Protein AF-0000000083109559 (afdb_homodimer)

Foldseek 3Di:
DPPPVPDAVVLLVVLLVVVVVCDVVCVPDAFDFDPPLVVVCVVSVHDSVRPVSNVVVCVLQVQWDFADDPPTTIGGHDGDLQSVLVVVLVVQVVVLHALLVLLVVLLVLQLVLLLLLLQVLDVVLLVVLVVLLVVLVVDDQFQVSVVSLCVNSLSSLVVSPDVVSSSVNSSSSVLNVLLCVVQADGDDPVSRVLSVVSSVLSVVLSVSSNVSVSVVSSVSVSVNSVVVSCNRCVVPRSHGSNVRVD/DPPPVPDAVVLLVVLLVVVVVCDVVCVPDAFDFDPPLVVVCVVSVHDSVRPVSNVVVCVLQVQWDWADDPPTTIGGHDGDLQSVLVVVLVVQVVVLHALLVLLVVLLVLQLVLLLLLLQVLDVVLLVVLVVLLVVLVVDDQFQVSVVSLCVNSLSSLVVSPDVVSSSVNSSSSVLNVLLCVVQADGDDPVSRVLSVVSSVLSVVLSVSSNVSVSVVSSVSVSVNSVVVSCNRCVVPRSHGSVVRVD

Solvent-accessible surface area (backbone atoms only — not comparable to full-atom values): 25724 Å² total; per-residue (Å²): 132,83,77,73,86,82,58,52,79,60,38,16,48,48,52,33,49,55,51,49,48,33,45,48,71,50,76,46,44,69,69,42,70,51,76,56,69,71,56,49,28,63,75,69,70,46,54,70,69,37,51,50,30,14,48,38,37,36,34,72,56,36,37,30,49,76,44,80,64,98,90,37,44,40,27,30,40,62,65,46,57,65,52,46,24,52,50,50,45,50,41,37,24,52,68,63,36,38,44,56,41,47,50,54,38,47,44,68,58,48,27,59,30,48,22,49,43,4,64,63,51,46,66,69,58,51,52,53,52,48,52,51,49,54,53,53,74,68,53,58,81,46,62,69,35,61,61,55,62,46,48,59,58,51,45,44,36,61,68,48,71,40,66,48,48,22,54,54,47,51,20,52,46,53,54,49,50,46,41,43,67,73,56,35,69,57,62,58,70,66,34,40,49,50,52,52,50,50,48,52,49,53,47,53,38,51,51,26,22,73,70,42,39,23,67,62,24,21,51,52,46,41,50,52,52,51,52,52,47,49,66,40,29,60,96,39,70,77,39,35,41,54,73,44,78,107,130,83,73,72,85,82,59,52,78,60,38,16,48,48,52,32,51,55,51,50,50,33,45,49,71,49,77,44,45,68,70,40,69,51,74,56,69,72,58,48,28,62,75,69,70,48,54,69,69,37,50,49,30,16,47,39,36,37,35,73,55,36,38,29,48,76,44,80,64,97,89,37,44,40,27,30,40,61,64,47,56,66,55,49,24,49,50,49,46,50,40,37,24,52,69,64,36,38,45,57,42,48,50,54,37,49,43,68,57,47,27,59,30,48,21,48,42,4,65,64,50,45,67,69,59,49,53,52,53,48,53,50,48,54,54,51,72,68,52,58,79,44,60,70,35,60,61,55,62,44,49,62,58,52,45,44,37,61,67,48,72,42,68,49,48,22,52,53,48,50,20,52,47,52,53,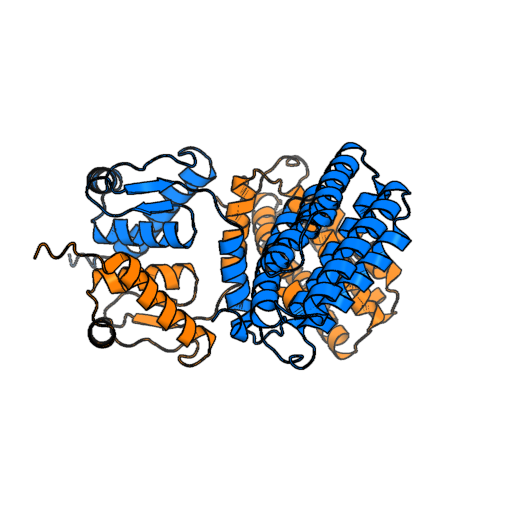49,50,46,40,42,68,73,55,35,68,58,62,59,70,66,34,38,50,49,52,52,51,50,50,51,49,53,47,53,39,50,50,25,23,76,70,41,38,22,67,62,24,21,52,52,47,41,50,52,52,52,50,52,47,47,66,42,29,62,96,39,69,78,39,36,42,55,74,42,82,107

Sequence (492 aa):
MEVTSLREPKMADRVATVLRRMFIRGEITEGTMLPPESELMERFGVSRPTLREAFRVLESESLIQVQRGVRGGARVTRPQRETLARYAGLILEYEGVTVKDVYDARVTLEVPMVEQLAKDRNPTVIAELEQIVERESQLNPGGEAVDQLTDFHAAIARLSGNSTLQIVSDMLHHIIEKANRSLQPTKGTRAEQAVRRSAKTHRMVLDLIKDGDAEKAGQLWKRHLQKAEEFVLTGAELSTVVDLLEMEVTSLREPKMADRVATVLRRMFIRGEITEGTMLPPESELMERFGVSRPTLREAFRVLESESLIQVQRGVRGGARVTRPQRETLARYAGLILEYEGVTVKDVYDARVTLEVPMVEQLAKDRNPTVIAELEQIVERESQLNPGGEAVDQLTDFHAAIARLSGNSTLQIVSDMLHHIIEKANRSLQPTKGTRAEQAVRRSAKTHRMVLDLIKDGDAEKAGQLWKRHLQKAEEFVLTGAELSTVVDLLE

Radius of gyration: 24.48 Å; Cα contacts (8 Å, |Δi|>4): 650; chains: 2; bounding box: 68×73×57 Å

Nearest PDB structures (foldseek):
  2di3-assembly1_B  TM=6.862E-01  e=1.235E-08  Corynebacterium glutamicum
  6az6-assembly1_A  TM=7.168E-01  e=9.344E-08  Streptococcus agalactiae
  6az6-assembly1_B  TM=6.617E-01  e=5.562E-08  Streptococcus agalactiae
  9jpj-assembly2_D  TM=5.128E-01  e=8.423E-08  Achromobacter denitrificans NBRC 15125
  9jpj-assembly2_E  TM=4.501E-01  e=3.793E-07  Achromobacter denitrificans NBRC 15125

Secondary structure (DSSP, 8-state):
-------HHHHHHHHHHHHHHHHHTTSS-TTPBPPPHHHHHHHHT--HHHHHHHHHHHHHTTSEEEEPSTT-EEEE----HHHHHHHHHHHHHHTT-BHHHHHHHHHHHHHHHHHHHHHH--HHHHHHHHHHHHHHHTPPSSHHHHHHHHHHHHHHHHHTS-HHHHHHHHHHHHHHHHHHHHHS--SSHHHHHHHHHHHHHHHHHHHHHHHT-HHHHHHHHHHHHHHHHHHHHTT-TT-BGGGT--/-------HHHHHHHHHHHHHHHHHTTSS-TTPBPPPHHHHHHHHT--HHHHHHHHHHHHHTTSEEEEPSTT-EEEE----HHHHHHHHHHHHHHTT-BHHHHHHHHHHHHHHHHHHHHHH--HHHHHHHHHHHHHHTTPPSSHHHHHHHHHHHHHHHHHTS-HHHHHHHHHHHHHHHHHHHHHS--SSHHHHHHHHHHHHHHHHHHHHHHHT-HHHHHHHHHHHHHHHHHHHHTT-TT-BGGGT--

InterPro domains:
  IPR000524 Transcription regulator HTH, GntR [PF00392] (12-70)
  IPR000524 Transcription regulator HTH, GntR [PR00035] (34-48)
  IPR000524 Transcription regulator HTH, GntR [PR00035] (48-64)
  IPR000524 Transcription regulator HTH, GntR [PS50949] (9-79)
  IPR000524 Transcription regulator HTH, GntR [SM00345] (15-76)
  IPR000524 Transcription regulator HTH, GntR [cd07377] (12-77)
  IPR008920 Transcription regulator FadR/GntR, C-terminal [G3DSA:1.20.120.530] (81-232)
  IPR008920 Transcription regulator FadR/GntR, C-terminal [SSF48008] (99-233)
  IPR011711 GntR, C-terminal [PF07729] (101-226)
  IPR011711 GntR, C-terminal [SM00895] (101-227)
  IPR036388 Winged helix-like DNA-binding domain superfamily [G3DSA:1.10.10.10] (1-76)
  IPR036390 Winged helix DNA-binding domain superfamily [SSF46785] (8-80)

pLDDT: mean 87.41, std 13.83, range [23.3, 98.5]

Structure (mmCIF, N/CA/C/O backbone):
data_AF-0000000083109559-model_v1
#
loop_
_entity.id
_entity.type
_entity.pdbx_description
1 polymer 'GntR family transcriptional regulator'
#
loop_
_atom_site.group_PDB
_atom_site.id
_atom_site.type_symbol
_atom_site.label_atom_id
_atom_site.label_alt_id
_atom_site.label_comp_id
_atom_site.label_asym_id
_atom_site.label_entity_id
_atom_site.label_seq_id
_atom_site.pdbx_PDB_ins_code
_atom_site.Cartn_x
_atom_site.Cartn_y
_atom_site.Cartn_z
_atom_site.occupancy
_atom_site.B_iso_or_equiv
_atom_site.auth_seq_id
_atom_site.auth_comp_id
_atom_site.auth_asym_id
_atom_site.auth_atom_id
_atom_site.pdbx_PDB_model_num
ATOM 1 N N . MET A 1 1 ? 20.156 42.375 12.625 1 23.36 1 MET A N 1
ATOM 2 C CA . MET A 1 1 ? 20.391 40.938 12.391 1 23.36 1 MET A CA 1
ATOM 3 C C . MET A 1 1 ? 19.109 40.219 11.992 1 23.36 1 MET A C 1
ATOM 5 O O . MET A 1 1 ? 18.141 40.188 12.766 1 23.36 1 MET A O 1
ATOM 9 N N . GLU A 1 2 ? 18.406 40.469 10.875 1 26.47 2 GLU A N 1
ATOM 10 C CA . GLU A 1 2 ? 17.031 40.25 10.398 1 26.47 2 GLU A CA 1
ATOM 11 C C . GLU A 1 2 ? 16.641 38.781 10.484 1 26.47 2 GLU A C 1
ATOM 13 O O . GLU A 1 2 ? 17.312 37.938 9.914 1 26.47 2 GLU A O 1
ATOM 18 N N . VAL A 1 3 ? 16.328 38.375 11.719 1 31.84 3 VAL A N 1
ATOM 19 C CA . VAL A 1 3 ? 16.047 37.031 12.133 1 31.84 3 VAL A CA 1
ATOM 20 C C . VAL A 1 3 ? 15.078 36.375 11.133 1 31.84 3 VAL A C 1
ATOM 22 O O . VAL A 1 3 ? 13.93 36.781 11.008 1 31.84 3 VAL A O 1
ATOM 25 N N . THR A 1 4 ? 15.281 36.281 9.844 1 33.19 4 THR A N 1
ATOM 26 C CA . THR A 1 4 ? 14.539 35.562 8.812 1 33.19 4 THR A CA 1
ATOM 27 C C . THR A 1 4 ? 13.914 34.281 9.375 1 33.19 4 THR A C 1
ATOM 29 O O . THR A 1 4 ? 14.625 33.406 9.844 1 33.19 4 THR A O 1
ATOM 32 N N . SER A 1 5 ? 12.789 34.281 10.109 1 33.97 5 SER A N 1
ATOM 33 C CA . SER A 1 5 ? 12.078 33.375 10.984 1 33.97 5 SER A CA 1
ATOM 34 C C . SER A 1 5 ? 11.953 31.984 10.344 1 33.97 5 SER A C 1
ATOM 36 O O . SER A 1 5 ? 11.25 31.828 9.344 1 33.97 5 SER A O 1
ATOM 38 N N . LEU A 1 6 ? 12.844 31.203 9.859 1 37.88 6 LEU A N 1
ATOM 39 C CA . LEU A 1 6 ? 13.188 29.922 9.234 1 37.88 6 LEU A CA 1
ATOM 40 C C . LEU A 1 6 ? 12.203 28.828 9.633 1 37.88 6 LEU A C 1
ATOM 42 O O . LEU A 1 6 ? 12.227 27.734 9.078 1 37.88 6 LEU A O 1
ATOM 46 N N . ARG A 1 7 ? 11.617 28.453 11.008 1 42.88 7 ARG A N 1
ATOM 47 C CA . ARG A 1 7 ? 11.516 27.406 12.031 1 42.88 7 ARG A CA 1
ATOM 48 C C . ARG A 1 7 ? 10.227 26.609 11.875 1 42.88 7 ARG A C 1
ATOM 50 O O . ARG A 1 7 ? 10.102 25.516 12.406 1 42.88 7 ARG A O 1
ATOM 57 N N . GLU A 1 8 ? 9.117 27.109 11.492 1 49.62 8 GLU A N 1
ATOM 58 C CA . GLU A 1 8 ? 7.773 26.656 11.828 1 49.62 8 GLU A CA 1
ATOM 59 C C . GLU A 1 8 ? 7.422 25.359 11.086 1 49.62 8 GLU A C 1
ATOM 61 O O . GLU A 1 8 ? 7.008 24.375 11.695 1 49.62 8 GLU A O 1
ATOM 66 N N . PRO A 1 9 ? 7.062 25.531 9.625 1 55.81 9 PRO A N 1
ATOM 67 C CA . PRO A 1 9 ? 6.602 24.297 8.992 1 55.81 9 PRO A CA 1
ATOM 68 C C . PRO A 1 9 ? 7.527 23.109 9.258 1 55.81 9 PRO A C 1
ATOM 70 O O . PRO A 1 9 ? 7.055 22 9.5 1 55.81 9 PRO A O 1
ATOM 73 N N . LYS A 1 10 ? 8.758 23.469 9.43 1 75.25 10 LYS A N 1
ATOM 74 C CA . LYS A 1 10 ? 9.781 22.469 9.734 1 75.25 10 LYS A CA 1
ATOM 75 C C . LYS A 1 10 ? 9.688 22.016 11.188 1 75.25 10 LYS A C 1
ATOM 77 O O . LYS A 1 10 ? 9.898 20.844 11.492 1 75.25 10 LYS A O 1
ATOM 82 N N . MET A 1 11 ? 9.125 23.078 11.914 1 86.5 11 MET A N 1
ATOM 83 C CA . MET A 1 11 ? 9.055 22.703 13.32 1 86.5 11 MET A CA 1
ATOM 84 C C . MET A 1 11 ? 7.891 21.75 13.578 1 86.5 11 MET A C 1
ATOM 86 O O . MET A 1 11 ? 8.016 20.797 14.344 1 86.5 11 MET A O 1
ATOM 90 N N . ALA A 1 12 ? 6.746 22.094 12.914 1 91.31 12 ALA A N 1
ATOM 91 C CA . ALA A 1 12 ? 5.602 21.188 13.031 1 91.31 12 ALA A CA 1
ATOM 92 C C . ALA A 1 12 ? 5.961 19.781 12.578 1 91.31 12 ALA A C 1
ATOM 94 O O . ALA A 1 12 ? 5.559 18.797 13.203 1 91.31 12 ALA A O 1
ATOM 95 N N . ASP A 1 13 ? 6.723 19.734 11.539 1 90.44 13 ASP A N 1
ATOM 96 C CA . ASP A 1 13 ? 7.156 18.438 11.023 1 90.44 13 ASP A CA 1
ATOM 97 C C . ASP A 1 13 ? 8.055 17.719 12.023 1 90.44 13 ASP A C 1
ATOM 99 O O . ASP A 1 13 ? 7.965 16.5 12.18 1 90.44 13 ASP A O 1
ATOM 103 N N . ARG A 1 14 ? 8.914 18.484 12.602 1 91.94 14 ARG A N 1
ATOM 104 C CA . ARG A 1 14 ? 9.805 17.891 13.594 1 91.94 14 ARG A CA 1
ATOM 105 C C . ARG A 1 14 ? 9.016 17.359 14.781 1 91.94 14 ARG A C 1
ATOM 107 O O . ARG A 1 14 ? 9.281 16.25 15.266 1 91.94 14 ARG A O 1
ATOM 114 N N . VAL A 1 15 ? 8.07 18.156 15.242 1 94.44 15 VAL A N 1
ATOM 115 C CA . VAL A 1 15 ? 7.234 17.719 16.344 1 94.44 15 VAL A CA 1
ATOM 116 C C . VAL A 1 15 ? 6.488 16.438 15.969 1 94.44 15 VAL A C 1
ATOM 118 O O . VAL A 1 15 ? 6.48 15.469 16.719 1 94.44 15 VAL A O 1
ATOM 121 N N . ALA A 1 16 ? 5.859 16.453 14.789 1 94.5 16 ALA A N 1
ATOM 122 C CA . ALA A 1 16 ? 5.121 15.289 14.312 1 94.5 16 ALA A CA 1
ATOM 123 C C . ALA A 1 16 ? 6.031 14.07 14.211 1 94.5 16 ALA A C 1
ATOM 125 O O . ALA A 1 16 ? 5.633 12.961 14.578 1 94.5 16 ALA A O 1
ATOM 126 N N . THR A 1 17 ? 7.211 14.297 13.734 1 92.5 17 THR A N 1
ATOM 127 C CA . THR A 1 17 ? 8.164 13.211 13.562 1 92.5 17 THR A CA 1
ATOM 128 C C . THR A 1 17 ? 8.531 12.594 14.914 1 92.5 17 THR A C 1
ATOM 130 O O . THR A 1 17 ? 8.539 11.367 15.055 1 92.5 17 THR A O 1
ATOM 133 N N . VAL A 1 18 ? 8.828 13.391 15.914 1 92.94 18 VAL A N 1
ATOM 134 C CA . VAL A 1 18 ? 9.211 12.914 17.234 1 92.94 18 VAL A CA 1
ATOM 135 C C . VAL A 1 18 ? 8.055 12.141 17.859 1 92.94 18 VAL A C 1
ATOM 137 O O . VAL A 1 18 ? 8.242 11.031 18.375 1 92.94 18 VAL A O 1
ATOM 140 N N . LEU A 1 19 ? 6.891 12.68 17.812 1 94.81 19 LEU A N 1
ATOM 141 C CA . LEU A 1 19 ? 5.727 12.016 18.391 1 94.81 19 LEU A CA 1
ATOM 142 C C . LEU A 1 19 ? 5.426 10.711 17.656 1 94.81 19 LEU A C 1
ATOM 144 O O . LEU A 1 19 ? 5.141 9.688 18.281 1 94.81 19 LEU A O 1
ATOM 148 N N . ARG A 1 20 ? 5.457 10.75 16.359 1 94.19 20 ARG A N 1
ATOM 149 C CA . ARG A 1 20 ? 5.25 9.555 15.547 1 94.19 20 ARG A CA 1
ATOM 150 C C . ARG A 1 20 ? 6.168 8.422 16 1 94.19 20 ARG A C 1
ATOM 152 O O . ARG A 1 20 ? 5.723 7.289 16.188 1 94.19 20 ARG A O 1
ATOM 159 N N . ARG A 1 21 ? 7.375 8.766 16.156 1 91.06 21 ARG A N 1
ATOM 160 C CA . ARG A 1 21 ? 8.352 7.773 16.594 1 91.06 21 ARG A CA 1
ATOM 161 C C . ARG A 1 21 ? 7.98 7.199 17.969 1 91.06 21 ARG A C 1
ATOM 163 O O . ARG A 1 21 ? 8.062 5.988 18.172 1 91.06 21 ARG A O 1
ATOM 170 N N . MET A 1 22 ? 7.598 8.047 18.828 1 93.38 22 MET A N 1
ATOM 171 C CA . MET A 1 22 ? 7.234 7.605 20.172 1 93.38 22 MET A CA 1
ATOM 172 C C . MET A 1 22 ? 6.012 6.699 20.141 1 93.38 22 MET A C 1
ATOM 174 O O . MET A 1 22 ? 5.918 5.746 20.906 1 93.38 22 MET A O 1
ATOM 178 N N . PHE A 1 23 ? 5.066 6.996 19.234 1 94.81 23 PHE A N 1
ATOM 179 C CA . PHE A 1 23 ? 3.877 6.168 19.078 1 94.81 23 PHE A CA 1
ATOM 180 C C . PHE A 1 23 ? 4.238 4.793 18.531 1 94.81 23 PHE A C 1
ATOM 182 O O . PHE A 1 23 ? 3.836 3.77 19.094 1 94.81 23 PHE A O 1
ATOM 189 N N . ILE A 1 24 ? 5.047 4.781 17.516 1 92.12 24 ILE A N 1
ATOM 190 C CA . ILE A 1 24 ? 5.328 3.566 16.766 1 92.12 24 ILE A CA 1
ATOM 191 C C . ILE A 1 24 ? 6.227 2.641 17.578 1 92.12 24 ILE A C 1
ATOM 193 O O . ILE A 1 24 ? 6.074 1.417 17.531 1 92.12 24 ILE A O 1
ATOM 197 N N . ARG A 1 25 ? 7.098 3.215 18.375 1 89 25 ARG A N 1
ATOM 198 C CA . ARG A 1 25 ? 8.016 2.418 19.188 1 89 25 ARG A CA 1
ATOM 199 C C . ARG A 1 25 ? 7.371 1.986 20.5 1 89 25 ARG A C 1
ATOM 201 O O . ARG A 1 25 ? 7.977 1.253 21.281 1 89 25 ARG A O 1
ATOM 208 N N . GLY A 1 26 ? 6.215 2.498 20.734 1 91.88 26 GLY A N 1
ATOM 209 C CA . GLY A 1 26 ? 5.477 2.068 21.906 1 91.88 26 GLY A CA 1
ATOM 210 C C . GLY A 1 26 ? 5.863 2.826 23.172 1 91.88 26 GLY A C 1
ATOM 211 O O . GLY A 1 26 ? 5.48 2.439 24.266 1 91.88 26 GLY A O 1
ATOM 212 N N . GLU A 1 27 ? 6.672 3.855 23.016 1 93.25 27 GLU A N 1
ATOM 213 C CA . GLU A 1 27 ? 6.977 4.703 24.172 1 93.25 27 GLU A CA 1
ATOM 214 C C . GLU A 1 27 ? 5.719 5.367 24.719 1 93.25 27 GLU A C 1
ATOM 216 O O . GLU A 1 27 ? 5.59 5.566 25.922 1 93.25 27 GLU A O 1
ATOM 221 N N . ILE A 1 28 ? 4.855 5.781 23.859 1 95.62 28 ILE A N 1
ATOM 222 C CA . ILE A 1 28 ? 3.484 6.16 24.203 1 95.62 28 ILE A CA 1
ATOM 223 C C . ILE A 1 28 ? 2.51 5.16 23.578 1 95.62 28 ILE A C 1
ATOM 225 O O . ILE A 1 28 ? 2.439 5.035 22.344 1 95.62 28 ILE A O 1
ATOM 229 N N . THR A 1 29 ? 1.781 4.492 24.344 1 95.94 29 THR A N 1
ATOM 230 C CA . THR A 1 29 ? 1.01 3.342 23.875 1 95.94 29 THR A CA 1
ATOM 231 C C . THR A 1 29 ? -0.365 3.779 23.375 1 95.94 29 THR A C 1
ATOM 233 O O . THR A 1 29 ? -0.855 4.848 23.75 1 95.94 29 THR A O 1
ATOM 236 N N . GLU A 1 30 ? -0.898 2.967 22.516 1 96.25 30 GLU A N 1
ATOM 237 C CA . GLU A 1 30 ? -2.25 3.197 22.016 1 96.25 30 GLU A CA 1
ATOM 238 C C . GLU A 1 30 ? -3.23 3.434 23.156 1 96.25 30 GLU A C 1
ATOM 240 O O . GLU A 1 30 ? -3.184 2.736 24.172 1 96.25 30 GLU A O 1
ATOM 245 N N . GLY A 1 31 ? -4.117 4.375 23 1 96 31 GLY A N 1
ATOM 246 C CA . GLY A 1 31 ? -5.141 4.664 23.984 1 96 31 GLY A CA 1
ATOM 247 C C . GLY A 1 31 ? -4.734 5.742 24.969 1 96 31 GLY A C 1
ATOM 248 O O . GLY A 1 31 ? -5.578 6.309 25.672 1 96 31 GLY A O 1
ATOM 249 N N . THR A 1 32 ? -3.465 6.035 25.094 1 96.25 32 THR A N 1
ATOM 250 C CA . THR A 1 32 ? -2.951 7.039 26.016 1 96.25 32 THR A CA 1
ATOM 251 C C . THR A 1 32 ? -3.408 8.438 25.594 1 96.25 32 THR A C 1
ATOM 253 O O . THR A 1 32 ? -3.375 8.781 24.422 1 96.25 32 THR A O 1
ATOM 256 N N . MET A 1 33 ? -3.857 9.188 26.562 1 95.88 33 MET A N 1
ATOM 257 C CA . MET A 1 33 ? -4.137 10.602 26.328 1 95.88 33 MET A CA 1
ATOM 258 C C . MET A 1 33 ? -2.855 11.43 26.391 1 95.88 33 MET A C 1
ATOM 260 O O . MET A 1 33 ? -2.088 11.32 27.344 1 95.88 33 MET A O 1
ATOM 264 N N . LEU A 1 34 ? -2.645 12.109 25.359 1 96.44 34 LEU A N 1
ATOM 265 C CA . LEU A 1 34 ? -1.489 13 25.391 1 96.44 34 LEU A CA 1
ATOM 266 C C . LEU A 1 34 ? -1.685 14.109 26.406 1 96.44 34 LEU A C 1
ATOM 268 O O . LEU A 1 34 ? -2.818 14.484 26.719 1 96.44 34 LEU A O 1
ATOM 272 N N . PRO A 1 35 ? -0.511 14.688 26.922 1 93.94 35 PRO A N 1
ATOM 273 C CA . PRO A 1 35 ? -0.626 15.852 27.797 1 93.94 35 PRO A CA 1
ATOM 274 C C . PRO A 1 35 ? -1.372 17.016 27.141 1 93.94 35 PRO A C 1
ATOM 276 O O . PRO A 1 35 ? -1.507 17.047 25.922 1 93.94 35 PRO A O 1
ATOM 279 N N . PRO A 1 36 ? -1.925 17.891 27.984 1 93.31 36 PRO A N 1
ATOM 280 C CA . PRO A 1 36 ? -2.574 19.062 27.406 1 93.31 36 PRO A CA 1
ATOM 281 C C . PRO A 1 36 ? -1.659 19.844 26.469 1 93.31 36 PRO A C 1
ATOM 283 O O . PRO A 1 36 ? -0.435 19.797 26.609 1 93.31 36 PRO A O 1
ATOM 286 N N . GLU A 1 37 ? -2.297 20.5 25.484 1 92.62 37 GLU A N 1
ATOM 287 C CA . GLU A 1 37 ? -1.542 21.25 24.484 1 92.62 37 GLU A CA 1
ATOM 288 C C . GLU A 1 37 ? -0.559 22.219 25.141 1 92.62 37 GLU A C 1
ATOM 290 O O . GLU A 1 37 ? 0.558 22.391 24.656 1 92.62 37 GLU A O 1
ATOM 295 N N . SER A 1 38 ? -0.949 22.875 26.281 1 93.44 38 SER A N 1
ATOM 296 C CA . SER A 1 38 ? -0.091 23.828 26.969 1 93.44 38 SER A CA 1
ATOM 297 C C . SER A 1 38 ? 1.206 23.172 27.438 1 93.44 38 SER A C 1
ATOM 299 O O . SER A 1 38 ? 2.285 23.75 27.281 1 93.44 38 SER A O 1
ATOM 301 N N . GLU A 1 39 ? 1.127 22.031 27.969 1 94.44 39 GLU A N 1
ATOM 302 C CA . GLU A 1 39 ? 2.303 21.297 28.422 1 94.44 39 GLU A CA 1
ATOM 303 C C . GLU A 1 39 ? 3.184 20.875 27.25 1 94.44 39 GLU A C 1
ATOM 305 O O . GLU A 1 39 ? 4.41 20.969 27.328 1 94.44 39 GLU A O 1
ATOM 310 N N . LEU A 1 40 ? 2.594 20.391 26.234 1 94.75 40 LEU A N 1
ATOM 311 C CA . LEU A 1 40 ? 3.352 19.969 25.062 1 94.75 40 LEU A CA 1
ATOM 312 C C . LEU A 1 40 ? 4.051 21.156 24.406 1 94.75 40 LEU A C 1
ATOM 314 O O . LEU A 1 40 ? 5.172 21.031 23.922 1 94.75 40 LEU A O 1
ATOM 318 N N . MET A 1 41 ? 3.357 22.281 24.344 1 95 41 MET A N 1
ATOM 319 C CA . MET A 1 41 ? 3.959 23.5 23.828 1 95 41 MET A CA 1
ATOM 320 C C . MET A 1 41 ? 5.238 23.844 24.578 1 95 41 MET A C 1
ATOM 322 O O . MET A 1 41 ? 6.246 24.203 23.969 1 95 41 MET A O 1
ATOM 326 N N . GLU A 1 42 ? 5.203 23.719 25.859 1 94.88 42 GLU A N 1
ATOM 327 C CA . GLU A 1 42 ? 6.363 24 26.703 1 94.88 42 GLU A CA 1
ATOM 328 C C . GLU A 1 42 ? 7.477 22.984 26.453 1 94.88 42 GLU A C 1
ATOM 330 O O . GLU A 1 42 ? 8.641 23.344 26.281 1 94.88 42 GLU A O 1
ATOM 335 N N . ARG A 1 43 ? 7.211 21.781 26.391 1 93.81 43 ARG A N 1
ATOM 336 C CA . ARG A 1 43 ? 8.18 20.703 26.219 1 93.81 43 ARG A CA 1
ATOM 337 C C . ARG A 1 43 ? 8.898 20.812 24.875 1 93.81 43 ARG A C 1
ATOM 339 O O . ARG A 1 43 ? 10.102 20.578 24.797 1 93.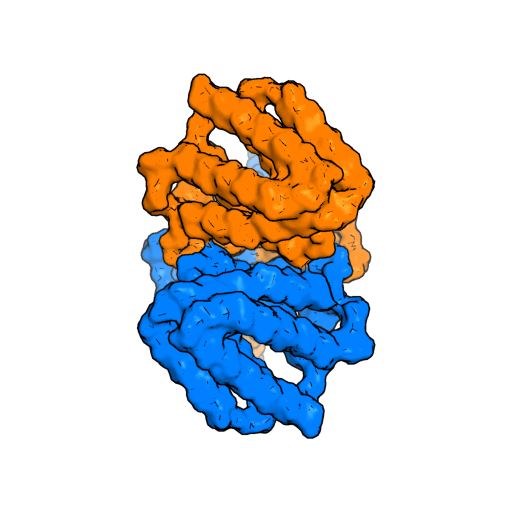81 43 ARG A O 1
ATOM 346 N N . PHE A 1 44 ? 8.109 21.109 23.875 1 94.19 44 PHE A N 1
ATOM 347 C CA . PHE A 1 44 ? 8.688 21.141 22.531 1 94.19 44 PHE A CA 1
ATOM 348 C C . PHE A 1 44 ? 9.18 22.531 22.188 1 94.19 44 PHE A C 1
ATOM 350 O O . PHE A 1 44 ? 9.906 22.703 21.203 1 94.19 44 PHE A O 1
ATOM 357 N N . GLY A 1 45 ? 8.82 23.484 22.906 1 94.5 45 GLY A N 1
ATOM 358 C CA . GLY A 1 45 ? 9.203 24.859 22.625 1 94.5 45 GLY A CA 1
ATOM 359 C C . GLY A 1 45 ? 8.586 25.406 21.344 1 94.5 45 GLY A C 1
ATOM 360 O O . GLY A 1 45 ? 9.273 26.016 20.516 1 94.5 45 GLY A O 1
ATOM 361 N N . VAL A 1 46 ? 7.281 25.141 21.188 1 94.81 46 VAL A N 1
ATOM 362 C CA . VAL A 1 46 ? 6.613 25.578 19.953 1 94.81 46 VAL A CA 1
ATOM 363 C C . VAL A 1 46 ? 5.324 26.312 20.312 1 94.81 46 VAL A C 1
ATOM 365 O O . VAL A 1 46 ? 4.824 26.203 21.438 1 94.81 46 VAL A O 1
ATOM 368 N N . SER A 1 47 ? 4.832 27.109 19.328 1 93.06 47 SER A N 1
ATOM 369 C CA . SER A 1 47 ? 3.572 27.828 19.484 1 93.06 47 SER A CA 1
ATOM 370 C C . SER A 1 47 ? 2.379 26.891 19.297 1 93.06 47 SER A C 1
ATOM 372 O O . SER A 1 47 ? 2.537 25.766 18.844 1 93.06 47 SER A O 1
ATOM 374 N N . ARG A 1 48 ? 1.173 27.359 19.703 1 91.19 48 ARG A N 1
ATOM 375 C CA . ARG A 1 48 ? -0.046 26.562 19.578 1 91.19 48 ARG A CA 1
ATOM 376 C C . ARG A 1 48 ? -0.347 26.25 18.125 1 91.19 48 ARG A C 1
ATOM 378 O O . ARG A 1 48 ? -0.641 25.094 17.781 1 91.19 48 ARG A O 1
ATOM 385 N N . PRO A 1 49 ? -0.235 27.219 17.203 1 90.12 49 PRO A N 1
ATOM 386 C CA . PRO A 1 49 ? -0.484 26.891 15.789 1 90.12 49 PRO A CA 1
ATOM 387 C C . PRO A 1 49 ? 0.473 25.828 15.25 1 90.12 49 PRO A C 1
ATOM 389 O O . PRO A 1 49 ? 0.058 24.953 14.5 1 90.12 49 PRO A O 1
ATOM 392 N N . THR A 1 50 ? 1.672 25.906 15.68 1 91.44 50 THR A N 1
ATOM 393 C CA . THR A 1 50 ? 2.67 24.938 15.242 1 91.44 50 THR A CA 1
ATOM 394 C C . THR A 1 50 ? 2.336 23.547 15.773 1 91.44 50 THR A C 1
ATOM 396 O O . THR A 1 50 ? 2.395 22.562 15.031 1 91.44 50 THR A O 1
ATOM 399 N N . LEU A 1 51 ? 2.01 23.453 17.016 1 93.5 51 LEU A N 1
ATOM 400 C CA . LEU A 1 51 ? 1.638 22.172 17.609 1 93.5 51 LEU A CA 1
ATOM 401 C C . LEU A 1 51 ? 0.408 21.594 16.906 1 93.5 51 LEU A C 1
ATOM 403 O O . LEU A 1 51 ? 0.364 20.391 16.625 1 93.5 51 LEU A O 1
ATOM 407 N N . ARG A 1 52 ? -0.543 22.406 16.625 1 90.94 52 ARG A N 1
ATOM 408 C CA . ARG A 1 52 ? -1.779 21.953 16 1 90.94 52 ARG A CA 1
ATOM 409 C C . ARG A 1 52 ? -1.527 21.469 14.586 1 90.94 52 ARG A C 1
ATOM 411 O O . ARG A 1 52 ? -2.178 20.531 14.117 1 90.94 52 ARG A O 1
ATOM 418 N N . GLU A 1 53 ? -0.642 22.125 13.898 1 92.38 53 GLU A N 1
ATOM 419 C CA . GLU A 1 53 ? -0.238 21.625 12.586 1 92.38 53 GLU A CA 1
ATOM 420 C C . GLU A 1 53 ? 0.34 20.219 12.68 1 92.38 53 GLU A C 1
ATOM 422 O O . GLU A 1 53 ? 0.013 19.359 11.859 1 92.38 53 GLU A O 1
ATOM 427 N N . ALA A 1 54 ? 1.142 19.969 13.633 1 94.31 54 ALA A N 1
ATOM 428 C CA . ALA A 1 54 ? 1.713 18.656 13.852 1 94.31 54 ALA A CA 1
ATOM 429 C C . ALA A 1 54 ? 0.625 17.625 14.172 1 94.31 54 ALA A C 1
ATOM 431 O O . ALA A 1 54 ? 0.634 16.516 13.641 1 94.31 54 ALA A O 1
ATOM 432 N N . PHE A 1 55 ? -0.296 18.047 14.984 1 93.69 55 PHE A N 1
ATOM 433 C CA . PHE A 1 55 ? -1.397 17.172 15.375 1 93.69 55 PHE A CA 1
ATOM 434 C C . PHE A 1 55 ? -2.248 16.797 14.164 1 93.69 55 PHE A C 1
ATOM 436 O O . PHE A 1 55 ? -2.703 15.664 14.047 1 93.69 55 PHE A O 1
ATOM 443 N N . ARG A 1 56 ? -2.436 17.719 13.328 1 92.94 56 ARG A N 1
ATOM 444 C CA . ARG A 1 56 ? -3.252 17.453 12.148 1 92.94 56 ARG A CA 1
ATOM 445 C C . ARG A 1 56 ? -2.604 16.406 11.258 1 92.94 56 ARG A C 1
ATOM 447 O O . ARG A 1 56 ? -3.291 15.531 10.719 1 92.94 56 ARG A O 1
ATOM 454 N N . VAL A 1 57 ? -1.356 16.531 11.156 1 93.31 57 VAL A N 1
ATOM 455 C CA . VAL A 1 57 ? -0.628 15.531 10.375 1 93.31 57 VAL A CA 1
ATOM 456 C C . VAL A 1 57 ? -0.775 14.156 11.023 1 93.31 57 VAL A C 1
ATOM 458 O O . VAL A 1 57 ? -1.136 13.188 10.352 1 93.31 57 VAL A O 1
ATOM 461 N N . LEU A 1 58 ? -0.53 14.086 12.305 1 95.38 58 LEU A N 1
ATOM 462 C CA . LEU A 1 58 ? -0.606 12.82 13.023 1 95.38 58 LEU A CA 1
ATOM 463 C C . LEU A 1 58 ? -2.023 12.258 12.984 1 95.38 58 LEU A C 1
ATOM 465 O O . LEU A 1 58 ? -2.209 11.039 12.906 1 95.38 58 LEU A O 1
ATOM 469 N N . GLU A 1 59 ? -2.975 13.141 13.039 1 94.19 59 GLU A N 1
ATOM 470 C CA . GLU A 1 59 ? -4.363 12.703 12.945 1 94.19 59 GLU A CA 1
ATOM 471 C C . GLU A 1 59 ? -4.68 12.148 11.555 1 94.19 59 GLU A C 1
ATOM 473 O O . GLU A 1 59 ? -5.348 11.125 11.43 1 94.19 59 GLU A O 1
ATOM 478 N N . SER A 1 60 ? -4.219 12.828 10.531 1 90.94 60 SER A N 1
ATOM 479 C CA . SER A 1 60 ? -4.449 12.367 9.164 1 90.94 60 SER A CA 1
ATOM 480 C C . SER A 1 60 ? -3.795 11.008 8.914 1 90.94 60 SER A C 1
ATOM 482 O O . SER A 1 60 ? -4.223 10.258 8.039 1 90.94 60 SER A O 1
ATOM 484 N N . GLU A 1 61 ? -2.752 10.719 9.695 1 92.81 61 GLU A N 1
ATOM 485 C CA . GLU A 1 61 ? -2.08 9.43 9.625 1 92.81 61 GLU A CA 1
ATOM 486 C C . GLU A 1 61 ? -2.742 8.414 10.555 1 92.81 61 GLU A C 1
ATOM 488 O O . GLU A 1 61 ? -2.271 7.277 10.672 1 92.81 61 GLU A O 1
ATOM 493 N N . SER A 1 62 ? -3.76 8.812 11.234 1 93.94 62 SER A N 1
ATOM 494 C CA . SER A 1 62 ? -4.555 7.996 12.156 1 93.94 62 SER A CA 1
ATOM 495 C C . SER A 1 62 ? -3.744 7.598 13.383 1 93.94 62 SER A C 1
ATOM 497 O O . SER A 1 62 ? -3.984 6.547 13.977 1 93.94 62 SER A O 1
ATOM 499 N N . LEU A 1 63 ? -2.77 8.406 13.742 1 96.31 63 LEU A N 1
ATOM 500 C CA . LEU A 1 63 ? -1.927 8.062 14.883 1 96.31 63 LEU A CA 1
ATOM 501 C C . LEU A 1 63 ? -2.455 8.703 16.156 1 96.31 63 LEU A C 1
ATOM 503 O O . LEU A 1 63 ? -2.055 8.32 17.266 1 96.31 63 LEU A O 1
ATOM 507 N N . ILE A 1 64 ? -3.322 9.719 16.031 1 96.44 64 ILE A N 1
ATOM 508 C CA . ILE A 1 64 ? -4.031 10.273 17.172 1 96.44 64 ILE A CA 1
ATOM 509 C C . ILE A 1 64 ? -5.473 10.602 16.781 1 96.44 64 ILE A C 1
ATOM 511 O O . ILE A 1 64 ? -5.793 10.695 15.602 1 96.44 64 ILE A O 1
ATOM 515 N N . GLN A 1 65 ? -6.289 10.648 17.656 1 93.75 65 GLN A N 1
ATOM 516 C CA . GLN A 1 65 ? -7.652 11.156 17.547 1 93.75 65 GLN A CA 1
ATOM 517 C C . GLN A 1 65 ? -7.875 12.352 18.469 1 93.75 65 GLN A C 1
ATOM 519 O O . GLN A 1 65 ? -7.734 12.242 19.688 1 93.75 65 GLN A O 1
ATOM 524 N N . VAL A 1 66 ? -8.133 13.461 17.859 1 89.5 66 VAL A N 1
ATOM 525 C CA . VAL A 1 66 ? -8.328 14.68 18.641 1 89.5 66 VAL A CA 1
ATOM 526 C C . VAL A 1 66 ? -9.805 14.836 19 1 89.5 66 VAL A C 1
ATOM 528 O O . VAL A 1 66 ? -10.664 14.781 18.125 1 89.5 66 VAL A O 1
ATOM 531 N N . GLN A 1 67 ? -10.07 14.812 20.188 1 81.81 67 GLN A N 1
ATOM 532 C CA . GLN A 1 67 ? -11.422 15.047 20.688 1 81.81 67 GLN A CA 1
ATOM 533 C C . GLN A 1 67 ? -11.57 16.484 21.188 1 81.81 67 GLN A C 1
ATOM 535 O O . GLN A 1 67 ? -10.664 17.031 21.828 1 81.81 67 GLN A O 1
ATOM 540 N N . ARG A 1 68 ? -12.68 17.109 20.828 1 74 68 ARG A N 1
ATOM 541 C CA . ARG A 1 68 ? -12.945 18.484 21.234 1 74 68 ARG A CA 1
ATOM 542 C C . ARG A 1 68 ? -13.758 18.531 22.531 1 74 68 ARG A C 1
ATOM 544 O O . ARG A 1 68 ? -14.391 17.531 22.906 1 74 68 ARG A O 1
ATOM 551 N N . GLY A 1 69 ? -13.758 19.594 23.156 1 65.75 69 GLY A N 1
ATOM 552 C CA . GLY A 1 69 ? -14.539 19.859 24.359 1 65.75 69 GLY A CA 1
ATOM 553 C C . GLY A 1 69 ? -13.68 20.016 25.609 1 65.75 69 GLY A C 1
ATOM 554 O O . GLY A 1 69 ? -12.453 19.984 25.531 1 65.75 69 GLY A O 1
ATOM 555 N N . VAL A 1 70 ? -14.336 20.375 26.781 1 60.28 70 VAL A N 1
ATOM 556 C CA . VAL A 1 70 ? -13.695 20.688 28.062 1 60.28 70 VAL A CA 1
ATOM 557 C C . VAL A 1 70 ? -12.789 19.516 28.469 1 60.28 70 VAL A C 1
ATOM 559 O O . VAL A 1 70 ? -11.727 19.734 29.047 1 60.28 70 VAL A O 1
ATOM 562 N N . ARG A 1 71 ? -13.188 18.281 28.172 1 63.44 71 ARG A N 1
ATOM 563 C CA . ARG A 1 71 ? -12.391 17.094 28.469 1 63.44 71 ARG A CA 1
ATOM 564 C C . ARG A 1 71 ? -11.703 16.562 27.219 1 63.44 71 ARG A C 1
ATOM 566 O O . ARG A 1 71 ? -11.367 15.375 27.141 1 63.44 71 ARG A O 1
ATOM 573 N N . GLY A 1 72 ? -11.469 17.578 26.344 1 78 72 GLY A N 1
ATOM 574 C CA . GLY A 1 72 ? -10.953 17.125 25.062 1 78 72 GLY A CA 1
ATOM 575 C C . GLY A 1 72 ? -9.445 16.984 25.031 1 78 72 GLY A C 1
ATOM 576 O O . GLY A 1 72 ? -8.766 17.359 26 1 78 72 GLY A O 1
ATOM 577 N N . GLY A 1 73 ? -8.82 16.234 24.203 1 87.81 73 GLY A N 1
ATOM 578 C CA . GLY A 1 73 ? -7.41 15.93 24.016 1 87.81 73 GLY A CA 1
ATOM 579 C C . GLY A 1 73 ? -7.148 14.984 22.859 1 87.81 73 GLY A C 1
ATOM 580 O O . GLY A 1 73 ? -8.055 14.703 22.078 1 87.81 73 GLY A O 1
ATOM 581 N N . ALA A 1 74 ? -5.879 14.82 22.703 1 94.12 74 ALA A N 1
ATOM 582 C CA . ALA A 1 74 ? -5.461 13.891 21.656 1 94.12 74 ALA A CA 1
ATOM 583 C C . ALA A 1 74 ? -5.145 12.516 22.234 1 94.12 74 ALA A C 1
ATOM 585 O O . ALA A 1 74 ? -4.371 12.398 23.188 1 94.12 74 ALA A O 1
ATOM 586 N N . ARG A 1 75 ? -5.801 11.508 21.734 1 96.19 75 ARG A N 1
ATOM 587 C CA . ARG A 1 75 ? -5.555 10.133 22.141 1 96.19 75 ARG A CA 1
ATOM 588 C C . ARG A 1 75 ? -4.754 9.383 21.078 1 96.19 75 ARG A C 1
ATOM 590 O O . ARG A 1 75 ? -5.051 9.477 19.891 1 96.19 75 ARG A O 1
ATOM 597 N N . VAL A 1 76 ? -3.771 8.68 21.562 1 97.19 76 VAL A N 1
ATOM 598 C CA . VAL A 1 76 ? -2.908 7.93 20.656 1 97.19 76 VAL A CA 1
ATOM 599 C C . VAL A 1 76 ? -3.658 6.719 20.109 1 97.19 76 VAL A C 1
ATOM 601 O O . VAL A 1 76 ? -4.328 6.008 20.859 1 97.19 76 VAL A O 1
ATOM 604 N N . THR A 1 77 ? -3.605 6.496 18.828 1 96.56 77 THR A N 1
ATOM 605 C CA . THR A 1 77 ? -4.191 5.344 18.156 1 96.56 77 THR A CA 1
ATOM 606 C C . THR A 1 77 ? -3.141 4.609 17.328 1 96.56 77 THR A C 1
ATOM 608 O O . THR A 1 77 ? -2.037 5.117 17.125 1 96.56 77 THR A O 1
ATOM 611 N N . ARG A 1 78 ? -3.426 3.428 16.922 1 94.44 78 ARG A N 1
ATOM 612 C CA . ARG A 1 78 ? -2.504 2.65 16.109 1 94.44 78 ARG A CA 1
ATOM 613 C C . ARG A 1 78 ? -2.695 2.959 14.625 1 94.44 78 ARG A C 1
ATOM 615 O O . ARG A 1 78 ? -3.781 3.369 14.203 1 94.44 78 ARG A O 1
ATOM 622 N N . PRO A 1 79 ? -1.613 2.773 13.852 1 92.44 79 PRO A N 1
ATOM 623 C CA . PRO A 1 79 ? -1.79 2.957 12.406 1 92.44 79 PRO A CA 1
ATOM 624 C C . PRO A 1 79 ? -2.844 2.021 11.82 1 92.44 79 PRO A C 1
ATOM 626 O O . PRO A 1 79 ? -2.951 0.865 12.234 1 92.44 79 PRO A O 1
ATOM 629 N N . GLN A 1 80 ? -3.592 2.539 10.836 1 90.69 80 GLN A N 1
ATOM 630 C CA . GLN A 1 80 ? -4.738 1.807 10.305 1 90.69 80 GLN A CA 1
ATOM 631 C C . GLN A 1 80 ? -4.551 1.487 8.828 1 90.69 80 GLN A C 1
ATOM 633 O O . GLN A 1 80 ? -4.035 2.312 8.07 1 90.69 80 GLN A O 1
ATOM 638 N N . ARG A 1 81 ? -5.043 0.384 8.445 1 88.5 81 ARG A N 1
ATOM 639 C CA . ARG A 1 81 ? -4.992 -0.038 7.051 1 88.5 81 ARG A CA 1
ATOM 640 C C . ARG A 1 81 ? -5.855 0.86 6.176 1 88.5 81 ARG A C 1
ATOM 642 O O . ARG A 1 81 ? -5.559 1.053 4.992 1 88.5 81 ARG A O 1
ATOM 649 N N . GLU A 1 82 ? -6.848 1.408 6.785 1 90.25 82 GLU A N 1
ATOM 650 C CA . GLU A 1 82 ? -7.742 2.293 6.039 1 90.25 82 GLU A CA 1
ATOM 651 C C . GLU A 1 82 ? -7 3.533 5.547 1 90.25 82 GLU A C 1
ATOM 653 O O . GLU A 1 82 ? -7.297 4.055 4.469 1 90.25 82 GLU A O 1
ATOM 658 N N . THR A 1 83 ? -6.094 3.971 6.402 1 92.5 83 THR A N 1
ATOM 659 C CA . THR A 1 83 ? -5.297 5.125 6.004 1 92.5 83 THR A CA 1
ATOM 660 C C . THR A 1 83 ? -4.398 4.781 4.816 1 92.5 83 THR A C 1
ATOM 662 O O . THR A 1 83 ? -4.289 5.559 3.869 1 92.5 83 THR A O 1
ATOM 665 N N . LEU A 1 84 ? -3.822 3.602 4.855 1 94.25 84 LEU A N 1
ATOM 666 C CA . LEU A 1 84 ? -3.012 3.109 3.748 1 94.25 84 LEU A CA 1
ATOM 667 C C . LEU A 1 84 ? -3.846 2.984 2.479 1 94.25 84 LEU A C 1
ATOM 669 O O . LEU A 1 84 ? -3.426 3.43 1.407 1 94.25 84 LEU A O 1
ATOM 673 N N . ALA A 1 85 ? -5.004 2.455 2.604 1 93.5 85 ALA A N 1
ATOM 674 C CA . ALA A 1 85 ? -5.906 2.277 1.467 1 93.5 85 ALA A CA 1
ATOM 675 C C . ALA A 1 85 ? -6.309 3.623 0.873 1 93.5 85 ALA A C 1
ATOM 677 O O . ALA A 1 85 ? -6.43 3.76 -0.347 1 93.5 85 ALA A O 1
ATOM 678 N N . ARG A 1 86 ? -6.57 4.539 1.716 1 90.81 86 ARG A N 1
ATOM 679 C CA . ARG A 1 86 ? -6.953 5.867 1.251 1 90.81 86 ARG A CA 1
ATOM 680 C C . ARG A 1 86 ? -5.859 6.48 0.381 1 90.81 86 ARG A C 1
ATOM 682 O O . ARG A 1 86 ? -6.141 7.016 -0.692 1 90.81 86 ARG A O 1
ATOM 689 N N . TYR A 1 87 ?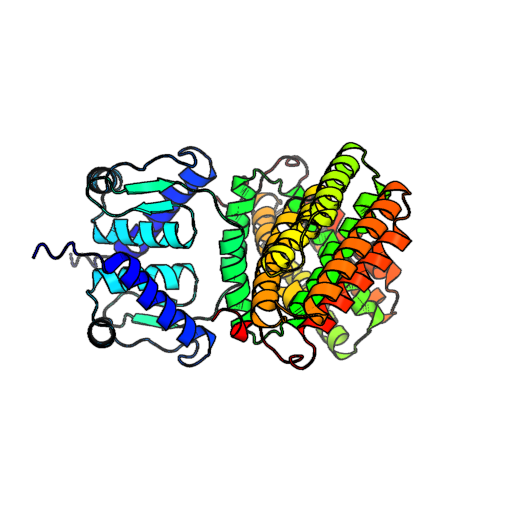 -4.668 6.348 0.83 1 92.62 87 TYR A N 1
ATOM 690 C CA . TYR A 1 87 ? -3.58 6.945 0.061 1 92.62 87 TYR A CA 1
ATOM 691 C C . TYR A 1 87 ? -3.344 6.18 -1.234 1 92.62 87 TYR A C 1
ATOM 693 O O . TYR A 1 87 ? -3.064 6.777 -2.275 1 92.62 87 TYR A O 1
ATOM 701 N N . ALA A 1 88 ? -3.371 4.879 -1.157 1 94.81 88 ALA A N 1
ATOM 702 C CA . ALA A 1 88 ? -3.285 4.098 -2.389 1 94.81 88 ALA A CA 1
ATOM 703 C C . ALA A 1 88 ? -4.379 4.508 -3.371 1 94.81 88 ALA A C 1
ATOM 705 O O . ALA A 1 88 ? -4.133 4.621 -4.574 1 94.81 88 ALA A O 1
ATOM 706 N N . GLY A 1 89 ? -5.543 4.703 -2.828 1 92.31 89 GLY A N 1
ATOM 707 C CA . GLY A 1 89 ? -6.66 5.152 -3.645 1 92.31 89 GLY A CA 1
ATOM 708 C C . GLY A 1 89 ? -6.395 6.465 -4.352 1 92.31 89 GLY A C 1
ATOM 709 O O . GLY A 1 89 ? -6.777 6.645 -5.508 1 92.31 89 GLY A O 1
ATOM 710 N N . LEU A 1 90 ? -5.742 7.398 -3.658 1 91.56 90 LEU A N 1
ATOM 711 C CA . LEU A 1 90 ? -5.406 8.68 -4.258 1 91.56 90 LEU A CA 1
ATOM 712 C C . LEU A 1 90 ? -4.488 8.5 -5.461 1 91.56 90 LEU A C 1
ATOM 714 O O . LEU A 1 90 ? -4.691 9.117 -6.508 1 91.56 90 LEU A O 1
ATOM 718 N N . ILE A 1 91 ? -3.518 7.637 -5.32 1 94.06 91 ILE A N 1
ATOM 719 C CA . ILE A 1 91 ? -2.564 7.387 -6.395 1 94.06 91 ILE A CA 1
ATOM 720 C C . ILE A 1 91 ? -3.277 6.734 -7.578 1 94.06 91 ILE A C 1
ATOM 722 O O . ILE A 1 91 ? -3.121 7.168 -8.719 1 94.06 91 ILE A O 1
ATOM 726 N N . LEU A 1 92 ? -4.027 5.754 -7.297 1 94.56 92 LEU A N 1
ATOM 727 C CA . LEU A 1 92 ? -4.73 5.02 -8.344 1 94.56 92 LEU A CA 1
ATOM 728 C C . LEU A 1 92 ? -5.711 5.93 -9.078 1 94.56 92 LEU A C 1
ATOM 730 O O . LEU A 1 92 ? -5.816 5.867 -10.305 1 94.56 92 LEU A O 1
ATOM 734 N N . GLU A 1 93 ? -6.387 6.738 -8.312 1 91.5 93 GLU A N 1
ATOM 735 C CA . GLU A 1 93 ? -7.316 7.688 -8.914 1 91.5 93 GLU A CA 1
ATOM 736 C C . GLU A 1 93 ? -6.582 8.695 -9.797 1 91.5 93 GLU A C 1
ATOM 738 O O . GLU A 1 93 ? -7 8.953 -10.93 1 91.5 93 GLU A O 1
ATOM 743 N N . TYR A 1 94 ? -5.598 9.203 -9.281 1 93.19 94 TYR A N 1
ATOM 744 C CA . TYR A 1 94 ? -4.82 10.188 -10.023 1 93.19 94 TYR A CA 1
ATOM 745 C C . TYR A 1 94 ? -4.324 9.617 -11.344 1 93.19 94 TYR A C 1
ATOM 747 O O . TYR A 1 94 ? -4.301 10.312 -12.359 1 93.19 94 TYR A O 1
ATOM 755 N N . GLU A 1 95 ? -3.977 8.336 -11.305 1 92.44 95 GLU A N 1
ATOM 756 C CA . GLU A 1 95 ? -3.406 7.688 -12.484 1 92.44 95 GLU A CA 1
ATOM 757 C C . GLU A 1 95 ? -4.5 7.145 -13.398 1 92.44 95 GLU A C 1
ATOM 759 O O . GLU A 1 95 ? -4.211 6.531 -14.43 1 92.44 95 GLU A O 1
ATOM 764 N N . GLY A 1 96 ? -5.719 7.285 -13.039 1 91.62 96 GLY A N 1
ATOM 765 C CA . GLY A 1 96 ? -6.824 6.844 -13.875 1 91.62 96 GLY A CA 1
ATOM 766 C C . GLY A 1 96 ? -6.938 5.332 -13.961 1 91.62 96 GLY A C 1
ATOM 767 O O . GLY A 1 96 ? -7.355 4.793 -14.992 1 91.62 96 GLY A O 1
ATOM 768 N N . VAL A 1 97 ? -6.57 4.664 -12.914 1 93.5 97 VAL A N 1
ATOM 769 C CA . VAL A 1 97 ? -6.602 3.205 -12.906 1 93.5 97 VAL A CA 1
ATOM 770 C C . VAL A 1 97 ? -8.047 2.721 -12.766 1 93.5 97 VAL A C 1
ATOM 772 O O . VAL A 1 97 ? -8.82 3.279 -11.984 1 93.5 97 VAL A O 1
ATOM 775 N N . THR A 1 98 ? -8.398 1.676 -13.461 1 92.44 98 THR A N 1
ATOM 776 C CA . THR A 1 98 ? -9.75 1.133 -13.406 1 92.44 98 THR A CA 1
ATOM 777 C C . THR A 1 98 ? -9.938 0.268 -12.164 1 92.44 98 THR A C 1
ATOM 779 O O . THR A 1 98 ? -8.977 -0.273 -11.625 1 92.44 98 THR A O 1
ATOM 782 N N . VAL A 1 99 ? -11.164 0.166 -11.797 1 91.69 99 VAL A N 1
ATOM 783 C CA . VAL A 1 99 ? -11.508 -0.73 -10.695 1 91.69 99 VAL A CA 1
ATOM 784 C C . VAL A 1 99 ? -11.172 -2.17 -11.078 1 91.69 99 VAL A C 1
ATOM 786 O O . VAL A 1 99 ? -10.719 -2.953 -10.242 1 91.69 99 VAL A O 1
ATOM 789 N N . LYS A 1 100 ? -11.344 -2.512 -12.344 1 93.62 100 LYS A N 1
ATOM 790 C CA . LYS A 1 100 ? -11 -3.842 -12.836 1 93.62 100 LYS A CA 1
ATOM 791 C C . LYS A 1 100 ? -9.531 -4.168 -12.57 1 93.62 100 LYS A C 1
ATOM 793 O O . LYS A 1 100 ? -9.195 -5.305 -12.234 1 93.62 100 LYS A O 1
ATOM 798 N N . ASP A 1 101 ? -8.719 -3.221 -12.766 1 94.88 101 ASP A N 1
ATOM 799 C CA . ASP A 1 101 ? -7.293 -3.398 -12.531 1 94.88 101 ASP A CA 1
ATOM 800 C C . ASP A 1 101 ? -7.02 -3.787 -11.086 1 94.88 101 ASP A C 1
ATOM 802 O O . ASP A 1 101 ? -6.164 -4.633 -10.812 1 94.88 101 ASP A O 1
ATOM 806 N N . VAL A 1 102 ? -7.703 -3.209 -10.148 1 94.94 102 VAL A N 1
ATOM 807 C CA . VAL A 1 102 ? -7.578 -3.523 -8.727 1 94.94 102 VAL A CA 1
ATOM 808 C C . VAL A 1 102 ? -8.078 -4.941 -8.469 1 94.94 102 VAL A C 1
ATOM 810 O O . VAL A 1 102 ? -7.445 -5.703 -7.73 1 94.94 102 VAL A O 1
ATOM 813 N N . TYR A 1 103 ? -9.148 -5.312 -9.078 1 94 103 TYR A N 1
ATOM 814 C CA . TYR A 1 103 ? -9.68 -6.66 -8.93 1 94 103 TYR A CA 1
ATOM 815 C C . TYR A 1 103 ? -8.695 -7.695 -9.461 1 94 103 TYR A C 1
ATOM 817 O O . TYR A 1 103 ? -8.492 -8.742 -8.836 1 94 103 TYR A O 1
ATOM 825 N N . ASP A 1 104 ? -8.125 -7.375 -10.578 1 93.69 104 ASP A N 1
ATOM 826 C CA . ASP A 1 104 ? -7.145 -8.289 -11.148 1 93.69 104 ASP A CA 1
ATOM 827 C C . ASP A 1 104 ? -5.945 -8.461 -10.219 1 93.69 104 ASP A C 1
ATOM 829 O O . ASP A 1 104 ? -5.406 -9.562 -10.086 1 93.69 104 ASP A O 1
ATOM 833 N N . ALA A 1 105 ? -5.527 -7.398 -9.625 1 95 105 ALA A N 1
ATOM 834 C CA . ALA A 1 105 ? -4.438 -7.465 -8.656 1 95 105 ALA A CA 1
ATOM 835 C C . ALA A 1 105 ? -4.805 -8.367 -7.477 1 95 105 ALA A C 1
ATOM 837 O O . ALA A 1 105 ? -3.969 -9.141 -6.996 1 95 105 ALA A O 1
ATOM 838 N N . ARG A 1 106 ? -5.984 -8.258 -7.008 1 94.5 106 ARG A N 1
ATOM 839 C CA . ARG A 1 106 ? -6.449 -9.102 -5.91 1 94.5 106 ARG A CA 1
ATOM 840 C C . ARG A 1 106 ? -6.285 -10.578 -6.246 1 94.5 106 ARG A C 1
ATOM 842 O O . ARG A 1 106 ? -5.879 -11.367 -5.395 1 94.5 106 ARG A O 1
ATOM 849 N N . VAL A 1 107 ? -6.656 -10.945 -7.453 1 93.75 107 VAL A N 1
ATOM 850 C CA . VAL A 1 107 ? -6.547 -12.336 -7.879 1 93.75 107 VAL A CA 1
ATOM 851 C C . VAL A 1 107 ? -5.098 -12.797 -7.754 1 93.75 107 VAL A C 1
ATOM 853 O O . VAL A 1 107 ? -4.828 -13.859 -7.18 1 93.75 107 VAL A O 1
ATOM 856 N N . THR A 1 108 ? -4.258 -11.977 -8.227 1 91.12 108 THR A N 1
ATOM 857 C CA . THR A 1 108 ? -2.832 -12.297 -8.219 1 91.12 108 THR A CA 1
ATOM 858 C C . THR A 1 108 ? -2.326 -12.477 -6.793 1 91.12 108 THR A C 1
ATOM 860 O O . THR A 1 108 ? -1.461 -13.312 -6.539 1 91.12 108 THR A O 1
ATOM 863 N N . LEU A 1 109 ? -2.828 -11.781 -5.883 1 93.5 109 LEU A N 1
ATOM 864 C CA . LEU A 1 109 ? -2.352 -11.797 -4.504 1 93.5 109 LEU A CA 1
ATOM 865 C C . LEU A 1 109 ? -2.996 -12.93 -3.715 1 93.5 109 LEU A C 1
ATOM 867 O O . LEU A 1 109 ? -2.312 -13.648 -2.984 1 93.5 109 LEU A O 1
ATOM 871 N N . GLU A 1 110 ? -4.273 -13.133 -3.861 1 95 110 GLU A N 1
ATOM 872 C CA . GLU A 1 110 ? -5.004 -14 -2.945 1 95 110 GLU A CA 1
ATOM 873 C C . GLU A 1 110 ? -4.891 -15.469 -3.363 1 95 110 GLU A C 1
ATOM 875 O O . GLU A 1 110 ? -4.906 -16.359 -2.516 1 95 110 GLU A O 1
ATOM 880 N N . VAL A 1 111 ? -4.828 -15.75 -4.66 1 94.31 111 VAL A N 1
ATOM 881 C CA . VAL A 1 111 ? -4.852 -17.141 -5.129 1 94.31 111 VAL A CA 1
ATOM 882 C C . VAL A 1 111 ? -3.668 -17.906 -4.539 1 94.31 111 VAL A C 1
ATOM 884 O O . VAL A 1 111 ? -3.846 -18.969 -3.941 1 94.31 111 VAL A O 1
ATOM 887 N N . PRO A 1 112 ? -2.449 -17.312 -4.629 1 91.38 112 PRO A N 1
ATOM 888 C CA . PRO A 1 112 ? -1.338 -18.031 -4.008 1 91.38 112 PRO A CA 1
ATOM 889 C C . PRO A 1 112 ? -1.525 -18.234 -2.506 1 91.38 112 PRO A C 1
ATOM 891 O O . PRO A 1 112 ? -1.048 -19.219 -1.942 1 91.38 112 PRO A O 1
ATOM 894 N N . MET A 1 113 ? -2.189 -17.344 -1.842 1 94.56 113 MET A N 1
ATOM 895 C CA . MET A 1 113 ? -2.439 -17.469 -0.409 1 94.56 113 MET A CA 1
ATOM 896 C C . MET A 1 113 ? -3.303 -18.688 -0.117 1 94.56 113 MET A C 1
ATOM 898 O O . MET A 1 113 ? -3.004 -19.469 0.798 1 94.56 113 MET A O 1
ATOM 902 N N . VAL A 1 114 ? -4.328 -18.844 -0.905 1 96.56 114 VAL A N 1
ATOM 903 C CA . VAL A 1 114 ? -5.223 -19.984 -0.738 1 96.56 114 VAL A CA 1
ATOM 904 C C . VAL A 1 114 ? -4.461 -21.281 -1.015 1 96.56 114 VAL A C 1
ATOM 906 O O . VAL A 1 114 ? -4.609 -22.266 -0.284 1 96.56 114 VAL A O 1
ATOM 909 N N . GLU A 1 115 ? -3.652 -21.266 -2.064 1 95.5 115 GLU A N 1
ATOM 910 C CA . GLU A 1 115 ? -2.838 -22.438 -2.381 1 95.5 115 GLU A CA 1
ATOM 911 C C . GLU A 1 115 ? -1.914 -22.797 -1.22 1 95.5 115 GLU A C 1
ATOM 913 O O . GLU A 1 115 ? -1.776 -23.969 -0.869 1 95.5 115 GLU A O 1
ATOM 918 N N . GLN A 1 116 ? -1.328 -21.797 -0.661 1 94.25 116 GLN A N 1
ATOM 919 C CA . GLN A 1 116 ? -0.42 -22.016 0.458 1 94.25 116 GLN A CA 1
ATOM 920 C C . GLN A 1 116 ? -1.16 -22.594 1.66 1 94.25 116 GLN A C 1
ATOM 922 O O . GLN A 1 116 ? -0.653 -23.5 2.334 1 94.25 116 GLN A O 1
ATOM 927 N N . LEU A 1 117 ? -2.289 -22.094 1.95 1 96.94 117 LEU A N 1
ATOM 928 C CA . LEU A 1 117 ? -3.096 -22.594 3.055 1 96.94 117 LEU A CA 1
ATOM 929 C C . LEU A 1 117 ? -3.424 -24.078 2.854 1 96.94 117 LEU A C 1
ATOM 931 O O . LEU A 1 117 ? -3.393 -24.859 3.807 1 96.94 117 LEU A O 1
ATOM 935 N N . ALA A 1 118 ? -3.734 -24.469 1.624 1 97.56 118 ALA A N 1
ATOM 936 C CA . ALA A 1 118 ? -4.055 -25.859 1.308 1 97.56 118 ALA A CA 1
ATOM 937 C C . ALA A 1 118 ? -2.824 -26.75 1.447 1 97.56 118 ALA A C 1
ATOM 939 O O . ALA A 1 118 ? -2.926 -27.891 1.897 1 97.56 118 ALA A O 1
ATOM 940 N N . LYS A 1 119 ? -1.699 -26.25 1.072 1 96.25 119 LYS A N 1
ATOM 941 C CA . LYS A 1 119 ? -0.456 -27 1.21 1 96.25 119 LYS A CA 1
ATOM 942 C C . LYS A 1 119 ? -0.102 -27.219 2.678 1 96.25 119 LYS A C 1
ATOM 944 O O . LYS A 1 119 ? 0.333 -28.297 3.066 1 96.25 119 LYS A O 1
ATOM 949 N N . ASP A 1 120 ? -0.234 -26.219 3.465 1 95.88 120 ASP A N 1
ATOM 950 C CA . ASP A 1 120 ? 0.145 -26.25 4.875 1 95.88 120 ASP A CA 1
ATOM 951 C C . ASP A 1 120 ? -0.834 -27.094 5.688 1 95.88 120 ASP A C 1
ATOM 953 O O . ASP A 1 120 ? -0.433 -27.797 6.617 1 95.88 120 ASP A O 1
ATOM 957 N N . ARG A 1 121 ? -2.031 -26.953 5.363 1 96.38 121 ARG A N 1
ATOM 958 C CA . ARG A 1 121 ? -3.107 -27.672 6.039 1 96.38 121 ARG A CA 1
ATOM 959 C C . ARG A 1 121 ? -2.963 -27.562 7.555 1 96.38 121 ARG A C 1
ATOM 961 O O . ARG A 1 121 ? -3.02 -28.578 8.258 1 96.38 121 ARG A O 1
ATOM 968 N N . ASN A 1 122 ? -2.709 -26.438 8.008 1 96.5 122 ASN A N 1
ATOM 969 C CA . ASN A 1 122 ? -2.58 -26.188 9.438 1 96.5 122 ASN A CA 1
ATOM 970 C C . ASN A 1 122 ? -3.926 -26.312 10.148 1 96.5 122 ASN A C 1
ATOM 972 O O . ASN A 1 122 ? -4.867 -25.578 9.844 1 96.5 122 ASN A O 1
ATOM 976 N N . PRO A 1 123 ? -3.984 -27.172 11.148 1 97.38 123 PRO A N 1
ATOM 977 C CA . PRO A 1 123 ? -5.273 -27.438 11.789 1 97.38 123 PRO A CA 1
ATOM 978 C C . PRO A 1 123 ? -5.844 -26.203 12.5 1 97.38 123 PRO A C 1
ATOM 980 O O . PRO A 1 123 ? -7.062 -26.016 12.523 1 97.38 123 PRO A O 1
ATOM 983 N N . THR A 1 124 ? -5.02 -25.438 13.039 1 97.44 124 THR A N 1
ATOM 984 C CA . THR A 1 124 ? -5.484 -24.25 13.734 1 97.44 124 THR A CA 1
ATOM 985 C C . THR A 1 124 ? -6.062 -23.234 12.742 1 97.44 124 THR A C 1
ATOM 987 O O . THR A 1 124 ? -7.094 -22.625 13.016 1 97.44 124 THR A O 1
ATOM 990 N N . VAL A 1 125 ? -5.422 -23.094 11.648 1 97 125 VAL A N 1
ATOM 991 C CA . VAL A 1 125 ? -5.887 -22.188 10.594 1 97 125 VAL A CA 1
ATOM 992 C C . VAL A 1 125 ? -7.211 -22.703 10.031 1 97 125 VAL A C 1
ATOM 994 O O . VAL A 1 125 ? -8.156 -21.922 9.867 1 97 125 VAL A O 1
ATOM 997 N N . ILE A 1 126 ? -7.297 -23.969 9.805 1 97.69 126 ILE A N 1
ATOM 998 C CA . ILE A 1 126 ? -8.5 -24.594 9.258 1 97.69 126 ILE A CA 1
ATOM 999 C C . ILE A 1 126 ? -9.672 -24.391 10.219 1 97.69 126 ILE A C 1
ATOM 1001 O O . ILE A 1 126 ? -10.781 -24.062 9.797 1 97.69 126 ILE A O 1
ATOM 1005 N N . ALA A 1 127 ? -9.422 -24.547 11.484 1 98.06 127 ALA A N 1
ATOM 1006 C CA . ALA A 1 127 ? -10.461 -24.359 12.492 1 98.06 127 ALA A CA 1
ATOM 1007 C C . ALA A 1 127 ? -11 -22.938 12.469 1 98.06 127 ALA A C 1
ATOM 1009 O O . ALA A 1 127 ? -12.211 -22.719 12.586 1 98.06 127 ALA A O 1
ATOM 1010 N N . GLU A 1 128 ? -10.141 -22.031 12.328 1 97.19 128 GLU A N 1
ATOM 1011 C CA . GLU A 1 128 ? -10.578 -20.641 12.266 1 97.19 128 GLU A CA 1
ATOM 1012 C C . GLU A 1 128 ? -11.398 -20.375 11.008 1 97.19 128 GLU A C 1
ATOM 1014 O O . GLU A 1 128 ? -12.414 -19.672 11.062 1 97.19 128 GLU A O 1
ATOM 1019 N N . LEU A 1 129 ? -10.969 -20.875 9.883 1 97.12 129 LEU A N 1
ATOM 1020 C CA . LEU A 1 129 ? -11.719 -20.703 8.633 1 97.12 129 LEU A CA 1
ATOM 1021 C C . LEU A 1 129 ? -13.094 -21.359 8.734 1 97.12 129 LEU A C 1
ATOM 1023 O O . LEU A 1 129 ? -14.07 -20.828 8.203 1 97.12 129 LEU A O 1
ATOM 1027 N N . GLU A 1 130 ? -13.164 -22.438 9.406 1 97.44 130 GLU A N 1
ATOM 1028 C CA . GLU A 1 130 ? -14.438 -23.125 9.617 1 97.44 130 GLU A CA 1
ATOM 1029 C C . GLU A 1 130 ? -15.414 -22.234 10.391 1 97.44 130 GLU A C 1
ATOM 1031 O O . GLU A 1 130 ? -16.594 -22.172 10.062 1 97.44 130 GLU A O 1
ATOM 1036 N N . GLN A 1 131 ? -14.914 -21.625 11.375 1 96.56 131 GLN A N 1
ATOM 1037 C CA . GLN A 1 131 ? -15.75 -20.734 12.172 1 96.56 131 GLN A CA 1
ATOM 1038 C C . GLN A 1 131 ? -16.297 -19.594 11.32 1 96.56 131 GLN A C 1
ATOM 1040 O O . GLN A 1 131 ? -17.453 -19.203 11.469 1 96.56 131 GLN A O 1
ATOM 1045 N N . ILE A 1 132 ? -15.516 -19.078 10.484 1 94.94 132 ILE A N 1
ATOM 1046 C CA . ILE A 1 132 ? -15.922 -17.969 9.625 1 94.94 132 ILE A CA 1
ATOM 1047 C C . ILE A 1 132 ? -17 -18.453 8.648 1 94.94 132 ILE A C 1
ATOM 1049 O O . ILE A 1 132 ? -18.031 -17.781 8.484 1 94.94 132 ILE A O 1
ATOM 1053 N N . VAL A 1 133 ? -16.766 -19.594 8.023 1 94.5 133 VAL A N 1
ATOM 1054 C CA . VAL A 1 133 ? -17.703 -20.141 7.055 1 94.5 133 VAL A CA 1
ATOM 1055 C C . VAL A 1 133 ? -19.031 -20.469 7.75 1 94.5 133 VAL A C 1
ATOM 1057 O O . VAL A 1 133 ? -20.109 -20.266 7.184 1 94.5 133 VAL A O 1
ATOM 1060 N N . GLU A 1 134 ? -18.938 -20.938 8.969 1 93 134 GLU A N 1
ATOM 1061 C CA . GLU A 1 134 ? -20.141 -21.234 9.742 1 93 134 GLU A CA 1
ATOM 1062 C C . GLU A 1 134 ? -20.938 -19.969 10.023 1 93 134 GLU A C 1
ATOM 1064 O O . GLU A 1 134 ? -22.172 -19.969 9.938 1 93 134 GLU A O 1
ATOM 1069 N N . ARG A 1 135 ? -20.297 -18.938 10.344 1 90.25 135 ARG A N 1
ATOM 1070 C CA . ARG A 1 135 ? -20.969 -17.672 10.57 1 90.25 135 ARG A CA 1
ATOM 1071 C C . ARG A 1 135 ? -21.609 -17.156 9.289 1 90.25 135 ARG A C 1
ATOM 1073 O O . ARG A 1 135 ? -22.703 -16.578 9.328 1 90.25 135 ARG A O 1
ATOM 1080 N N . GLU A 1 136 ? -20.938 -17.312 8.164 1 87.38 136 GLU A N 1
ATOM 1081 C CA . GLU A 1 136 ? -21.469 -16.875 6.875 1 87.38 136 GLU A CA 1
ATOM 1082 C C . GLU A 1 136 ? -22.766 -17.609 6.535 1 87.38 136 GLU A C 1
ATOM 1084 O O . GLU A 1 136 ? -23.641 -17.062 5.879 1 87.38 136 GLU A O 1
ATOM 1089 N N . SER A 1 137 ? -22.812 -18.875 6.957 1 83.69 137 SER A N 1
ATOM 1090 C CA . SER A 1 137 ? -23.969 -19.703 6.641 1 83.69 137 SER A CA 1
ATOM 1091 C C . SER A 1 137 ? -25.203 -19.219 7.379 1 83.69 137 SER A C 1
ATOM 1093 O O . SER A 1 137 ? -26.328 -19.547 7.004 1 83.69 137 SER A O 1
ATOM 1095 N N . GLN A 1 138 ? -24.969 -18.359 8.367 1 81.94 138 GLN A N 1
ATOM 1096 C CA . GLN A 1 138 ? -26.062 -17.859 9.188 1 81.94 138 GLN A CA 1
ATOM 1097 C C . GLN A 1 138 ? -26.5 -16.469 8.742 1 81.94 138 GLN A C 1
ATOM 1099 O O . GLN A 1 138 ? -27.422 -15.883 9.32 1 81.94 138 GLN A O 1
ATOM 1104 N N . LEU A 1 139 ? -25.797 -15.992 7.711 1 77.44 139 LEU A N 1
ATOM 1105 C CA . LEU A 1 139 ? -26.078 -14.625 7.285 1 77.44 139 LEU A CA 1
ATOM 1106 C C . LEU A 1 139 ? -27.375 -14.562 6.492 1 77.44 139 LEU A C 1
ATOM 1108 O O . LEU A 1 139 ? -27.672 -15.461 5.703 1 77.44 139 LEU A O 1
ATOM 1112 N N . ASN A 1 140 ? -28.172 -13.594 6.852 1 72.25 140 ASN A N 1
ATOM 1113 C CA . ASN A 1 140 ? -29.344 -13.273 6.047 1 72.25 140 ASN A CA 1
ATOM 1114 C C . ASN A 1 140 ? -28.984 -12.359 4.879 1 72.25 140 ASN A C 1
ATOM 1116 O O . ASN A 1 140 ? -28.109 -11.5 5 1 72.25 140 ASN A O 1
ATOM 1120 N N . PRO A 1 141 ? -29.75 -12.734 3.717 1 63.97 141 PRO A N 1
ATOM 1121 C CA . PRO A 1 141 ? -29.484 -11.836 2.59 1 63.97 141 PRO A CA 1
ATOM 1122 C C . PRO A 1 141 ? -29.75 -10.375 2.928 1 63.97 141 PRO A C 1
ATOM 1124 O O . PRO A 1 141 ? -30.688 -10.07 3.684 1 63.97 141 PRO A O 1
ATOM 1127 N N . GLY A 1 142 ? -28.922 -9.438 2.6 1 64.94 142 GLY A N 1
ATOM 1128 C CA . GLY A 1 142 ? -29 -8 2.789 1 64.94 142 GLY A CA 1
ATOM 1129 C C . GLY A 1 142 ? -27.641 -7.328 2.807 1 64.94 142 GLY A C 1
ATOM 1130 O O . GLY A 1 142 ? -26.625 -7.965 2.529 1 64.94 142 GLY A O 1
ATOM 1131 N N . GLY A 1 143 ? -27.625 -5.98 2.918 1 62.97 143 GLY A N 1
ATOM 1132 C CA . GLY A 1 143 ? -26.438 -5.148 2.869 1 62.97 143 GLY A CA 1
ATOM 1133 C C . GLY A 1 143 ? -25.375 -5.578 3.861 1 62.97 143 GLY A C 1
ATOM 1134 O O . GLY A 1 143 ? -24.188 -5.633 3.521 1 62.97 143 GLY A O 1
ATOM 1135 N N . GLU A 1 144 ? -25.688 -5.984 4.984 1 69 144 GLU A N 1
ATOM 1136 C CA . GLU A 1 144 ? -24.734 -6.391 6.012 1 69 144 GLU A CA 1
ATOM 1137 C C . GLU A 1 144 ? -24.031 -7.695 5.637 1 69 144 GLU A C 1
ATOM 1139 O O . GLU A 1 144 ? -22.906 -7.941 6.055 1 69 144 GLU A O 1
ATOM 1144 N N . ALA A 1 145 ? -24.75 -8.375 4.797 1 69.75 145 ALA A N 1
ATOM 1145 C CA . ALA A 1 145 ? -24.203 -9.664 4.387 1 69.75 145 ALA A CA 1
ATOM 1146 C C . ALA A 1 145 ? -22.969 -9.477 3.498 1 69.75 145 ALA A C 1
ATOM 1148 O O . ALA A 1 145 ? -21.984 -10.203 3.629 1 69.75 145 ALA A O 1
ATOM 1149 N N . VAL A 1 146 ? -22.984 -8.461 2.762 1 68 146 VAL A N 1
ATOM 1150 C CA . VAL A 1 146 ? -21.891 -8.211 1.838 1 68 146 VAL A CA 1
ATOM 1151 C C . VAL A 1 146 ? -20.609 -7.891 2.621 1 68 146 VAL A C 1
ATOM 1153 O O . VAL A 1 146 ? -19.531 -8.398 2.305 1 68 146 VAL A O 1
ATOM 1156 N N . ASP A 1 147 ? -20.75 -7.227 3.691 1 71.94 147 ASP A N 1
ATOM 1157 C CA . ASP A 1 147 ? -19.594 -6.859 4.508 1 71.94 147 ASP A CA 1
ATOM 1158 C C . ASP A 1 147 ? -19.016 -8.078 5.227 1 71.94 147 ASP A C 1
ATOM 1160 O O . ASP A 1 147 ? -17.797 -8.211 5.348 1 71.94 147 ASP A O 1
ATOM 1164 N N . GLN A 1 148 ? -19.906 -8.891 5.594 1 74.12 148 GLN A N 1
ATOM 1165 C CA . GLN A 1 148 ? -19.469 -10.055 6.363 1 74.12 148 GLN A CA 1
ATOM 1166 C C . GLN A 1 148 ? -18.797 -11.094 5.465 1 74.12 148 GLN A C 1
ATOM 1168 O O . GLN A 1 148 ? -17.953 -11.859 5.922 1 74.12 148 GLN A O 1
ATOM 1173 N N . LEU A 1 149 ? -19.219 -11.062 4.219 1 77.94 149 LEU A N 1
ATOM 1174 C CA . LEU A 1 149 ? -18.609 -12.023 3.295 1 77.94 149 LEU A CA 1
ATOM 1175 C C . LEU A 1 149 ? -17.172 -11.664 3 1 77.94 149 LEU A C 1
ATOM 1177 O O . LEU A 1 149 ? -16.391 -12.508 2.525 1 77.94 149 LEU A O 1
ATOM 1181 N N . THR A 1 150 ? -16.828 -10.523 3.463 1 82.5 150 THR A N 1
ATOM 1182 C CA . THR A 1 150 ? -15.445 -10.102 3.242 1 82.5 150 THR A CA 1
ATOM 1183 C C . THR A 1 150 ? -14.531 -10.672 4.32 1 82.5 150 THR A C 1
ATOM 1185 O O . THR A 1 150 ? -13.305 -10.664 4.168 1 82.5 150 THR A O 1
ATOM 1188 N N . ASP A 1 151 ? -15.086 -11.266 5.332 1 86.06 151 ASP A N 1
ATOM 1189 C CA . ASP A 1 151 ? -14.297 -11.805 6.434 1 86.06 151 ASP A CA 1
ATOM 1190 C C . ASP A 1 151 ? -13.438 -12.977 5.969 1 86.06 151 ASP A C 1
ATOM 1192 O O . ASP A 1 151 ? -12.305 -13.141 6.426 1 86.06 151 ASP A O 1
ATOM 1196 N N . PHE A 1 152 ? -14.023 -13.836 5.055 1 93.31 152 PHE A N 1
ATOM 1197 C CA . PHE A 1 152 ? -13.273 -14.984 4.562 1 93.31 152 PHE A CA 1
ATOM 1198 C C . PHE A 1 152 ? -12.047 -14.539 3.779 1 93.31 152 PHE A C 1
ATOM 1200 O O . PHE A 1 152 ? -10.953 -15.086 3.963 1 93.31 152 PHE A O 1
ATOM 1207 N N . HIS A 1 153 ? -12.18 -13.5 3.031 1 93.06 153 HIS A N 1
ATOM 1208 C CA . HIS A 1 153 ? -11.07 -12.953 2.26 1 93.06 153 HIS A CA 1
ATOM 1209 C C . HIS A 1 153 ? -9.984 -12.398 3.176 1 93.06 153 HIS A C 1
ATOM 1211 O O . HIS A 1 153 ? -8.805 -12.68 2.986 1 93.06 153 HIS A O 1
ATOM 1217 N N . ALA A 1 154 ? -10.469 -11.695 4.172 1 91.44 154 ALA A N 1
ATOM 1218 C CA . ALA A 1 154 ? -9.531 -11.125 5.137 1 91.44 154 ALA A CA 1
ATOM 1219 C C . ALA A 1 154 ? -8.797 -12.219 5.898 1 91.44 154 ALA A C 1
ATOM 1221 O O . ALA A 1 154 ? -7.602 -12.094 6.18 1 91.44 154 ALA A O 1
ATOM 1222 N N . ALA A 1 155 ? -9.508 -13.258 6.207 1 94.44 155 ALA A N 1
ATOM 1223 C CA . ALA A 1 155 ? -8.906 -14.367 6.941 1 94.44 155 ALA A CA 1
ATOM 1224 C C . ALA A 1 155 ? -7.852 -15.078 6.094 1 94.44 155 ALA A C 1
ATOM 1226 O O . ALA A 1 155 ? -6.797 -15.477 6.602 1 94.44 155 ALA A O 1
ATOM 1227 N N . ILE A 1 156 ? -8.125 -15.258 4.812 1 95.44 156 ILE A N 1
ATOM 1228 C CA . ILE A 1 156 ? -7.168 -15.875 3.902 1 95.44 156 ILE A CA 1
ATOM 1229 C C . ILE A 1 156 ? -5.852 -15.094 3.934 1 95.44 156 ILE A C 1
ATOM 1231 O O . ILE A 1 156 ? -4.777 -15.688 4.07 1 95.44 156 ILE A O 1
ATOM 1235 N N . ALA A 1 157 ? -5.941 -13.844 3.887 1 93.56 157 ALA A N 1
ATOM 1236 C CA . ALA A 1 157 ? -4.75 -12.992 3.898 1 93.56 157 ALA A CA 1
ATOM 1237 C C . ALA A 1 157 ? -4.023 -13.086 5.238 1 93.56 157 ALA A C 1
ATOM 1239 O O . ALA A 1 157 ? -2.807 -13.273 5.277 1 93.56 157 ALA A O 1
ATOM 1240 N N . ARG A 1 158 ? -4.742 -13.023 6.273 1 93.06 158 ARG A N 1
ATOM 1241 C CA . ARG A 1 158 ? -4.184 -13.016 7.621 1 93.06 158 ARG A CA 1
ATOM 1242 C C . ARG A 1 158 ? -3.521 -14.344 7.949 1 93.06 158 ARG A C 1
ATOM 1244 O O . ARG A 1 158 ? -2.445 -14.383 8.547 1 93.06 158 ARG A O 1
ATOM 1251 N N . LEU A 1 159 ? -4.102 -15.422 7.496 1 94 159 LEU A N 1
ATOM 1252 C CA . LEU A 1 159 ? -3.693 -16.75 7.93 1 94 159 LEU A CA 1
ATOM 1253 C C . LEU A 1 159 ? -2.664 -17.344 6.973 1 94 159 LEU A C 1
ATOM 1255 O O . LEU A 1 159 ? -2.084 -18.391 7.25 1 94 159 LEU A O 1
ATOM 1259 N N . SER A 1 160 ? -2.387 -16.641 5.863 1 88 160 SER A N 1
ATOM 1260 C CA . SER A 1 160 ? -1.449 -17.156 4.867 1 88 160 SER A CA 1
ATOM 1261 C C . SER A 1 160 ? -0.009 -17.047 5.355 1 88 160 SER A C 1
ATOM 1263 O O . SER A 1 160 ? 0.896 -17.656 4.781 1 88 160 SER A O 1
ATOM 1265 N N . GLY A 1 161 ? 0.283 -16.266 6.422 1 88.19 161 GLY A N 1
ATOM 1266 C CA . GLY A 1 161 ? 1.556 -16.328 7.121 1 88.19 161 GLY A CA 1
ATOM 1267 C C . GLY A 1 161 ? 2.504 -15.211 6.746 1 88.19 161 GLY A C 1
ATOM 1268 O O . GLY A 1 161 ? 3.609 -15.117 7.281 1 88.19 161 GLY A O 1
ATOM 1269 N N . ASN A 1 162 ? 2.266 -14.375 5.828 1 93.88 162 ASN A N 1
ATOM 1270 C CA . ASN A 1 162 ? 3.082 -13.211 5.5 1 93.88 162 ASN A CA 1
ATOM 1271 C C . ASN A 1 162 ? 2.371 -11.906 5.852 1 93.88 162 ASN A C 1
ATOM 1273 O O . ASN A 1 162 ? 1.398 -11.531 5.195 1 93.88 162 ASN A O 1
ATOM 1277 N N . SER A 1 163 ? 2.896 -11.25 6.871 1 94.69 163 SER A N 1
ATOM 1278 C CA . SER A 1 163 ? 2.244 -10.055 7.402 1 94.69 163 SER A CA 1
ATOM 1279 C C . SER A 1 163 ? 2.227 -8.93 6.375 1 94.69 163 SER A C 1
ATOM 1281 O O . SER A 1 163 ? 1.261 -8.164 6.297 1 94.69 163 SER A O 1
ATOM 1283 N N . THR A 1 164 ? 3.297 -8.797 5.613 1 95.81 164 THR A N 1
ATOM 1284 C CA . THR A 1 164 ? 3.363 -7.777 4.57 1 95.81 164 THR A CA 1
ATOM 1285 C C . THR A 1 164 ? 2.262 -7.988 3.535 1 95.81 164 THR A C 1
ATOM 1287 O O . THR A 1 164 ? 1.526 -7.059 3.205 1 95.81 164 THR A O 1
ATOM 1290 N N . LEU A 1 165 ? 2.117 -9.156 3.117 1 95.31 165 LEU A N 1
ATOM 1291 C CA . LEU A 1 165 ? 1.088 -9.453 2.129 1 95.31 165 LEU A CA 1
ATOM 1292 C C . LEU A 1 165 ? -0.306 -9.25 2.713 1 95.31 165 LEU A C 1
ATOM 1294 O O . LEU A 1 165 ? -1.23 -8.852 2.002 1 95.31 165 LEU A O 1
ATOM 1298 N N . GLN A 1 166 ? -0.425 -9.578 3.994 1 94.69 166 GLN A N 1
ATOM 1299 C CA . GLN A 1 166 ? -1.697 -9.312 4.656 1 94.69 166 GLN A CA 1
ATOM 1300 C C . GLN A 1 166 ? -2.055 -7.828 4.59 1 94.69 166 GLN A C 1
ATOM 1302 O O . GLN A 1 166 ? -3.191 -7.473 4.273 1 94.69 166 GLN A O 1
ATOM 1307 N N . ILE A 1 167 ? -1.113 -7.012 4.863 1 94.56 167 ILE A N 1
ATOM 1308 C CA . ILE A 1 167 ? -1.336 -5.566 4.879 1 94.56 167 ILE A CA 1
ATOM 1309 C C . ILE A 1 167 ? -1.691 -5.082 3.475 1 94.56 167 ILE A C 1
ATOM 1311 O O . ILE A 1 167 ? -2.611 -4.281 3.303 1 94.56 167 ILE A O 1
ATOM 1315 N N . VAL A 1 168 ? -1.012 -5.574 2.479 1 95.75 168 VAL A N 1
ATOM 1316 C CA . VAL A 1 168 ? -1.279 -5.227 1.087 1 95.75 168 VAL A CA 1
ATOM 1317 C C . VAL A 1 168 ? -2.682 -5.688 0.699 1 95.75 168 VAL A C 1
ATOM 1319 O O . VAL A 1 168 ? -3.451 -4.93 0.104 1 95.75 168 VAL A O 1
ATOM 1322 N N . SER A 1 169 ? -2.975 -6.883 1.041 1 94.56 169 SER A N 1
ATOM 1323 C CA . SER A 1 169 ? -4.289 -7.434 0.731 1 94.56 169 SER A CA 1
ATOM 1324 C C . SER A 1 169 ? -5.398 -6.633 1.405 1 94.56 169 SER A C 1
ATOM 1326 O O . SER A 1 169 ? -6.418 -6.328 0.781 1 94.56 169 SER A O 1
ATOM 1328 N N . ASP A 1 170 ? -5.207 -6.316 2.639 1 92.5 170 ASP A N 1
ATOM 1329 C CA . ASP A 1 170 ? -6.191 -5.535 3.377 1 92.5 170 ASP A CA 1
ATOM 1330 C C . ASP A 1 170 ? -6.395 -4.16 2.74 1 92.5 170 ASP A C 1
ATOM 1332 O O . ASP A 1 170 ? -7.516 -3.65 2.693 1 92.5 170 ASP A O 1
ATOM 1336 N N . MET A 1 171 ? -5.316 -3.615 2.361 1 93.62 171 MET A N 1
ATOM 1337 C CA . MET A 1 171 ? -5.375 -2.328 1.675 1 93.62 171 MET A CA 1
ATOM 1338 C C . MET A 1 171 ? -6.25 -2.418 0.428 1 93.62 171 MET A C 1
ATOM 1340 O O . MET A 1 171 ? -7.172 -1.62 0.251 1 93.62 171 MET A O 1
ATOM 1344 N N . LEU A 1 172 ? -6.055 -3.365 -0.436 1 93.31 172 LEU A N 1
ATOM 1345 C CA . LEU A 1 172 ? -6.828 -3.527 -1.662 1 93.31 172 LEU A CA 1
ATOM 1346 C C . LEU A 1 172 ? -8.273 -3.896 -1.348 1 93.31 172 LEU A C 1
ATOM 1348 O O . LEU A 1 172 ? -9.195 -3.451 -2.035 1 93.31 172 LEU A O 1
ATOM 1352 N N . HIS A 1 173 ? -8.406 -4.688 -0.3 1 90.62 173 HIS A N 1
ATOM 1353 C CA . HIS A 1 173 ? -9.742 -5.078 0.115 1 90.62 173 HIS A CA 1
ATOM 1354 C C . HIS A 1 173 ? -10.594 -3.861 0.454 1 90.62 173 HIS A C 1
ATOM 1356 O O . HIS A 1 173 ? -11.781 -3.811 0.111 1 90.62 173 HIS A O 1
ATOM 1362 N N . HIS A 1 174 ? -10.016 -2.984 1.1 1 88.75 174 HIS A N 1
ATOM 1363 C CA . HIS A 1 174 ? -10.758 -1.78 1.457 1 88.75 174 HIS A CA 1
ATOM 1364 C C . HIS A 1 174 ? -11.219 -1.028 0.213 1 88.75 174 HIS A C 1
ATOM 1366 O O . HIS A 1 174 ? -12.352 -0.556 0.156 1 88.75 174 HIS A O 1
ATOM 1372 N N . ILE A 1 175 ? -10.414 -0.895 -0.757 1 88.88 175 ILE A N 1
ATOM 1373 C CA . ILE A 1 175 ? -10.75 -0.221 -2.006 1 88.88 175 ILE A CA 1
ATOM 1374 C C . ILE A 1 175 ? -11.852 -0.995 -2.729 1 88.88 175 ILE A C 1
ATOM 1376 O O . ILE A 1 175 ? -12.812 -0.402 -3.221 1 88.88 175 ILE A O 1
ATOM 1380 N N . ILE A 1 176 ? -11.727 -2.256 -2.744 1 89.25 176 ILE A N 1
ATOM 1381 C CA . ILE A 1 176 ? -12.688 -3.129 -3.412 1 89.25 176 ILE A CA 1
ATOM 1382 C C . ILE A 1 176 ? -14.039 -3.055 -2.699 1 89.25 176 ILE A C 1
ATOM 1384 O O . ILE A 1 176 ? -15.086 -3.02 -3.346 1 89.25 176 ILE A O 1
ATOM 1388 N N . GLU A 1 177 ? -14.008 -3.059 -1.38 1 85.38 177 GLU A N 1
ATOM 1389 C CA . GLU A 1 177 ? -15.242 -2.939 -0.614 1 85.38 177 GLU A CA 1
ATOM 1390 C C . GLU A 1 177 ? -15.969 -1.635 -0.938 1 85.38 177 GLU A C 1
ATOM 1392 O O . GLU A 1 177 ? -17.203 -1.613 -1.051 1 85.38 177 GLU A O 1
ATOM 1397 N N . LYS A 1 178 ? -15.242 -0.592 -1.032 1 85.06 178 LYS A N 1
ATOM 1398 C CA . LYS A 1 178 ? -15.852 0.685 -1.393 1 85.06 178 LYS A CA 1
ATOM 1399 C C . LYS A 1 178 ? -16.453 0.631 -2.795 1 85.06 178 LYS A C 1
ATOM 1401 O O . LYS A 1 178 ? -17.547 1.145 -3.025 1 85.06 178 LYS A O 1
ATOM 1406 N N . ALA A 1 179 ? -15.734 0.047 -3.705 1 84.12 179 ALA A N 1
ATOM 1407 C CA . ALA A 1 179 ? -16.25 -0.13 -5.059 1 84.12 179 ALA A CA 1
ATOM 1408 C C . ALA A 1 179 ? -17.516 -0.983 -5.062 1 84.12 179 ALA A C 1
ATOM 1410 O O . ALA A 1 179 ? -18.484 -0.66 -5.742 1 84.12 179 ALA A O 1
ATOM 1411 N N . ASN A 1 180 ? -17.438 -2.072 -4.281 1 82.38 180 ASN A N 1
ATOM 1412 C CA . ASN A 1 180 ? -18.594 -2.947 -4.172 1 82.38 180 ASN A CA 1
ATOM 1413 C C . ASN A 1 180 ? -19.812 -2.195 -3.65 1 82.38 180 ASN A C 1
ATOM 1415 O O . ASN A 1 180 ? -20.922 -2.336 -4.191 1 82.38 180 ASN A O 1
ATOM 1419 N N . ARG A 1 181 ? -19.672 -1.455 -2.658 1 79.69 181 ARG A N 1
ATOM 1420 C CA . ARG A 1 181 ? -20.766 -0.705 -2.057 1 79.69 181 ARG A CA 1
ATOM 1421 C C . ARG A 1 181 ? -21.344 0.299 -3.045 1 79.69 181 ARG A C 1
ATOM 1423 O O . ARG A 1 181 ? -22.547 0.55 -3.043 1 79.69 181 ARG A O 1
ATOM 1430 N N . SER A 1 182 ? -20.547 0.8 -3.891 1 80.62 182 SER A N 1
ATOM 1431 C CA . SER A 1 182 ? -20.969 1.846 -4.816 1 80.62 182 SER A CA 1
ATOM 1432 C C . SER A 1 182 ? -21.594 1.252 -6.078 1 80.62 182 SER A C 1
ATOM 1434 O O . SER A 1 182 ? -22.453 1.868 -6.695 1 80.62 182 SER A O 1
ATOM 1436 N N . LEU A 1 183 ? -21.156 0.065 -6.441 1 79.69 183 LEU A N 1
ATOM 1437 C CA . LEU A 1 183 ? -21.484 -0.392 -7.789 1 79.69 183 LEU A CA 1
ATOM 1438 C C . LEU A 1 183 ? -22.406 -1.597 -7.75 1 79.69 183 LEU A C 1
ATOM 1440 O O . LEU A 1 183 ? -23.078 -1.909 -8.742 1 79.69 183 LEU A O 1
ATOM 1444 N N . GLN A 1 184 ? -22.375 -2.328 -6.645 1 76.56 184 GLN A N 1
ATOM 1445 C CA . GLN A 1 184 ? -23.156 -3.555 -6.598 1 76.56 184 GLN A CA 1
ATOM 1446 C C . GLN A 1 184 ? -24.578 -3.277 -6.105 1 76.56 184 GLN A C 1
ATOM 1448 O O . GLN A 1 184 ? -24.781 -2.486 -5.18 1 76.56 184 GLN A O 1
ATOM 1453 N N . PRO A 1 185 ? -25.516 -3.947 -6.75 1 71.44 185 PRO A N 1
ATOM 1454 C CA . PRO A 1 185 ? -26.844 -3.914 -6.125 1 71.44 185 PRO A CA 1
ATOM 1455 C C . PRO A 1 185 ? -26.844 -4.527 -4.727 1 71.44 185 PRO A C 1
ATOM 1457 O O . PRO A 1 185 ? -26.172 -5.527 -4.484 1 71.44 185 PRO A O 1
ATOM 1460 N N . THR A 1 186 ? -27.344 -3.859 -3.738 1 70.25 186 THR A N 1
ATOM 1461 C CA . THR A 1 186 ? -27.328 -4.34 -2.361 1 70.25 186 THR A CA 1
ATOM 1462 C C . THR A 1 186 ? -28.656 -4.969 -1.99 1 70.25 186 THR A C 1
ATOM 1464 O O . THR A 1 186 ? -28.812 -5.531 -0.903 1 70.25 186 THR A O 1
ATOM 1467 N N . LYS A 1 187 ? -29.562 -4.875 -2.924 1 73.69 187 LYS A N 1
ATOM 1468 C CA . LYS A 1 187 ? -30.875 -5.441 -2.672 1 73.69 187 LYS A CA 1
ATOM 1469 C C . LYS A 1 187 ? -31.422 -6.152 -3.908 1 73.69 187 LYS A C 1
ATOM 1471 O O . LYS A 1 187 ? -30.938 -5.922 -5.023 1 73.69 187 LYS A O 1
ATOM 1476 N N . GLY A 1 188 ? -32.25 -7.129 -3.646 1 79.69 188 GLY A N 1
ATOM 1477 C CA . GLY A 1 188 ? -32.938 -7.84 -4.719 1 79.69 188 GLY A CA 1
ATOM 1478 C C . GLY A 1 188 ? -32.406 -9.25 -4.918 1 79.69 188 GLY A C 1
ATOM 1479 O O . GLY A 1 188 ? -31.484 -9.688 -4.227 1 79.69 188 GLY A O 1
ATOM 1480 N N . THR A 1 189 ? -33.062 -10.008 -5.809 1 81.75 189 THR A N 1
ATOM 1481 C CA . THR A 1 189 ? -32.812 -11.43 -6.035 1 81.75 189 THR A CA 1
ATOM 1482 C C . THR A 1 189 ? -31.359 -11.656 -6.488 1 81.75 189 THR A C 1
ATOM 1484 O O . THR A 1 189 ? -30.703 -12.602 -6.051 1 81.75 189 THR A O 1
ATOM 1487 N N . ARG A 1 190 ? -31.016 -10.719 -7.242 1 83.19 190 ARG A N 1
ATOM 1488 C CA . ARG A 1 190 ? -29.672 -10.875 -7.77 1 83.19 190 ARG A CA 1
ATOM 1489 C C . ARG A 1 190 ? -28.625 -10.742 -6.656 1 83.19 190 ARG A C 1
ATOM 1491 O O . ARG A 1 190 ? -27.656 -11.5 -6.613 1 83.19 190 ARG A O 1
ATOM 1498 N N . ALA A 1 191 ? -28.844 -9.781 -5.824 1 79.88 191 ALA A N 1
ATOM 1499 C CA . ALA A 1 191 ? -27.953 -9.562 -4.695 1 79.88 191 ALA A CA 1
ATOM 1500 C C . ALA A 1 191 ? -27.969 -10.75 -3.734 1 79.88 191 ALA A C 1
ATOM 1502 O O . ALA A 1 191 ? -26.922 -11.195 -3.266 1 79.88 191 ALA A O 1
ATOM 1503 N N . GLU A 1 192 ? -29.078 -11.258 -3.555 1 83.25 192 GLU A N 1
ATOM 1504 C CA . GLU A 1 192 ? -29.234 -12.398 -2.65 1 83.25 192 GLU A CA 1
ATOM 1505 C C . GLU A 1 192 ? -28.562 -13.641 -3.211 1 83.25 192 GLU A C 1
ATOM 1507 O O . GLU A 1 192 ? -27.906 -14.391 -2.473 1 83.25 192 GLU A O 1
ATOM 1512 N N . GLN A 1 193 ? -28.672 -13.852 -4.43 1 84.75 193 GLN A N 1
ATOM 1513 C CA . GLN A 1 193 ? -28.047 -14.992 -5.082 1 84.75 193 GLN A CA 1
ATOM 1514 C C . GLN A 1 193 ? -26.531 -14.883 -5.055 1 84.75 193 GLN A C 1
ATOM 1516 O O . GLN A 1 193 ? -25.828 -15.883 -4.891 1 84.75 193 GLN A O 1
ATOM 1521 N N . ALA A 1 194 ? -26.141 -13.68 -5.23 1 83.62 194 ALA A N 1
ATOM 1522 C CA . ALA A 1 194 ? -24.688 -13.461 -5.207 1 83.62 194 ALA A CA 1
ATOM 1523 C C . ALA A 1 194 ? -24.109 -13.797 -3.836 1 83.62 194 ALA A C 1
ATOM 1525 O O . ALA A 1 194 ? -23.047 -14.406 -3.74 1 83.62 194 ALA A O 1
ATOM 1526 N N . VAL A 1 195 ? -24.781 -13.43 -2.818 1 83.06 195 VAL A N 1
ATOM 1527 C CA . VAL A 1 195 ? -24.344 -13.688 -1.45 1 83.06 195 VAL A CA 1
ATOM 1528 C C . VAL A 1 195 ? -24.312 -15.195 -1.198 1 83.06 195 VAL A C 1
ATOM 1530 O O . VAL A 1 195 ? -23.344 -15.727 -0.655 1 83.06 195 VAL A O 1
ATOM 1533 N N . ARG A 1 196 ? -25.328 -15.867 -1.62 1 86.38 196 ARG A N 1
ATOM 1534 C CA . ARG A 1 196 ? -25.422 -17.312 -1.424 1 86.38 196 ARG A CA 1
ATOM 1535 C C . ARG A 1 196 ? -24.312 -18.047 -2.189 1 86.38 196 ARG A C 1
ATOM 1537 O O . ARG A 1 196 ? -23.703 -18.969 -1.67 1 86.38 196 ARG A O 1
ATOM 1544 N N . ARG A 1 197 ? -24.141 -17.594 -3.344 1 87.88 197 ARG A N 1
ATOM 1545 C CA . ARG A 1 197 ? -23.109 -18.219 -4.172 1 87.88 197 ARG A CA 1
ATOM 1546 C C . ARG A 1 197 ? -21.719 -18.016 -3.561 1 87.88 197 ARG A C 1
ATOM 1548 O O . ARG A 1 197 ? -20.891 -18.938 -3.566 1 87.88 197 ARG A O 1
ATOM 1555 N N . SER A 1 198 ? -21.484 -16.844 -3.084 1 90.81 198 SER A N 1
ATOM 1556 C CA . SER A 1 198 ? -20.188 -16.562 -2.467 1 90.81 198 SER A CA 1
ATOM 1557 C C . SER A 1 198 ? -19.969 -17.422 -1.225 1 90.81 198 SER A C 1
ATOM 1559 O O . SER A 1 198 ? -18.906 -18.016 -1.06 1 90.81 198 SER A O 1
ATOM 1561 N N . ALA A 1 199 ? -20.984 -17.531 -0.404 1 90.38 199 ALA A N 1
ATOM 1562 C CA . ALA A 1 199 ? -20.891 -18.344 0.807 1 90.38 199 ALA A CA 1
ATOM 1563 C C . ALA A 1 199 ? -20.641 -19.812 0.468 1 90.38 199 ALA A C 1
ATOM 1565 O O . ALA A 1 199 ? -19.828 -20.469 1.115 1 90.38 199 ALA A O 1
ATOM 1566 N N . LYS A 1 200 ? -21.312 -20.266 -0.505 1 92.75 200 LYS A N 1
ATOM 1567 C CA . LYS A 1 200 ? -21.141 -21.641 -0.947 1 92.75 200 LYS A CA 1
ATOM 1568 C C . LYS A 1 200 ? -19.719 -21.891 -1.448 1 92.75 200 LYS A C 1
ATOM 1570 O O . LYS A 1 200 ? -19.094 -22.891 -1.116 1 92.75 200 LYS A O 1
ATOM 1575 N N . THR A 1 201 ? -19.25 -20.969 -2.215 1 95.69 201 THR A N 1
ATOM 1576 C CA . THR A 1 201 ? -17.891 -21.094 -2.754 1 95.69 201 THR A CA 1
ATOM 1577 C C . THR A 1 201 ? -16.859 -21.078 -1.631 1 95.69 201 THR A C 1
ATOM 1579 O O . THR A 1 201 ? -15.875 -21.828 -1.679 1 95.69 201 THR A O 1
ATOM 1582 N N . HIS A 1 202 ? -17.031 -20.219 -0.596 1 96.44 202 HIS A N 1
ATOM 1583 C CA . HIS A 1 202 ? -16.109 -20.188 0.541 1 96.44 202 HIS A CA 1
ATOM 1584 C C . HIS A 1 202 ? -16.047 -21.562 1.218 1 96.44 202 HIS A C 1
ATOM 1586 O O . HIS A 1 202 ? -14.961 -22.031 1.554 1 96.44 202 HIS A O 1
ATOM 1592 N N . ARG A 1 203 ? -17.141 -22.203 1.338 1 96.31 203 ARG A N 1
ATOM 1593 C CA . ARG A 1 203 ? -17.188 -23.531 1.936 1 96.31 203 ARG A CA 1
ATOM 1594 C C . ARG A 1 203 ? -16.438 -24.547 1.073 1 96.31 203 ARG A C 1
ATOM 1596 O O . ARG A 1 203 ? -15.68 -25.359 1.59 1 96.31 203 ARG A O 1
ATOM 1603 N N . MET A 1 204 ? -16.672 -24.453 -0.192 1 97.88 204 MET A N 1
ATOM 1604 C CA . MET A 1 204 ? -16.031 -25.391 -1.119 1 97.88 204 MET A CA 1
ATOM 1605 C C . MET A 1 204 ? -14.508 -25.203 -1.098 1 97.88 204 MET A C 1
ATOM 1607 O O . MET A 1 204 ? -13.766 -26.188 -1.131 1 97.88 204 MET A O 1
ATOM 1611 N N . VAL A 1 205 ? -14.07 -24.016 -1.048 1 98.19 205 VAL A N 1
ATOM 1612 C CA . VAL A 1 205 ? -12.641 -23.719 -0.99 1 98.19 205 VAL A CA 1
ATOM 1613 C C . VAL A 1 205 ? -12.055 -24.266 0.313 1 98.19 205 VAL A C 1
ATOM 1615 O O . VAL A 1 205 ? -10.969 -24.844 0.32 1 98.19 205 VAL A O 1
ATOM 1618 N N . LEU A 1 206 ? -12.773 -24.031 1.416 1 98 206 LEU A N 1
ATOM 1619 C CA . LEU A 1 206 ? -12.336 -24.562 2.703 1 98 206 LEU A CA 1
ATOM 1620 C C . LEU A 1 206 ? -12.18 -26.078 2.641 1 98 206 LEU A C 1
ATOM 1622 O O . LEU A 1 206 ? -11.203 -26.625 3.156 1 98 206 LEU A O 1
ATOM 1626 N N . ASP A 1 207 ? -13.086 -26.734 2.008 1 98.25 207 ASP A N 1
ATOM 1627 C CA . ASP A 1 207 ? -13.008 -28.188 1.869 1 98.25 207 ASP A CA 1
ATOM 1628 C C . ASP A 1 207 ? -11.766 -28.609 1.091 1 98.25 207 ASP A C 1
ATOM 1630 O O . ASP A 1 207 ? -11.094 -29.578 1.451 1 98.25 207 ASP A O 1
ATOM 1634 N N . LEU A 1 208 ? -11.492 -27.906 0.086 1 98.5 208 LEU A N 1
ATOM 1635 C CA . LEU A 1 208 ? -10.305 -28.188 -0.712 1 98.5 208 LEU A CA 1
ATOM 1636 C C . LEU A 1 208 ? -9.039 -27.938 0.091 1 98.5 208 LEU A C 1
ATOM 1638 O O . LEU A 1 208 ? -8.039 -28.641 -0.071 1 98.5 208 LEU A O 1
ATOM 1642 N N . ILE A 1 209 ? -9.055 -26.906 0.928 1 98.19 209 ILE A N 1
ATOM 1643 C CA . ILE A 1 209 ? -7.93 -26.641 1.814 1 98.19 209 ILE A CA 1
ATOM 1644 C C . ILE A 1 209 ? -7.75 -27.797 2.795 1 98.19 209 ILE A C 1
ATOM 1646 O O . ILE A 1 209 ? -6.633 -28.266 3 1 98.19 209 ILE A O 1
ATOM 1650 N N . LYS A 1 210 ? -8.82 -28.281 3.344 1 98.06 210 LYS A N 1
ATOM 1651 C CA . LYS A 1 210 ? -8.789 -29.422 4.258 1 98.06 210 LYS A CA 1
ATOM 1652 C C . LYS A 1 210 ? -8.219 -30.656 3.572 1 98.06 210 LYS A C 1
ATOM 1654 O O . LYS A 1 210 ? -7.488 -31.438 4.191 1 98.06 210 LYS A O 1
ATOM 1659 N N . ASP A 1 211 ? -8.492 -30.812 2.324 1 97.81 211 ASP A N 1
ATOM 1660 C CA . ASP A 1 211 ? -8.062 -31.969 1.544 1 97.81 211 ASP A CA 1
ATOM 1661 C C . ASP A 1 211 ? -6.613 -31.812 1.102 1 97.81 211 ASP A C 1
ATOM 1663 O O . ASP A 1 211 ? -6 -32.781 0.633 1 97.81 211 ASP A O 1
ATOM 1667 N N . GLY A 1 212 ? -6.133 -30.672 1.161 1 97.81 212 GLY A N 1
ATOM 1668 C CA . GLY A 1 212 ? -4.766 -30.406 0.744 1 97.81 212 GLY A CA 1
ATOM 1669 C C . GLY A 1 212 ? -4.609 -30.297 -0.76 1 97.81 212 GLY A C 1
ATOM 1670 O O . GLY A 1 212 ? -3.508 -30.438 -1.291 1 97.81 212 GLY A O 1
ATOM 1671 N N . ASP A 1 213 ? -5.738 -30.109 -1.43 1 98 213 ASP A N 1
ATOM 1672 C CA . ASP A 1 213 ? -5.691 -29.969 -2.881 1 98 213 ASP A CA 1
ATOM 1673 C C . ASP A 1 213 ? -5.422 -28.516 -3.277 1 98 213 ASP A C 1
ATOM 1675 O O . ASP A 1 213 ? -6.34 -27.797 -3.682 1 98 213 ASP A O 1
ATOM 1679 N N . ALA A 1 214 ? -4.219 -28.188 -3.264 1 97.62 214 ALA A N 1
ATOM 1680 C CA . ALA A 1 214 ? -3.793 -26.797 -3.463 1 97.62 214 ALA A CA 1
ATOM 1681 C C . ALA A 1 214 ? -4.164 -26.312 -4.859 1 97.62 214 ALA A C 1
ATOM 1683 O O . ALA A 1 214 ? -4.637 -25.172 -5.02 1 97.62 214 ALA A O 1
ATOM 1684 N N . GLU A 1 215 ? -3.967 -27.094 -5.793 1 96.94 215 GLU A N 1
ATOM 1685 C CA . GLU A 1 215 ? -4.234 -26.688 -7.172 1 96.94 215 GLU A CA 1
ATOM 1686 C C . GLU A 1 215 ? -5.715 -26.391 -7.383 1 96.94 215 GLU A C 1
ATOM 1688 O O . GLU A 1 215 ? -6.074 -25.328 -7.895 1 96.94 215 GLU A O 1
ATOM 1693 N N . LYS A 1 216 ? -6.559 -27.281 -6.957 1 98.31 216 LYS A N 1
ATOM 1694 C CA . LYS A 1 216 ? -7.992 -27.094 -7.129 1 98.31 216 LYS A CA 1
ATOM 1695 C C . LYS A 1 216 ? -8.492 -25.922 -6.273 1 98.31 216 LYS A C 1
ATOM 1697 O O . LYS A 1 216 ? -9.391 -25.188 -6.684 1 98.31 216 LYS A O 1
ATOM 1702 N N . ALA A 1 217 ? -7.961 -25.766 -5.09 1 98.12 217 ALA A N 1
ATOM 1703 C CA . ALA A 1 217 ? -8.336 -24.656 -4.23 1 98.12 217 ALA A CA 1
ATOM 1704 C C . ALA A 1 217 ? -8.023 -23.312 -4.895 1 98.12 217 ALA A C 1
ATOM 1706 O O . ALA A 1 217 ? -8.867 -22.406 -4.91 1 98.12 217 ALA A O 1
ATOM 1707 N N . GLY A 1 218 ? -6.852 -23.25 -5.449 1 97.19 218 GLY A N 1
ATOM 1708 C CA . GLY A 1 218 ? -6.449 -22.031 -6.148 1 97.19 218 GLY A CA 1
ATOM 1709 C C . GLY A 1 218 ? -7.316 -21.719 -7.355 1 97.19 218 GLY A C 1
ATOM 1710 O O . GLY A 1 218 ? -7.734 -20.578 -7.555 1 97.19 218 GLY A O 1
ATOM 1711 N N . GLN A 1 219 ? -7.621 -22.75 -8.117 1 97.44 219 GLN A N 1
ATOM 1712 C CA . GLN A 1 219 ? -8.438 -22.578 -9.312 1 97.44 219 GLN A CA 1
ATOM 1713 C C . GLN A 1 219 ? -9.844 -22.109 -8.953 1 97.44 219 GLN A C 1
ATOM 1715 O O . GLN A 1 219 ? -10.391 -21.203 -9.594 1 97.44 219 GLN A O 1
ATOM 1720 N N . LEU A 1 220 ? -10.375 -22.703 -7.973 1 98.25 220 LEU A N 1
ATOM 1721 C CA . LEU A 1 220 ? -11.719 -22.328 -7.543 1 98.25 220 LEU A CA 1
ATOM 1722 C C . LEU A 1 220 ? -11.734 -20.891 -7.016 1 98.25 220 LEU A C 1
ATOM 1724 O O . LEU A 1 220 ? -12.656 -20.125 -7.312 1 98.25 220 LEU A O 1
ATOM 1728 N N . TRP A 1 221 ? -10.727 -20.531 -6.273 1 97.5 221 TRP A N 1
ATOM 1729 C CA . TRP A 1 221 ? -10.656 -19.188 -5.715 1 97.5 221 TRP A CA 1
ATOM 1730 C C . TRP A 1 221 ? -10.492 -18.156 -6.82 1 97.5 221 TRP A C 1
ATOM 1732 O O . TRP A 1 221 ? -11.125 -17.094 -6.789 1 97.5 221 TRP A O 1
ATOM 1742 N N . LYS A 1 222 ? -9.695 -18.453 -7.75 1 96.81 222 LYS A N 1
ATOM 1743 C CA . LYS A 1 222 ? -9.516 -17.578 -8.906 1 96.81 222 LYS A CA 1
ATOM 1744 C C . LYS A 1 222 ? -10.844 -17.328 -9.617 1 96.81 222 LYS A C 1
ATOM 1746 O O . LYS A 1 222 ? -11.203 -16.188 -9.898 1 96.81 222 LYS A O 1
ATOM 1751 N N . ARG A 1 223 ? -11.547 -18.391 -9.883 1 96.94 223 ARG A N 1
ATOM 1752 C CA . ARG A 1 223 ? -12.844 -18.266 -10.547 1 96.94 223 ARG A CA 1
ATOM 1753 C C . ARG A 1 223 ? -13.812 -17.438 -9.711 1 96.94 223 ARG A C 1
ATOM 1755 O O . ARG A 1 223 ? -14.547 -16.609 -10.25 1 96.94 223 ARG A O 1
ATOM 1762 N N . HIS A 1 224 ? -13.82 -17.656 -8.422 1 96.19 224 HIS A N 1
ATOM 1763 C CA . HIS A 1 224 ? -14.672 -16.906 -7.508 1 96.19 224 HIS A CA 1
ATOM 1764 C C . HIS A 1 224 ? -14.391 -15.414 -7.59 1 96.19 224 HIS A C 1
ATOM 1766 O O . HIS A 1 224 ? -15.312 -14.602 -7.691 1 96.19 224 HIS A O 1
ATOM 1772 N N . LEU A 1 225 ? -13.117 -15.055 -7.574 1 94.94 225 LEU A N 1
ATOM 1773 C CA . LEU A 1 225 ? -12.711 -13.656 -7.605 1 94.94 225 LEU A CA 1
ATOM 1774 C C . LEU A 1 225 ? -13.055 -13.023 -8.945 1 94.94 225 LEU A C 1
ATOM 1776 O O . LEU A 1 225 ? -13.516 -11.875 -9 1 94.94 225 LEU A O 1
ATOM 1780 N N . GLN A 1 226 ? -12.883 -13.727 -9.984 1 94.31 226 GLN A N 1
ATOM 1781 C CA . GLN A 1 226 ? -13.18 -13.211 -11.32 1 94.31 226 GLN A CA 1
ATOM 1782 C C . GLN A 1 226 ? -14.68 -13.016 -11.516 1 94.31 226 GLN A C 1
ATOM 1784 O O . GLN A 1 226 ? -15.109 -12.031 -12.117 1 94.31 226 GLN A O 1
ATOM 1789 N N . LYS A 1 227 ? -15.438 -13.969 -11.055 1 91.88 227 LYS A N 1
ATOM 1790 C CA . LYS A 1 227 ? -16.891 -13.852 -11.164 1 91.88 227 LYS A CA 1
ATOM 1791 C C . LYS A 1 227 ? -17.406 -12.672 -10.344 1 91.88 227 LYS A C 1
ATOM 1793 O O . LYS A 1 227 ? -18.344 -11.977 -10.766 1 91.88 227 LYS A O 1
ATOM 1798 N N . ALA A 1 228 ? -16.875 -12.516 -9.164 1 88.81 228 ALA A N 1
ATOM 1799 C CA . ALA A 1 228 ? -17.25 -11.367 -8.344 1 88.81 228 ALA A CA 1
ATOM 1800 C C . ALA A 1 228 ? -16.953 -10.055 -9.062 1 88.81 228 ALA A C 1
ATOM 1802 O O . ALA A 1 228 ? -17.75 -9.125 -9.016 1 88.81 228 ALA A O 1
ATOM 1803 N N . GLU A 1 229 ? -15.766 -9.977 -9.633 1 89.88 229 GLU A N 1
ATOM 1804 C CA . GLU A 1 229 ? -15.391 -8.812 -10.43 1 89.88 229 GLU A CA 1
ATOM 1805 C C . GLU A 1 229 ? -16.406 -8.555 -11.539 1 89.88 229 GLU A C 1
ATOM 1807 O O . GLU A 1 229 ? -16.859 -7.426 -11.727 1 89.88 229 GLU A O 1
ATOM 1812 N N . GLU A 1 230 ? -16.766 -9.602 -12.266 1 88.19 230 GLU A N 1
ATOM 1813 C CA . GLU A 1 230 ? -17.734 -9.492 -13.359 1 88.19 230 GLU A CA 1
ATOM 1814 C C . GLU A 1 230 ? -19.094 -9.016 -12.867 1 88.19 230 GLU A C 1
ATOM 1816 O O . GLU A 1 230 ? -19.734 -8.18 -13.508 1 88.19 230 GLU A O 1
ATOM 1821 N N . PHE A 1 231 ? -19.516 -9.562 -11.812 1 84.88 231 PHE A N 1
ATOM 1822 C CA . PHE A 1 231 ? -20.797 -9.203 -11.227 1 84.88 231 PHE A CA 1
ATOM 1823 C C . PHE A 1 231 ? -20.859 -7.715 -10.914 1 84.88 231 PHE A C 1
ATOM 1825 O O . PHE A 1 231 ? -21.844 -7.051 -11.219 1 84.88 231 PHE A O 1
ATOM 1832 N N . VAL A 1 232 ? -19.781 -7.195 -10.375 1 83.38 232 VAL A N 1
ATOM 1833 C CA . VAL A 1 232 ? -19.75 -5.809 -9.922 1 83.38 232 VAL A CA 1
ATOM 1834 C C . VAL A 1 232 ? -19.578 -4.875 -11.117 1 83.38 232 VAL A C 1
ATOM 1836 O O . VAL A 1 232 ? -20.234 -3.836 -11.195 1 83.38 232 VAL A O 1
ATOM 1839 N N . LEU A 1 233 ? -18.766 -5.234 -12.062 1 85 233 LEU A N 1
ATOM 1840 C CA . LEU A 1 233 ? -18.375 -4.301 -13.109 1 85 233 LEU A CA 1
ATOM 1841 C C . LEU A 1 233 ? -19.281 -4.418 -14.328 1 85 233 LEU A C 1
ATOM 1843 O O . LEU A 1 233 ? -19.094 -3.705 -15.312 1 85 233 LEU A O 1
ATOM 1847 N N . THR A 1 234 ? -20.219 -5.352 -14.18 1 80 234 THR A N 1
ATOM 1848 C CA . THR A 1 234 ? -21.172 -5.441 -15.281 1 80 234 THR A CA 1
ATOM 1849 C C . THR A 1 234 ? -21.797 -4.078 -15.57 1 80 234 THR A C 1
ATOM 1851 O O . THR A 1 234 ? -22.422 -3.479 -14.695 1 80 234 THR A O 1
ATOM 1854 N N . GLY A 1 235 ? -21.609 -3.543 -16.75 1 71.44 235 GLY A N 1
ATOM 1855 C CA . GLY A 1 235 ? -22.109 -2.238 -17.156 1 71.44 235 GLY A CA 1
ATOM 1856 C C . GLY A 1 235 ? -21.219 -1.096 -16.703 1 71.44 235 GLY A C 1
ATOM 1857 O O . GLY A 1 235 ? -21.516 0.072 -16.953 1 71.44 235 GLY A O 1
ATOM 1858 N N . ALA A 1 236 ? -20.172 -1.419 -15.891 1 72.62 236 ALA A N 1
ATOM 1859 C CA . ALA A 1 236 ? -19.281 -0.39 -15.352 1 72.62 236 ALA A CA 1
ATOM 1860 C C . ALA A 1 236 ? -17.812 -0.764 -15.562 1 72.62 236 ALA A C 1
ATOM 1862 O O . ALA A 1 236 ? -16.969 -0.506 -14.695 1 72.62 236 ALA A O 1
ATOM 1863 N N . GLU A 1 237 ? -17.625 -1.332 -16.719 1 72.19 237 GLU A N 1
ATOM 1864 C CA . GLU A 1 237 ? -16.312 -1.93 -16.953 1 72.19 237 GLU A CA 1
ATOM 1865 C C . GLU A 1 237 ? -15.219 -0.867 -16.969 1 72.19 237 GLU A C 1
ATOM 1867 O O . GLU A 1 237 ? -14.055 -1.155 -16.672 1 72.19 237 GLU A O 1
ATOM 1872 N N . LEU A 1 238 ? -15.656 0.34 -17.156 1 71.19 238 LEU A N 1
ATOM 1873 C CA . LEU A 1 238 ? -14.68 1.411 -17.312 1 71.19 238 LEU A CA 1
ATOM 1874 C C . LEU A 1 238 ? -14.656 2.312 -16.078 1 71.19 238 LEU A C 1
ATOM 1876 O O . LEU A 1 238 ? -13.984 3.344 -16.078 1 71.19 238 LEU A O 1
ATOM 1880 N N . SER A 1 239 ? -15.258 1.789 -15.055 1 79.62 239 SER A N 1
ATOM 1881 C CA . SER A 1 239 ? -15.258 2.605 -13.844 1 79.62 239 SER A CA 1
ATOM 1882 C C . SER A 1 239 ? -13.859 2.705 -13.25 1 79.62 239 SER A C 1
ATOM 1884 O O . SER A 1 239 ? -13.117 1.721 -13.219 1 79.62 239 SER A O 1
ATOM 1886 N N . THR A 1 240 ? -13.516 3.957 -12.93 1 78.75 240 THR A N 1
ATOM 1887 C CA . THR A 1 240 ? -12.211 4.195 -12.328 1 78.75 240 THR A CA 1
ATOM 1888 C C . THR A 1 240 ? -12.328 4.324 -10.812 1 78.75 240 THR A C 1
ATOM 1890 O O . THR A 1 240 ? -13.422 4.473 -10.281 1 78.75 240 THR A O 1
ATOM 1893 N N . VAL A 1 241 ? -11.273 4.156 -10.141 1 77.31 241 VAL A N 1
ATOM 1894 C CA . VAL A 1 241 ? -11.219 4.273 -8.688 1 77.31 241 VAL A CA 1
ATOM 1895 C C . VAL A 1 241 ? -11.719 5.652 -8.258 1 77.31 241 VAL A C 1
ATOM 1897 O O . VAL A 1 241 ? -12.266 5.809 -7.172 1 77.31 241 VAL A O 1
ATOM 1900 N N . VAL A 1 242 ? -11.516 6.586 -9.031 1 60.41 242 VAL A N 1
ATOM 1901 C CA . VAL A 1 242 ? -11.961 7.949 -8.758 1 60.41 242 VAL A CA 1
ATOM 1902 C C . VAL A 1 242 ? -13.461 7.945 -8.477 1 60.41 242 VAL A C 1
ATOM 1904 O O . VAL A 1 242 ? -13.945 8.703 -7.625 1 60.41 242 VAL A O 1
ATOM 1907 N N . ASP A 1 243 ? -14.047 7.152 -9.133 1 57.72 243 ASP A N 1
ATOM 1908 C CA . ASP A 1 243 ? -15.508 7.148 -9.062 1 57.72 243 ASP A CA 1
ATOM 1909 C C . ASP A 1 243 ? -15.984 6.625 -7.711 1 57.72 243 ASP A C 1
ATOM 1911 O O . ASP A 1 243 ? -17.156 6.812 -7.344 1 57.72 243 ASP A O 1
ATOM 1915 N N . LEU A 1 244 ? -15.078 6.121 -6.969 1 52.06 244 LEU A N 1
ATOM 1916 C CA . LEU A 1 244 ? -15.484 5.438 -5.746 1 52.06 244 LEU A CA 1
ATOM 1917 C C . LEU A 1 244 ? -15.188 6.301 -4.523 1 52.06 244 LEU A C 1
ATOM 1919 O O . LEU A 1 244 ? -15.812 6.121 -3.471 1 52.06 244 LEU A O 1
ATOM 1923 N N . LEU A 1 245 ? -14.148 7.074 -4.598 1 53.09 245 LEU A N 1
ATOM 1924 C CA . LEU A 1 245 ? -13.75 7.781 -3.387 1 53.09 245 LEU A CA 1
ATOM 1925 C C . LEU A 1 245 ? -14.578 9.055 -3.203 1 53.09 245 LEU A C 1
ATOM 1927 O O . LEU A 1 245 ? -14.281 9.867 -2.33 1 53.09 245 LEU A O 1
ATOM 1931 N N . GLU A 1 246 ? -15.617 9.164 -3.955 1 47.03 246 GLU A N 1
ATOM 1932 C CA . GLU A 1 246 ? -16.594 10.211 -3.654 1 47.03 246 GLU A CA 1
ATOM 1933 C C . GLU A 1 246 ? -17.5 9.797 -2.508 1 47.03 246 GLU A C 1
ATOM 1935 O O . GLU A 1 246 ? -17.797 8.609 -2.336 1 47.03 246 GLU A O 1
ATOM 1940 N N . MET B 1 1 ? -27.281 32.125 23.734 1 23.3 1 MET B N 1
ATOM 1941 C CA . MET B 1 1 ? -27.172 31.125 22.672 1 23.3 1 MET B CA 1
ATOM 1942 C C . MET B 1 1 ? -25.766 30.578 22.547 1 23.3 1 MET B C 1
ATOM 1944 O O . MET B 1 1 ? -24.828 31.328 22.234 1 23.3 1 MET B O 1
ATOM 1948 N N . GLU B 1 2 ? -25.141 29.938 23.516 1 26.09 2 GLU B N 1
ATOM 1949 C CA . GLU B 1 2 ? -23.75 29.594 23.781 1 26.09 2 GLU B CA 1
ATOM 1950 C C . GLU B 1 2 ? -23.109 28.875 22.594 1 26.09 2 GLU B C 1
ATOM 1952 O O . GLU B 1 2 ? -23.625 27.844 22.141 1 26.09 2 GLU B O 1
ATOM 1957 N N . VAL B 1 3 ? -22.766 29.688 21.625 1 31.47 3 VAL B N 1
ATOM 1958 C CA . VAL B 1 3 ? -22.25 29.297 20.312 1 31.47 3 VAL B CA 1
ATOM 1959 C C . VAL B 1 3 ? -21.172 28.25 20.469 1 31.47 3 VAL B C 1
ATOM 1961 O O . VAL B 1 3 ? -20.094 28.516 21.016 1 31.47 3 VAL B O 1
ATOM 1964 N N . THR B 1 4 ? -21.312 27.109 21.094 1 33.12 4 THR B N 1
ATOM 1965 C CA . THR B 1 4 ? -20.406 25.969 21.172 1 33.12 4 THR B CA 1
ATOM 1966 C C . THR B 1 4 ? -19.594 25.828 19.891 1 33.12 4 THR B C 1
ATOM 1968 O O . THR B 1 4 ? -20.172 25.609 18.812 1 33.12 4 THR B O 1
ATOM 1971 N N . SER B 1 5 ? -18.562 26.594 19.609 1 33.78 5 SER B N 1
ATOM 1972 C CA . SER B 1 5 ? -17.734 26.875 18.438 1 33.78 5 SER B CA 1
ATOM 1973 C C . SER B 1 5 ? -17.344 25.594 17.719 1 33.78 5 SER B C 1
ATOM 1975 O O . SER B 1 5 ? -16.594 24.766 18.266 1 33.78 5 SER B O 1
ATOM 1977 N N . LEU B 1 6 ? -18.062 24.672 17.234 1 37.97 6 LEU B N 1
ATOM 1978 C CA . LEU B 1 6 ? -18.172 23.375 16.562 1 37.97 6 LEU B CA 1
ATOM 1979 C C . LEU B 1 6 ? -16.984 23.156 15.625 1 37.97 6 LEU B C 1
ATOM 1981 O O . LEU B 1 6 ? -16.734 22.031 15.18 1 37.97 6 LEU B O 1
ATOM 1985 N N . ARG B 1 7 ? -16.391 24.047 14.469 1 42.75 7 ARG B N 1
ATOM 1986 C CA . ARG B 1 7 ? -16.188 24.172 13.031 1 42.75 7 ARG B CA 1
ATOM 1987 C C . ARG B 1 7 ? -14.773 23.766 12.641 1 42.75 7 ARG B C 1
ATOM 1989 O O . ARG B 1 7 ? -14.477 23.594 11.453 1 42.75 7 ARG B O 1
ATOM 1996 N N . GLU B 1 8 ? -13.758 23.953 13.359 1 49.31 8 GLU B N 1
ATOM 1997 C CA . GLU B 1 8 ? -12.383 24.141 12.914 1 49.31 8 GLU B CA 1
ATOM 1998 C C . GLU B 1 8 ? -11.781 22.828 12.398 1 49.31 8 GLU B C 1
ATOM 2000 O O . GLU B 1 8 ? -11.25 22.781 11.289 1 49.31 8 GLU B O 1
ATOM 2005 N N . PRO B 1 9 ? -11.336 21.875 13.469 1 55.78 9 PRO B N 1
ATOM 2006 C CA . PRO B 1 9 ? -10.641 20.703 12.945 1 55.78 9 PRO B CA 1
ATOM 2007 C C . PRO B 1 9 ? -11.391 20.047 11.781 1 55.78 9 PRO B C 1
ATOM 2009 O O . PRO B 1 9 ? -10.773 19.625 10.797 1 55.78 9 PRO B O 1
ATOM 2012 N N . LYS B 1 10 ? -12.664 20.219 11.859 1 75.44 10 LYS B N 1
ATOM 2013 C CA . LYS B 1 10 ? -13.547 19.703 10.812 1 75.44 10 LYS B CA 1
ATOM 2014 C C . LYS B 1 10 ? -13.492 20.578 9.562 1 75.44 10 LYS B C 1
ATOM 2016 O O . LYS B 1 10 ? -13.539 20.062 8.438 1 75.44 10 LYS B O 1
ATOM 2021 N N . MET B 1 11 ? -13.148 21.875 9.992 1 86.5 11 MET B N 1
ATOM 2022 C CA . MET B 1 11 ? -13.125 22.766 8.828 1 86.5 11 MET B CA 1
ATOM 2023 C C . MET B 1 11 ? -11.852 22.562 8.023 1 86.5 11 MET B C 1
ATOM 2025 O O . MET B 1 11 ? -11.891 22.562 6.789 1 86.5 11 MET B O 1
ATOM 2029 N N . ALA B 1 12 ? -10.719 22.422 8.789 1 91.44 12 ALA B N 1
ATOM 2030 C CA . ALA B 1 12 ? -9.461 22.141 8.102 1 91.44 12 ALA B CA 1
ATOM 2031 C C . ALA B 1 12 ? -9.578 20.875 7.254 1 91.44 12 ALA B C 1
ATOM 2033 O O . ALA B 1 12 ? -9.07 20.828 6.129 1 91.44 12 ALA B O 1
ATOM 2034 N N . ASP B 1 13 ? -10.25 19.922 7.801 1 90.62 13 ASP B N 1
ATOM 2035 C CA . ASP B 1 13 ? -10.438 18.672 7.082 1 90.62 13 ASP B CA 1
ATOM 2036 C C . ASP B 1 13 ? -11.289 18.875 5.828 1 90.62 13 ASP B C 1
ATOM 2038 O O . ASP B 1 13 ? -11.023 18.266 4.789 1 90.62 13 ASP B O 1
ATOM 2042 N N . ARG B 1 14 ? -12.273 19.672 5.992 1 92 14 ARG B N 1
ATOM 2043 C CA . ARG B 1 14 ? -13.133 19.953 4.848 1 92 14 ARG B CA 1
ATOM 2044 C C . ARG B 1 14 ? -12.359 20.672 3.75 1 92 14 ARG B C 1
ATOM 2046 O O . ARG B 1 14 ? -12.484 20.344 2.57 1 92 14 ARG B O 1
ATOM 2053 N N . VAL B 1 15 ? -11.594 21.672 4.172 1 94.44 15 VAL B N 1
ATOM 2054 C CA . VAL B 1 15 ? -10.773 22.391 3.205 1 94.44 15 VAL B CA 1
ATOM 2055 C C . VAL B 1 15 ? -9.82 21.422 2.506 1 94.44 15 VAL B C 1
ATOM 2057 O O . VAL B 1 15 ? -9.719 21.422 1.277 1 94.44 15 VAL B O 1
ATOM 2060 N N . ALA B 1 16 ? -9.125 20.594 3.297 1 94.56 16 ALA B N 1
ATOM 2061 C CA . ALA B 1 16 ? -8.188 19.625 2.738 1 94.56 16 ALA B CA 1
ATOM 2062 C C . ALA B 1 16 ? -8.891 18.672 1.777 1 94.56 16 ALA B C 1
ATOM 2064 O O . ALA B 1 16 ? -8.359 18.344 0.716 1 94.56 16 ALA B O 1
ATOM 2065 N N . THR B 1 17 ? -10.047 18.266 2.164 1 92.56 17 THR B N 1
ATOM 2066 C CA . THR B 1 17 ? -10.82 17.328 1.351 1 92.56 17 THR B CA 1
ATOM 2067 C C . THR B 1 17 ? -11.172 17.953 0.002 1 92.56 17 THR B C 1
ATOM 2069 O O . THR B 1 17 ? -11.008 17.312 -1.042 1 92.56 17 THR B O 1
ATOM 2072 N N . VAL B 1 18 ? -11.664 19.172 -0.02 1 93.06 18 VAL B N 1
ATOM 2073 C CA . VAL B 1 18 ? -12.062 19.859 -1.243 1 93.06 18 VAL B CA 1
ATOM 2074 C C . VAL B 1 18 ? -10.852 20.047 -2.146 1 93.06 18 VAL B C 1
ATOM 2076 O O . VAL B 1 18 ? -10.898 19.734 -3.34 1 93.06 18 VAL B O 1
ATOM 2079 N N . LEU B 1 19 ? -9.781 20.516 -1.602 1 94.94 19 LEU B N 1
ATOM 2080 C CA . LEU B 1 19 ? -8.57 20.734 -2.391 1 94.94 19 LEU B CA 1
ATOM 2081 C C . LEU B 1 19 ? -8.023 19.422 -2.932 1 94.94 19 LEU B C 1
ATOM 2083 O O . LEU B 1 19 ? -7.637 19.344 -4.098 1 94.94 19 LEU B O 1
ATOM 2087 N N . ARG B 1 20 ? -7.969 18.422 -2.096 1 94.38 20 ARG B N 1
ATOM 2088 C CA . ARG B 1 20 ? -7.527 17.094 -2.516 1 94.38 20 ARG B CA 1
ATOM 2089 C C . ARG B 1 20 ? -8.297 16.625 -3.746 1 94.38 20 ARG B C 1
ATOM 2091 O O . ARG B 1 20 ? -7.699 16.156 -4.715 1 94.38 20 ARG B O 1
ATOM 2098 N N . ARG B 1 21 ? -9.539 16.781 -3.672 1 91.31 21 ARG B N 1
ATOM 2099 C CA . ARG B 1 21 ? -10.391 16.375 -4.789 1 91.31 21 ARG B CA 1
ATOM 2100 C C . ARG B 1 21 ? -10.031 17.156 -6.055 1 91.31 21 ARG B C 1
ATOM 2102 O O . ARG B 1 21 ? -9.953 16.562 -7.141 1 91.31 21 ARG B O 1
ATOM 2109 N N . MET B 1 22 ? -9.852 18.391 -5.902 1 93.5 22 MET B N 1
ATOM 2110 C CA . MET B 1 22 ? -9.523 19.234 -7.051 1 93.5 22 MET B CA 1
ATOM 2111 C C . MET B 1 22 ? -8.172 18.844 -7.648 1 93.5 22 MET B C 1
ATOM 2113 O O . MET B 1 22 ? -7.996 18.875 -8.867 1 93.5 22 MET B O 1
ATOM 2117 N N . PHE B 1 23 ? -7.223 18.469 -6.785 1 95 23 PHE B N 1
ATOM 2118 C CA . PHE B 1 23 ?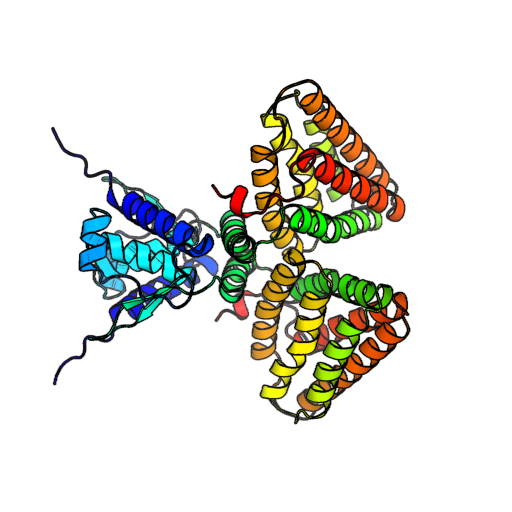 -5.914 18.016 -7.25 1 95 23 PHE B CA 1
ATOM 2119 C C . PHE B 1 23 ? -6.027 16.703 -8.008 1 95 23 PHE B C 1
ATOM 2121 O O . PHE B 1 23 ? -5.512 16.578 -9.117 1 95 23 PHE B O 1
ATOM 2128 N N . ILE B 1 24 ? -6.758 15.789 -7.445 1 92.31 24 ILE B N 1
ATOM 2129 C CA . ILE B 1 24 ? -6.797 14.414 -7.938 1 92.31 24 ILE B CA 1
ATOM 2130 C C . ILE B 1 24 ? -7.598 14.359 -9.234 1 92.31 24 ILE B C 1
ATOM 2132 O O . ILE B 1 24 ? -7.262 13.602 -10.148 1 92.31 24 ILE B O 1
ATOM 2136 N N . ARG B 1 25 ? -8.586 15.203 -9.359 1 89.25 25 ARG B N 1
ATOM 2137 C CA . ARG B 1 25 ? -9.438 15.211 -10.555 1 89.25 25 ARG B CA 1
ATOM 2138 C C . ARG B 1 25 ? -8.82 16.062 -11.656 1 89.25 25 ARG B C 1
ATOM 2140 O O . ARG B 1 25 ? -9.359 16.141 -12.758 1 89.25 25 ARG B O 1
ATOM 2147 N N . GLY B 1 26 ? -7.793 16.734 -11.305 1 92.12 26 GLY B N 1
ATOM 2148 C CA . GLY B 1 26 ? -7.082 17.5 -12.312 1 92.12 26 GLY B CA 1
ATOM 2149 C C . GLY B 1 26 ? -7.664 18.875 -12.531 1 92.12 26 GLY B C 1
ATOM 2150 O O . GLY B 1 26 ? -7.301 19.562 -13.492 1 92.12 26 GLY B O 1
ATOM 2151 N N . GLU B 1 27 ? -8.602 19.266 -11.711 1 93.44 27 GLU B N 1
ATOM 2152 C CA . GLU B 1 27 ? -9.109 20.641 -11.789 1 93.44 27 GLU B CA 1
ATOM 2153 C C . GLU B 1 27 ? -8 21.656 -11.516 1 93.44 27 GLU B C 1
ATOM 2155 O O . GLU B 1 27 ? -7.988 22.734 -12.094 1 93.44 27 GLU B O 1
ATOM 2160 N N . ILE B 1 28 ? -7.156 21.375 -10.594 1 95.75 28 ILE B N 1
ATOM 2161 C CA . ILE B 1 28 ? -5.883 22.062 -10.398 1 95.75 28 ILE B CA 1
ATOM 2162 C C . ILE B 1 28 ? -4.73 21.109 -10.719 1 95.75 28 ILE B C 1
ATOM 2164 O O . ILE B 1 28 ? -4.562 20.094 -10.055 1 95.75 28 ILE B O 1
ATOM 2168 N N . THR B 1 29 ? -3.951 21.406 -11.664 1 96.06 29 TH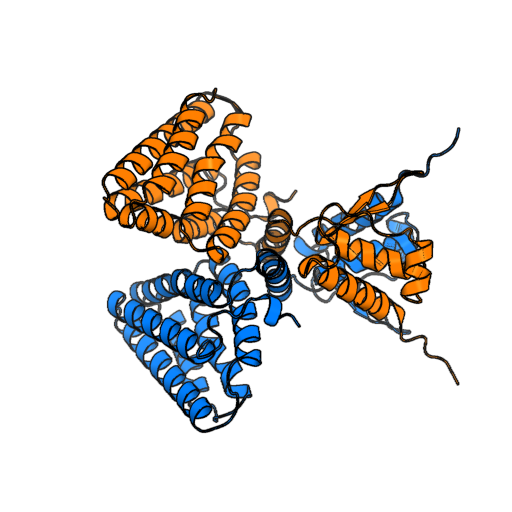R B N 1
ATOM 2169 C CA . THR B 1 29 ? -2.984 20.453 -12.211 1 96.06 29 THR B CA 1
ATOM 2170 C C . THR B 1 29 ? -1.66 20.547 -11.453 1 96.06 29 THR B C 1
ATOM 2172 O O . THR B 1 29 ? -1.363 21.562 -10.82 1 96.06 29 THR B O 1
ATOM 2175 N N . GLU B 1 30 ? -0.958 19.453 -11.508 1 96.38 30 GLU B N 1
ATOM 2176 C CA . GLU B 1 30 ? 0.375 19.406 -10.914 1 96.38 30 GLU B CA 1
ATOM 2177 C C . GLU B 1 30 ? 1.226 20.578 -11.367 1 96.38 30 GLU B C 1
ATOM 2179 O O . GLU B 1 30 ? 1.215 20.938 -12.547 1 96.38 30 GLU B O 1
ATOM 2184 N N . GLY B 1 31 ? 1.975 21.156 -10.469 1 96 31 GLY B N 1
ATOM 2185 C CA . GLY B 1 31 ? 2.871 22.266 -10.789 1 96 31 GLY B CA 1
ATOM 2186 C C . GLY B 1 31 ? 2.236 23.625 -10.586 1 96 31 GLY B C 1
ATOM 2187 O O . GLY B 1 31 ? 2.936 24.641 -10.523 1 96 31 GLY B O 1
ATOM 2188 N N . THR B 1 32 ? 0.936 23.703 -10.531 1 96.31 32 THR B N 1
ATOM 2189 C CA . THR B 1 32 ? 0.212 24.953 -10.359 1 96.31 32 THR B CA 1
ATOM 2190 C C . THR B 1 32 ? 0.48 25.547 -8.984 1 96.31 32 THR B C 1
ATOM 2192 O O . THR B 1 32 ? 0.477 24.828 -7.98 1 96.31 32 THR B O 1
ATOM 2195 N N . MET B 1 33 ? 0.743 26.828 -8.961 1 95.88 33 MET B N 1
ATOM 2196 C CA . MET B 1 33 ? 0.819 27.547 -7.688 1 95.88 33 MET B CA 1
ATOM 2197 C C . MET B 1 33 ? -0.573 27.906 -7.184 1 95.88 33 MET B C 1
ATOM 2199 O O . MET B 1 33 ? -1.379 28.469 -7.922 1 95.88 33 MET B O 1
ATOM 2203 N N . LEU B 1 34 ? -0.813 27.484 -6.027 1 96.44 34 LEU B N 1
ATOM 2204 C CA . LEU B 1 34 ? -2.09 27.875 -5.441 1 96.44 34 LEU B CA 1
ATOM 2205 C C . LEU B 1 34 ? -2.139 29.375 -5.195 1 96.44 34 LEU B C 1
ATOM 2207 O O . LEU B 1 34 ? -1.099 30.016 -5.012 1 96.44 34 LEU B O 1
ATOM 2211 N N . PRO B 1 35 ? -3.416 29.953 -5.16 1 93.94 35 PRO B N 1
ATOM 2212 C CA . PRO B 1 35 ? -3.541 31.359 -4.789 1 93.94 35 PRO B CA 1
ATOM 2213 C C . PRO B 1 35 ? -2.936 31.672 -3.42 1 93.94 35 PRO B C 1
ATOM 2215 O O . PRO B 1 35 ? -2.727 30.75 -2.615 1 93.94 35 PRO B O 1
ATOM 2218 N N . PRO B 1 36 ? -2.59 32.938 -3.223 1 93.31 36 PRO B N 1
ATOM 2219 C CA . PRO B 1 36 ? -2.09 33.312 -1.897 1 93.31 36 PRO B CA 1
ATOM 2220 C C . PRO B 1 36 ? -3.041 32.906 -0.772 1 93.31 36 PRO B C 1
ATOM 2222 O O . PRO B 1 36 ? -4.254 32.812 -0.989 1 93.31 36 PRO B O 1
ATOM 2225 N N . GLU B 1 37 ? -2.445 32.625 0.389 1 92.62 37 GLU B N 1
ATOM 2226 C CA . GLU B 1 37 ? -3.23 32.188 1.537 1 92.62 37 GLU B CA 1
ATOM 2227 C C . GLU B 1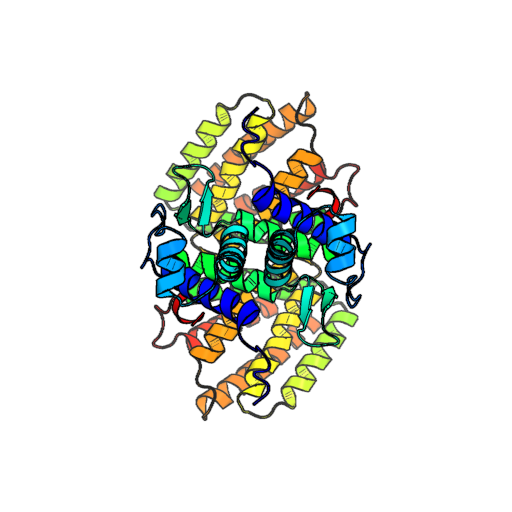 37 ? -4.391 33.156 1.812 1 92.62 37 GLU B C 1
ATOM 2229 O O . GLU B 1 37 ? -5.484 32.719 2.174 1 92.62 37 GLU B O 1
ATOM 2234 N N . SER B 1 38 ? -4.18 34.5 1.656 1 93.44 38 SER B N 1
ATOM 2235 C CA . SER B 1 38 ? -5.215 35.5 1.908 1 93.44 38 SER B CA 1
ATOM 2236 C C . SER B 1 38 ? -6.43 35.25 1.011 1 93.44 38 SER B C 1
ATOM 2238 O O . SER B 1 38 ? -7.57 35.344 1.47 1 93.44 38 SER B O 1
ATOM 2240 N N . GLU B 1 39 ? -6.219 35 -0.206 1 94.38 39 GLU B N 1
ATOM 2241 C CA . GLU B 1 39 ? -7.297 34.719 -1.153 1 94.38 39 GLU B CA 1
ATOM 2242 C C . GLU B 1 39 ? -8.023 33.438 -0.824 1 94.38 39 GLU B C 1
ATOM 2244 O O . GLU B 1 39 ? -9.25 33.344 -0.885 1 94.38 39 GLU B O 1
ATOM 2249 N N . LEU B 1 40 ? -7.301 32.406 -0.516 1 94.75 40 LEU B N 1
ATOM 2250 C CA . LEU B 1 40 ? -7.898 31.141 -0.173 1 94.75 40 LEU B CA 1
ATOM 2251 C C . LEU B 1 40 ? -8.727 31.25 1.104 1 94.75 40 LEU B C 1
ATOM 2253 O O . LEU B 1 40 ? -9.781 30.625 1.223 1 94.75 40 LEU B O 1
ATOM 2257 N N . MET B 1 41 ? -8.211 31.984 2.062 1 94.94 41 MET B N 1
ATOM 2258 C CA . MET B 1 41 ? -8.953 32.219 3.295 1 94.94 41 MET B CA 1
ATOM 2259 C C . MET B 1 41 ? -10.32 32.844 2.994 1 94.94 41 MET B C 1
ATOM 2261 O O . MET B 1 41 ? -11.328 32.438 3.58 1 94.94 41 MET B O 1
ATOM 2265 N N . GLU B 1 42 ? -10.344 33.75 2.115 1 94.81 42 GLU B N 1
ATOM 2266 C CA . GLU B 1 42 ? -11.586 34.406 1.719 1 94.81 42 GLU B CA 1
ATOM 2267 C C . GLU B 1 42 ? -12.516 33.438 0.992 1 94.81 42 GLU B C 1
ATOM 2269 O O . GLU B 1 42 ? -13.711 33.375 1.297 1 94.81 42 GLU B O 1
ATOM 2274 N N . ARG B 1 43 ? -12.07 32.688 0.129 1 93.88 43 ARG B N 1
ATOM 2275 C CA . ARG B 1 43 ? -12.859 31.766 -0.684 1 93.88 43 ARG B CA 1
ATOM 2276 C C . ARG B 1 43 ? -13.484 30.672 0.178 1 93.88 43 ARG B C 1
ATOM 2278 O O . ARG B 1 43 ? -14.633 30.281 -0.044 1 93.88 43 ARG B O 1
ATOM 2285 N N . PHE B 1 44 ? -12.688 30.188 1.099 1 94.19 44 PHE B N 1
ATOM 2286 C CA . PHE B 1 44 ? -13.164 29.062 1.905 1 94.19 44 PHE B CA 1
ATOM 2287 C C . PHE B 1 44 ? -13.836 29.562 3.176 1 94.19 44 PHE B C 1
ATOM 2289 O O . PHE B 1 44 ? -14.516 28.797 3.869 1 94.19 44 PHE B O 1
ATOM 2296 N N . GLY B 1 45 ? -13.68 30.766 3.5 1 94.44 45 GLY B N 1
ATOM 2297 C CA . GLY B 1 45 ? -14.25 31.312 4.715 1 94.44 45 GLY B CA 1
ATOM 2298 C C . GLY B 1 45 ? -13.633 30.75 5.98 1 94.44 45 GLY B C 1
ATOM 2299 O O . GLY B 1 45 ? -14.352 30.375 6.91 1 94.44 45 GLY B O 1
ATOM 2300 N N . VAL B 1 46 ? -12.297 30.656 5.98 1 94.75 46 VAL B N 1
ATOM 2301 C CA . VAL B 1 46 ? -11.617 30.078 7.129 1 94.75 46 VAL B CA 1
ATOM 2302 C C . VAL B 1 46 ? -10.484 30.984 7.586 1 94.75 46 VAL B C 1
ATOM 2304 O O . VAL B 1 46 ? -10.055 31.875 6.84 1 94.75 46 VAL B O 1
ATOM 2307 N N . SER B 1 47 ? -10.047 30.781 8.852 1 93.06 47 SER B N 1
ATOM 2308 C CA . SER B 1 47 ? -8.922 31.531 9.406 1 93.06 47 SER B CA 1
ATOM 2309 C C . SER B 1 47 ? -7.594 30.984 8.891 1 93.06 47 SER B C 1
ATOM 2311 O O . SER B 1 47 ? -7.543 29.922 8.281 1 93.06 47 SER B O 1
ATOM 2313 N N . ARG B 1 48 ? -6.504 31.781 9.086 1 91.12 48 ARG B N 1
ATOM 2314 C CA . ARG B 1 48 ? -5.172 31.375 8.641 1 91.12 48 ARG B CA 1
ATOM 2315 C C . ARG B 1 48 ? -4.727 30.094 9.328 1 91.12 48 ARG B C 1
ATOM 2317 O O . ARG B 1 48 ? -4.238 29.172 8.672 1 91.12 48 ARG B O 1
ATOM 2324 N N . PRO B 1 49 ? -4.918 29.938 10.648 1 90.12 49 PRO B N 1
ATOM 2325 C CA . PRO B 1 49 ? -4.523 28.688 11.297 1 90.12 49 PRO B CA 1
ATOM 2326 C C . PRO B 1 49 ? -5.266 27.469 10.734 1 90.12 49 PRO B C 1
ATOM 2328 O O . PRO B 1 49 ? -4.668 26.422 10.539 1 90.12 49 PRO B O 1
ATOM 2331 N N . THR B 1 50 ? -6.488 27.672 10.43 1 91.38 50 THR B N 1
ATOM 2332 C CA . THR B 1 50 ? -7.293 26.594 9.867 1 91.38 50 THR B CA 1
ATOM 2333 C C . THR B 1 50 ? -6.789 26.203 8.477 1 91.38 50 THR B C 1
ATOM 2335 O O . THR B 1 50 ? -6.645 25.031 8.172 1 91.38 50 THR B O 1
ATOM 2338 N N . LEU B 1 51 ? -6.543 27.172 7.66 1 93.5 51 LEU B N 1
ATOM 2339 C CA . LEU B 1 51 ? -6.027 26.906 6.32 1 93.5 51 LEU B CA 1
ATOM 2340 C C . LEU B 1 51 ? -4.676 26.203 6.387 1 93.5 51 LEU B C 1
ATOM 2342 O O . LEU B 1 51 ? -4.43 25.25 5.641 1 93.5 51 LEU B O 1
ATOM 2346 N N . ARG B 1 52 ? -3.842 26.625 7.27 1 90.94 52 ARG B N 1
ATOM 2347 C CA . ARG B 1 52 ? -2.508 26.047 7.391 1 90.94 52 ARG B CA 1
ATOM 2348 C C . ARG B 1 52 ? -2.58 24.609 7.883 1 90.94 52 ARG B C 1
ATOM 2350 O O . ARG B 1 52 ? -1.764 23.766 7.492 1 90.94 52 ARG B O 1
ATOM 2357 N N . GLU B 1 53 ? -3.51 24.328 8.75 1 92.44 53 GLU B N 1
ATOM 2358 C CA . GLU B 1 53 ? -3.736 22.953 9.156 1 92.44 53 GLU B CA 1
ATOM 2359 C C . GLU B 1 53 ? -4.098 22.078 7.961 1 92.44 53 GLU B C 1
ATOM 2361 O O . GLU B 1 53 ? -3.584 20.953 7.82 1 92.44 53 GLU B O 1
ATOM 2366 N N . ALA B 1 54 ? -4.926 22.547 7.113 1 94.38 54 ALA B N 1
ATOM 2367 C CA . ALA B 1 54 ? -5.301 21.828 5.902 1 94.38 54 ALA B CA 1
ATOM 2368 C C . ALA B 1 54 ? -4.098 21.609 4.992 1 94.38 54 ALA B C 1
ATOM 2370 O O . ALA B 1 54 ? -3.896 20.531 4.453 1 94.38 54 ALA B O 1
ATOM 2371 N N . PHE B 1 55 ? -3.311 22.641 4.875 1 93.75 55 PHE B N 1
ATOM 2372 C CA . PHE B 1 55 ? -2.117 22.578 4.035 1 93.75 55 PHE B CA 1
ATOM 2373 C C . PHE B 1 55 ? -1.137 21.547 4.566 1 93.75 55 PHE B C 1
ATOM 2375 O O . PHE B 1 55 ? -0.502 20.828 3.791 1 93.75 55 PHE B O 1
ATOM 2382 N N . ARG B 1 56 ? -1.042 21.484 5.824 1 93 56 ARG B N 1
ATOM 2383 C CA . ARG B 1 56 ? -0.112 20.516 6.414 1 93 56 ARG B CA 1
ATOM 2384 C C . ARG B 1 56 ? -0.526 19.094 6.094 1 93 56 ARG B C 1
ATOM 2386 O O . ARG B 1 56 ? 0.322 18.25 5.805 1 93 56 ARG B O 1
ATOM 2393 N N . VAL B 1 57 ? -1.769 18.891 6.156 1 93.44 57 VAL B N 1
ATOM 2394 C CA . VAL B 1 57 ? -2.279 17.562 5.812 1 93.44 57 VAL B CA 1
ATOM 2395 C C . VAL B 1 57 ? -1.966 17.25 4.352 1 93.44 57 VAL B C 1
ATOM 2397 O O . VAL B 1 57 ? -1.412 16.203 4.039 1 93.44 57 VAL B O 1
ATOM 2400 N N . LEU B 1 58 ? -2.289 18.188 3.475 1 95.56 58 LEU B N 1
ATOM 2401 C CA . LEU B 1 58 ? -2.066 17.984 2.047 1 95.56 58 LEU B CA 1
ATOM 2402 C C . LEU B 1 58 ? -0.582 17.828 1.743 1 95.56 58 LEU B C 1
ATOM 2404 O O . LEU B 1 58 ? -0.204 17.047 0.859 1 95.56 58 LEU B O 1
ATOM 2408 N N . GLU B 1 59 ? 0.22 18.547 2.477 1 94.38 59 GLU B N 1
ATOM 2409 C CA . GLU B 1 59 ? 1.664 18.438 2.303 1 94.38 59 GLU B CA 1
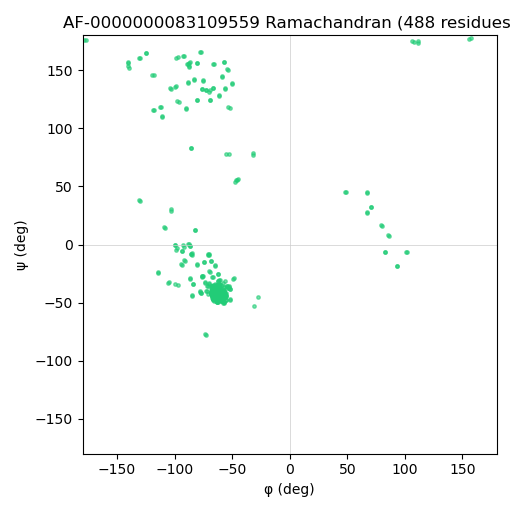ATOM 2410 C C . GLU B 1 59 ? 2.16 17.062 2.76 1 94.38 59 GLU B C 1
ATOM 2412 O O . GLU B 1 59 ? 2.988 16.438 2.09 1 94.38 59 GLU B O 1
ATOM 2417 N N . SER B 1 60 ? 1.676 16.594 3.893 1 91.44 60 SER B N 1
ATOM 2418 C CA . SER B 1 60 ? 2.074 15.281 4.398 1 91.44 60 SER B CA 1
ATOM 2419 C C . SER B 1 60 ? 1.657 14.172 3.441 1 91.44 60 SER B C 1
ATOM 2421 O O . SER B 1 60 ? 2.27 13.102 3.42 1 91.44 60 SER B O 1
ATOM 2423 N N . GLU B 1 61 ? 0.614 14.438 2.654 1 93.31 61 GLU B N 1
ATOM 2424 C CA . GLU B 1 61 ? 0.158 13.492 1.641 1 93.31 61 GLU B CA 1
ATOM 2425 C C . GLU B 1 61 ? 0.898 13.695 0.322 1 93.31 61 GLU B C 1
ATOM 2427 O O . GLU B 1 61 ? 0.595 13.039 -0.675 1 93.31 61 GLU B O 1
ATOM 2432 N N . SER B 1 62 ? 1.798 14.633 0.287 1 94.38 62 SER B N 1
ATOM 2433 C CA . SER B 1 62 ? 2.633 14.969 -0.861 1 94.38 62 SER B CA 1
ATOM 2434 C C . SER B 1 62 ? 1.802 15.547 -1.998 1 94.38 62 SER B C 1
ATOM 2436 O O . SER B 1 62 ? 2.145 15.391 -3.172 1 94.38 62 SER B O 1
ATOM 2438 N N . LEU B 1 63 ? 0.689 16.188 -1.665 1 96.5 63 LEU B N 1
ATOM 2439 C CA . LEU B 1 63 ? -0.173 16.734 -2.705 1 96.5 63 LEU B CA 1
ATOM 2440 C C . LEU B 1 63 ? 0.156 18.203 -2.965 1 96.5 63 LEU B C 1
ATOM 2442 O O . LEU B 1 63 ? -0.26 18.766 -3.98 1 96.5 63 LEU B O 1
ATOM 2446 N N . ILE B 1 64 ? 0.879 18.844 -2.035 1 96.56 64 ILE B N 1
ATOM 2447 C CA . ILE B 1 64 ? 1.409 20.188 -2.262 1 96.56 64 ILE B CA 1
ATOM 2448 C C . ILE B 1 64 ? 2.811 20.281 -1.663 1 96.56 64 ILE B C 1
ATOM 2450 O O . ILE B 1 64 ? 3.199 19.469 -0.825 1 96.56 64 ILE B O 1
ATOM 2454 N N . GLN B 1 65 ? 3.555 21.125 -2.104 1 93.88 65 GLN B N 1
ATOM 2455 C CA . GLN B 1 65 ? 4.832 21.547 -1.544 1 93.88 65 GLN B CA 1
ATOM 2456 C C . GLN B 1 65 ? 4.805 23.031 -1.165 1 93.88 65 GLN B C 1
ATOM 2458 O O . GLN B 1 65 ? 4.59 23.891 -2.021 1 93.88 65 GLN B O 1
ATOM 2463 N N . VAL B 1 66 ? 4.938 23.281 0.088 1 89.38 66 VAL B N 1
ATOM 2464 C CA . VAL B 1 66 ? 4.891 24.656 0.566 1 89.38 66 VAL B CA 1
ATOM 2465 C C . VAL B 1 66 ? 6.297 25.25 0.567 1 89.38 66 VAL B C 1
ATOM 2467 O O . VAL B 1 66 ? 7.227 24.656 1.132 1 89.38 66 VAL B O 1
ATOM 2470 N N . GLN B 1 67 ? 6.477 26.203 -0.192 1 81.75 67 GLN B N 1
ATOM 2471 C CA . GLN B 1 67 ? 7.734 26.938 -0.223 1 81.75 67 GLN B CA 1
ATOM 2472 C C . GLN B 1 67 ? 7.645 28.219 0.597 1 81.75 67 GLN B C 1
ATOM 2474 O O . GLN B 1 67 ? 6.617 28.906 0.577 1 81.75 67 GLN B O 1
ATOM 2479 N N . ARG B 1 68 ? 8.68 28.484 1.382 1 73.69 68 ARG B N 1
ATOM 2480 C CA . ARG B 1 68 ? 8.727 29.672 2.221 1 73.69 68 ARG B CA 1
ATOM 2481 C C . ARG B 1 68 ? 9.414 30.828 1.496 1 73.69 68 ARG B C 1
ATOM 2483 O O . ARG B 1 68 ? 10.141 30.609 0.528 1 73.69 68 ARG B O 1
ATOM 2490 N N . GLY B 1 69 ? 9.219 31.984 1.955 1 65.38 69 GLY B N 1
ATOM 2491 C CA . GLY B 1 69 ? 9.852 33.188 1.469 1 65.38 69 GLY B CA 1
ATOM 2492 C C . GLY B 1 69 ? 8.891 34.125 0.766 1 65.38 69 GLY B C 1
ATOM 2493 O O . GLY B 1 69 ? 7.688 33.875 0.71 1 65.38 69 GLY B O 1
ATOM 2494 N N . VAL B 1 70 ? 9.375 35.375 0.38 1 59.75 70 VAL B N 1
ATOM 2495 C CA . VAL B 1 70 ? 8.602 36.469 -0.213 1 59.75 70 VAL B CA 1
ATOM 2496 C C . VAL B 1 70 ? 7.836 35.938 -1.433 1 59.75 70 VAL B C 1
ATOM 2498 O O . VAL B 1 70 ? 6.707 36.375 -1.69 1 59.75 70 VAL B O 1
ATOM 2501 N N . ARG B 1 71 ? 8.43 35.031 -2.199 1 63.12 71 ARG B N 1
ATOM 2502 C CA . ARG B 1 71 ? 7.785 34.438 -3.363 1 63.12 71 ARG B CA 1
ATOM 2503 C C . ARG B 1 71 ? 7.293 33 -3.055 1 63.12 71 ARG B C 1
ATOM 2505 O O . ARG B 1 71 ? 7.148 32.188 -3.961 1 63.12 71 ARG B O 1
ATOM 2512 N N . GLY B 1 72 ? 6.965 32.906 -1.733 1 77.88 72 GLY B N 1
ATOM 2513 C CA . GLY B 1 72 ? 6.637 31.547 -1.334 1 77.88 72 GLY B CA 1
ATOM 2514 C C . GLY B 1 72 ? 5.172 31.203 -1.533 1 77.88 72 GLY B C 1
ATOM 2515 O O . GLY B 1 72 ? 4.367 32.062 -1.877 1 77.88 72 GLY B O 1
ATOM 2516 N N . GLY B 1 73 ? 4.738 30 -1.676 1 87.81 73 GLY B N 1
ATOM 2517 C CA . GLY B 1 73 ? 3.404 29.469 -1.892 1 87.81 73 GLY B CA 1
ATOM 2518 C C . GLY B 1 73 ? 3.371 27.953 -1.919 1 87.81 73 GLY B C 1
ATOM 2519 O O . GLY B 1 73 ? 4.363 27.297 -1.583 1 87.81 73 GLY B O 1
ATOM 2520 N N . ALA B 1 74 ? 2.15 27.531 -2.027 1 94.12 74 ALA B N 1
ATOM 2521 C CA . ALA B 1 74 ? 1.949 26.094 -2.131 1 94.12 74 ALA B CA 1
ATOM 2522 C C . ALA B 1 74 ? 1.804 25.656 -3.586 1 94.12 74 ALA B C 1
ATOM 2524 O O . ALA B 1 74 ? 0.986 26.219 -4.324 1 94.12 74 ALA B O 1
ATOM 2525 N N . ARG B 1 75 ? 2.65 24.766 -4.004 1 96.25 75 ARG B N 1
ATOM 2526 C CA . ARG B 1 75 ? 2.582 24.203 -5.352 1 96.25 75 ARG B CA 1
ATOM 2527 C C . ARG B 1 75 ? 1.982 22.812 -5.336 1 96.25 75 ARG B C 1
ATOM 2529 O O . ARG B 1 75 ? 2.352 21.984 -4.504 1 96.25 75 ARG B O 1
ATOM 2536 N N . VAL B 1 76 ? 1.079 22.609 -6.254 1 97.25 76 VAL B N 1
ATOM 2537 C CA . VAL B 1 76 ? 0.405 21.312 -6.332 1 97.25 76 VAL B CA 1
ATOM 2538 C C . VAL B 1 76 ? 1.364 20.266 -6.883 1 97.25 76 VAL B C 1
ATOM 2540 O O . VAL B 1 76 ? 2.078 20.516 -7.859 1 97.25 76 VAL B O 1
ATOM 2543 N N . THR B 1 77 ? 1.438 19.125 -6.262 1 96.81 77 THR B N 1
ATOM 2544 C CA . THR B 1 77 ? 2.236 17.984 -6.699 1 96.81 77 THR B CA 1
ATOM 2545 C C . THR B 1 77 ? 1.37 16.734 -6.828 1 96.81 77 THR B C 1
ATOM 2547 O O . THR B 1 77 ? 0.218 16.719 -6.391 1 96.81 77 THR B O 1
ATOM 2550 N N . ARG B 1 78 ? 1.851 15.75 -7.473 1 94.94 78 ARG B N 1
ATOM 2551 C CA . ARG B 1 78 ? 1.115 14.5 -7.637 1 94.94 78 ARG B CA 1
ATOM 2552 C C . ARG B 1 78 ? 1.369 13.555 -6.461 1 94.94 78 ARG B C 1
ATOM 2554 O O . ARG B 1 78 ? 2.41 13.641 -5.809 1 94.94 78 ARG B O 1
ATOM 2561 N N . PRO B 1 79 ? 0.388 12.68 -6.188 1 93.44 79 PRO B N 1
ATOM 2562 C CA . PRO B 1 79 ? 0.645 11.688 -5.141 1 93.44 79 PRO B CA 1
ATOM 2563 C C . PRO B 1 79 ? 1.856 10.805 -5.445 1 93.44 79 PRO B C 1
ATOM 2565 O O . PRO B 1 79 ? 2.096 10.461 -6.605 1 93.44 79 PRO B O 1
ATOM 2568 N N . GLN B 1 80 ? 2.58 10.438 -4.367 1 91.5 80 GLN B N 1
ATOM 2569 C CA . GLN B 1 80 ? 3.861 9.766 -4.539 1 91.5 80 GLN B CA 1
ATOM 2570 C C . GLN B 1 80 ? 3.85 8.383 -3.889 1 91.5 80 GLN B C 1
ATOM 2572 O O . GLN B 1 80 ? 3.287 8.211 -2.807 1 91.5 80 GLN B O 1
ATOM 2577 N N . ARG B 1 81 ? 4.535 7.508 -4.488 1 89.06 81 ARG B N 1
ATOM 2578 C CA . ARG B 1 81 ? 4.66 6.152 -3.959 1 89.06 81 ARG B CA 1
ATOM 2579 C C . ARG B 1 81 ? 5.453 6.145 -2.658 1 89.06 81 ARG B C 1
ATOM 2581 O O . ARG B 1 81 ? 5.223 5.301 -1.789 1 89.06 81 ARG B O 1
ATOM 2588 N N . GLU B 1 82 ? 6.324 7.105 -2.543 1 90.75 82 GLU B N 1
ATOM 2589 C CA . GLU B 1 82 ? 7.129 7.199 -1.328 1 90.75 82 GLU B CA 1
ATOM 2590 C C . GLU B 1 82 ? 6.254 7.465 -0.108 1 90.75 82 GLU B C 1
ATOM 2592 O O . GLU B 1 82 ? 6.539 6.977 0.987 1 90.75 82 GLU B O 1
ATOM 2597 N N . THR B 1 83 ? 5.25 8.266 -0.362 1 93.06 83 THR B N 1
ATOM 2598 C CA . THR B 1 83 ? 4.32 8.547 0.729 1 93.06 83 THR B CA 1
ATOM 2599 C C . THR B 1 83 ? 3.547 7.289 1.113 1 93.06 83 THR B C 1
ATOM 2601 O O . THR B 1 83 ? 3.365 7.004 2.299 1 93.06 83 THR B O 1
ATOM 2604 N N . LEU B 1 84 ? 3.137 6.523 0.131 1 94.44 84 LEU B N 1
ATOM 2605 C CA . LEU B 1 84 ? 2.479 5.246 0.377 1 94.44 84 LEU B CA 1
ATOM 2606 C C . LEU B 1 84 ? 3.393 4.301 1.151 1 94.44 84 LEU B C 1
ATOM 2608 O O . LEU B 1 84 ? 2.961 3.668 2.117 1 94.44 84 LEU B O 1
ATOM 2612 N N . ALA B 1 85 ? 4.617 4.242 0.768 1 93.69 85 ALA B N 1
ATOM 2613 C CA . ALA B 1 85 ? 5.602 3.396 1.438 1 93.69 85 ALA B CA 1
ATOM 2614 C C . ALA B 1 85 ? 5.793 3.82 2.891 1 93.69 85 ALA B C 1
ATOM 2616 O O . ALA B 1 85 ? 5.977 2.977 3.771 1 93.69 85 ALA B O 1
ATOM 2617 N N . ARG B 1 86 ? 5.809 5.09 3.094 1 90.56 86 ARG B N 1
ATOM 2618 C CA . ARG B 1 86 ? 5.961 5.594 4.453 1 90.56 86 ARG B CA 1
ATOM 2619 C C . ARG B 1 86 ? 4.828 5.102 5.348 1 90.56 86 ARG B C 1
ATOM 2621 O O . ARG B 1 86 ? 5.07 4.625 6.461 1 90.56 86 ARG B O 1
ATOM 2628 N N . TYR B 1 87 ? 3.629 5.168 4.84 1 92.44 87 TYR B N 1
ATOM 2629 C CA . TYR B 1 87 ? 2.486 4.73 5.633 1 92.44 87 TYR B CA 1
ATOM 2630 C C . TYR B 1 87 ? 2.527 3.223 5.855 1 92.44 87 TYR B C 1
ATOM 2632 O O . TYR B 1 87 ? 2.248 2.744 6.961 1 92.44 87 TYR B O 1
ATOM 2640 N N . ALA B 1 88 ? 2.824 2.492 4.848 1 94.62 88 ALA B N 1
ATOM 2641 C CA . ALA B 1 88 ? 2.98 1.05 5.012 1 94.62 88 ALA B CA 1
ATOM 2642 C C . ALA B 1 88 ? 4.07 0.728 6.031 1 94.62 88 ALA B C 1
ATOM 2644 O O . ALA B 1 88 ? 3.904 -0.17 6.863 1 94.62 88 ALA B O 1
ATOM 2645 N N . GLY B 1 89 ? 5.141 1.476 5.922 1 92.06 89 GLY B N 1
ATOM 2646 C CA . GLY B 1 89 ? 6.238 1.297 6.863 1 92.06 89 GLY B CA 1
ATOM 2647 C C . GLY B 1 89 ? 5.824 1.501 8.305 1 92.06 89 GLY B C 1
ATOM 2648 O O . GLY B 1 89 ? 6.262 0.763 9.195 1 92.06 89 GLY B O 1
ATOM 2649 N N . LEU B 1 90 ? 4.996 2.494 8.547 1 91.12 90 LEU B N 1
ATOM 2650 C CA . LEU B 1 90 ? 4.512 2.76 9.898 1 91.12 90 LEU B CA 1
ATOM 2651 C C . LEU B 1 90 ? 3.727 1.567 10.438 1 91.12 90 LEU B C 1
ATOM 2653 O O . LEU B 1 90 ? 3.908 1.171 11.594 1 91.12 90 LEU B O 1
ATOM 2657 N N . ILE B 1 91 ? 2.898 1.002 9.617 1 93.81 91 ILE B N 1
ATOM 2658 C CA . ILE B 1 91 ? 2.084 -0.136 10.023 1 93.81 91 ILE B CA 1
ATOM 2659 C C . ILE B 1 91 ? 2.982 -1.339 10.305 1 93.81 91 ILE B C 1
ATOM 2661 O O . ILE B 1 91 ? 2.852 -1.994 11.344 1 93.81 91 ILE B O 1
ATOM 2665 N N . LEU B 1 92 ? 3.859 -1.613 9.414 1 94.44 92 LEU B N 1
ATOM 2666 C CA . LEU B 1 92 ? 4.754 -2.758 9.547 1 94.44 92 LEU B CA 1
ATOM 2667 C C . LEU B 1 92 ? 5.629 -2.627 10.781 1 94.44 92 LEU B C 1
ATOM 2669 O O . LEU B 1 92 ? 5.836 -3.604 11.508 1 94.44 92 LEU B O 1
ATOM 2673 N N . GLU B 1 93 ? 6.113 -1.426 10.992 1 91.25 93 GLU B N 1
ATOM 2674 C CA . GLU B 1 93 ? 6.926 -1.172 12.172 1 91.25 93 GLU B CA 1
ATOM 2675 C C . GLU B 1 93 ? 6.117 -1.372 13.453 1 91.25 93 GLU B C 1
ATOM 2677 O O . GLU B 1 93 ? 6.578 -2.033 14.391 1 91.25 93 GLU B O 1
ATOM 2682 N N . TYR B 1 94 ? 5.02 -0.808 13.453 1 93 94 TYR B N 1
ATOM 2683 C CA . TYR B 1 94 ? 4.16 -0.908 14.625 1 93 94 TYR B CA 1
ATOM 2684 C C . TYR B 1 94 ? 3.863 -2.365 14.961 1 93 94 TYR B C 1
ATOM 2686 O O . TYR B 1 94 ? 3.82 -2.74 16.141 1 93 94 TYR B O 1
ATOM 2694 N N . GLU B 1 95 ? 3.715 -3.168 13.922 1 92.19 95 GLU B N 1
ATOM 2695 C CA . GLU B 1 95 ? 3.344 -4.566 14.109 1 92.19 95 GLU B CA 1
ATOM 2696 C C . GLU B 1 95 ? 4.574 -5.441 14.336 1 92.19 95 GLU B C 1
ATOM 2698 O O . GLU B 1 95 ? 4.461 -6.656 14.484 1 92.19 95 GLU B O 1
ATOM 2703 N N . GLY B 1 96 ? 5.719 -4.883 14.305 1 91.38 96 GLY B N 1
ATOM 2704 C CA . GLY B 1 96 ? 6.941 -5.629 14.555 1 91.38 96 GLY B CA 1
ATOM 2705 C C . GLY B 1 96 ? 7.289 -6.598 13.445 1 91.38 96 GLY B C 1
ATOM 2706 O O . GLY B 1 96 ? 7.859 -7.66 13.695 1 91.38 96 GLY B O 1
ATOM 2707 N N . VAL B 1 97 ? 6.949 -6.258 12.242 1 93.38 97 VAL B N 1
ATOM 2708 C CA . VAL B 1 97 ? 7.199 -7.137 11.109 1 93.38 97 VAL B CA 1
ATOM 2709 C C . VAL B 1 97 ? 8.688 -7.102 10.742 1 93.38 97 VAL B C 1
ATOM 2711 O O . VAL B 1 97 ? 9.305 -6.035 10.75 1 93.38 97 VAL B O 1
ATOM 2714 N N . THR B 1 98 ? 9.242 -8.211 10.383 1 92.19 98 THR B N 1
ATOM 2715 C CA . THR B 1 98 ? 10.648 -8.297 10.023 1 92.19 98 THR B CA 1
ATOM 2716 C C . THR B 1 98 ? 10.875 -7.828 8.594 1 92.19 98 THR B C 1
ATOM 2718 O O . THR B 1 98 ? 9.969 -7.887 7.762 1 92.19 98 THR B O 1
ATOM 2721 N N . VAL B 1 99 ? 12.07 -7.418 8.367 1 91.38 99 VAL B N 1
ATOM 2722 C CA . VAL B 1 99 ? 12.461 -7.051 7.012 1 91.38 99 VAL B CA 1
ATOM 2723 C C . VAL B 1 99 ? 12.375 -8.273 6.102 1 91.38 99 VAL B C 1
ATOM 2725 O O . VAL B 1 99 ? 11.992 -8.164 4.934 1 91.38 99 VAL B O 1
ATOM 2728 N N . LYS B 1 100 ? 12.695 -9.445 6.637 1 93.5 100 LYS B N 1
ATOM 2729 C CA . LYS B 1 100 ? 12.594 -10.688 5.887 1 93.5 100 LYS B CA 1
ATOM 2730 C C . LYS B 1 100 ? 11.18 -10.898 5.355 1 93.5 100 LYS B C 1
ATOM 2732 O O . LYS B 1 100 ? 11 -11.383 4.234 1 93.5 100 LYS B O 1
ATOM 2737 N N . ASP B 1 101 ? 10.25 -10.602 6.152 1 94.81 101 ASP B N 1
ATOM 2738 C CA . ASP B 1 101 ? 8.852 -10.742 5.762 1 94.81 101 ASP B CA 1
ATOM 2739 C C . ASP B 1 101 ? 8.539 -9.883 4.535 1 94.81 101 ASP B C 1
ATOM 2741 O O . ASP B 1 101 ? 7.801 -10.312 3.646 1 94.81 101 ASP B O 1
ATOM 2745 N N . VAL B 1 102 ? 9.055 -8.703 4.457 1 95 102 VAL B N 1
ATOM 2746 C CA . VAL B 1 102 ? 8.875 -7.809 3.318 1 95 102 VAL B CA 1
ATOM 2747 C C . VAL B 1 102 ? 9.562 -8.391 2.088 1 95 102 VAL B C 1
ATOM 2749 O O . VAL B 1 102 ? 9 -8.375 0.99 1 95 102 VAL B O 1
ATOM 2752 N N . TYR B 1 103 ? 10.719 -8.938 2.264 1 94 103 TYR B N 1
ATOM 2753 C CA . TYR B 1 103 ? 11.438 -9.562 1.157 1 94 103 TYR B CA 1
ATOM 2754 C C . TYR B 1 103 ? 10.664 -10.75 0.607 1 94 103 TYR B C 1
ATOM 2756 O O . TYR B 1 103 ? 10.57 -10.938 -0.609 1 94 103 TYR B O 1
ATOM 2764 N N . ASP B 1 104 ? 10.133 -11.508 1.506 1 93.75 104 ASP B N 1
ATOM 2765 C CA . ASP B 1 104 ? 9.344 -12.656 1.078 1 93.75 104 ASP B CA 1
ATOM 2766 C C . ASP B 1 104 ? 8.117 -12.219 0.277 1 93.75 104 ASP B C 1
ATOM 2768 O O . ASP B 1 104 ? 7.746 -12.867 -0.704 1 93.75 104 ASP B O 1
ATOM 2772 N N . ALA B 1 105 ? 7.504 -11.172 0.704 1 95.06 105 ALA B N 1
ATOM 2773 C CA . ALA B 1 105 ? 6.367 -10.625 -0.032 1 95.06 105 ALA B CA 1
ATOM 2774 C C . ALA B 1 105 ? 6.781 -10.195 -1.439 1 95.06 105 ALA B C 1
ATOM 2776 O O . ALA B 1 105 ? 6.039 -10.414 -2.4 1 95.06 105 ALA B O 1
ATOM 2777 N N . ARG B 1 106 ? 7.895 -9.594 -1.556 1 94.5 106 ARG B N 1
ATOM 2778 C CA . ARG B 1 106 ? 8.406 -9.18 -2.859 1 94.5 106 ARG B CA 1
ATOM 2779 C C . ARG B 1 106 ? 8.484 -10.359 -3.814 1 94.5 106 ARG B C 1
ATOM 2781 O O . ARG B 1 106 ? 8.148 -10.242 -4.992 1 94.5 106 ARG B O 1
ATOM 2788 N N . VAL B 1 107 ? 8.992 -11.477 -3.326 1 93.75 107 VAL B N 1
ATOM 2789 C CA . VAL B 1 107 ? 9.125 -12.672 -4.152 1 93.75 107 VAL B CA 1
ATOM 2790 C C . VAL B 1 107 ? 7.754 -13.078 -4.699 1 93.75 107 VAL B C 1
ATOM 2792 O O . VAL B 1 107 ? 7.605 -13.312 -5.898 1 93.75 107 VAL B O 1
ATOM 2795 N N . THR B 1 108 ? 6.832 -13.062 -3.822 1 91.12 108 THR B N 1
ATOM 2796 C CA . THR B 1 108 ? 5.473 -13.461 -4.184 1 91.12 108 THR B CA 1
ATOM 2797 C C . THR B 1 108 ? 4.902 -12.539 -5.254 1 91.12 108 THR B C 1
ATOM 2799 O O . THR B 1 108 ? 4.164 -12.977 -6.133 1 91.12 108 THR B O 1
ATOM 2802 N N . LEU B 1 109 ? 5.23 -11.336 -5.234 1 93.5 109 LEU B N 1
ATOM 2803 C CA . LEU B 1 109 ? 4.668 -10.336 -6.141 1 93.5 109 LEU B CA 1
ATOM 2804 C C . LEU B 1 109 ? 5.418 -10.32 -7.465 1 93.5 109 LEU B C 1
ATOM 2806 O O . LEU B 1 109 ? 4.801 -10.289 -8.531 1 93.5 109 LEU B O 1
ATOM 2810 N N . GLU B 1 110 ? 6.711 -10.367 -7.445 1 94.94 110 GLU B N 1
ATOM 2811 C CA . GLU B 1 110 ? 7.5 -10.078 -8.641 1 94.94 110 GLU B CA 1
ATOM 2812 C C . GLU B 1 110 ? 7.641 -11.305 -9.523 1 94.94 110 GLU B C 1
ATOM 2814 O O . GLU B 1 110 ? 7.73 -11.188 -10.75 1 94.94 110 GLU B O 1
ATOM 2819 N N . VAL B 1 111 ? 7.711 -12.5 -8.938 1 94.31 111 VAL B N 1
ATOM 2820 C CA . VAL B 1 111 ? 7.977 -13.703 -9.727 1 94.31 111 VAL B CA 1
ATOM 2821 C C . VAL B 1 111 ? 6.883 -13.891 -10.773 1 94.31 111 VAL B C 1
ATOM 2823 O O . VAL B 1 111 ? 7.176 -14.047 -11.961 1 94.31 111 VAL B O 1
ATOM 2826 N N . PRO B 1 112 ? 5.598 -13.781 -10.359 1 91.38 112 PRO B N 1
ATOM 2827 C CA . PRO B 1 112 ? 4.566 -13.898 -11.391 1 91.38 112 PRO B CA 1
ATOM 2828 C C . PRO B 1 112 ? 4.676 -12.82 -12.461 1 91.38 112 PRO B C 1
ATOM 2830 O O . PRO B 1 112 ? 4.312 -13.047 -13.617 1 91.38 112 PRO B O 1
ATOM 2833 N N . MET B 1 113 ? 5.148 -11.664 -12.133 1 94.56 113 MET B N 1
ATOM 2834 C CA . MET B 1 113 ? 5.312 -10.586 -13.109 1 94.56 113 MET B CA 1
ATOM 2835 C C . MET B 1 113 ? 6.324 -10.977 -14.18 1 94.56 113 MET B C 1
ATOM 2837 O O . MET B 1 113 ? 6.078 -10.773 -15.375 1 94.56 113 MET B O 1
ATOM 2841 N N . VAL B 1 114 ? 7.414 -11.523 -13.734 1 96.56 114 VAL B N 1
ATOM 2842 C CA . VAL B 1 114 ? 8.453 -11.953 -14.656 1 96.56 114 VAL B CA 1
ATOM 2843 C C . VAL B 1 114 ? 7.922 -13.078 -15.547 1 96.56 114 VAL B C 1
ATOM 2845 O O . VAL B 1 114 ? 8.164 -13.078 -16.766 1 96.56 114 VAL B O 1
ATOM 2848 N N . GLU B 1 115 ? 7.195 -14 -14.945 1 95.56 115 GLU B N 1
ATOM 2849 C CA . GLU B 1 115 ? 6.59 -15.086 -15.719 1 95.56 115 GLU B CA 1
ATOM 2850 C C . GLU B 1 115 ? 5.652 -14.539 -16.797 1 95.56 115 GLU B C 1
ATOM 2852 O O . GLU B 1 115 ? 5.668 -15 -17.938 1 95.56 115 GLU B O 1
ATOM 2857 N N . GLN B 1 116 ? 4.891 -13.578 -16.406 1 94.25 116 GLN B N 1
ATOM 2858 C CA . GLN B 1 116 ? 3.949 -12.977 -17.344 1 94.25 116 GLN B CA 1
ATOM 2859 C C . GLN B 1 116 ? 4.68 -12.281 -18.484 1 94.25 116 GLN B C 1
ATOM 2861 O O . GLN B 1 116 ? 4.27 -12.383 -19.641 1 94.25 116 GLN B O 1
ATOM 2866 N N . LEU B 1 117 ? 5.691 -11.578 -18.188 1 97 117 LEU B N 1
ATOM 2867 C CA . LEU B 1 117 ? 6.484 -10.906 -19.219 1 97 117 LEU B CA 1
ATOM 2868 C C . LEU B 1 117 ? 7.047 -11.906 -20.219 1 97 117 LEU B C 1
ATOM 2870 O O . LEU B 1 117 ? 7.066 -11.648 -21.422 1 97 117 LEU B O 1
ATOM 2874 N N . ALA B 1 118 ? 7.504 -13.055 -19.734 1 97.62 118 ALA B N 1
ATOM 2875 C CA . ALA B 1 118 ? 8.047 -14.094 -20.594 1 97.62 118 ALA B CA 1
ATOM 2876 C C . ALA B 1 118 ? 6.961 -14.711 -21.469 1 97.62 118 ALA B C 1
ATOM 2878 O O . ALA B 1 118 ? 7.203 -15.031 -22.641 1 97.62 118 ALA B O 1
ATOM 2879 N N . LYS B 1 119 ? 5.809 -14.875 -20.922 1 96.31 119 LYS B N 1
ATOM 2880 C CA . LYS B 1 119 ? 4.688 -15.414 -21.688 1 96.31 119 LYS B CA 1
ATOM 2881 C C . LYS B 1 119 ? 4.266 -14.453 -22.797 1 96.31 119 LYS B C 1
ATOM 2883 O O . LYS B 1 119 ? 3.979 -14.875 -23.922 1 96.31 119 LYS B O 1
ATOM 2888 N N . ASP B 1 120 ? 4.188 -13.227 -22.5 1 95.88 120 ASP B N 1
ATOM 2889 C CA . ASP B 1 120 ? 3.717 -12.203 -23.422 1 95.88 120 ASP B CA 1
ATOM 2890 C C . ASP B 1 120 ? 4.754 -11.938 -24.516 1 95.88 120 ASP B C 1
ATOM 2892 O O . ASP B 1 120 ? 4.395 -11.695 -25.672 1 95.88 120 ASP B O 1
ATOM 2896 N N . ARG B 1 121 ? 5.938 -11.922 -24.125 1 96.44 121 ARG B N 1
ATOM 2897 C CA . ARG B 1 121 ? 7.055 -11.672 -25.031 1 96.44 121 ARG B CA 1
ATOM 2898 C C . ARG B 1 121 ? 6.789 -10.445 -25.891 1 96.44 121 ARG B C 1
ATOM 2900 O O . ARG B 1 121 ? 6.941 -10.508 -27.125 1 96.44 121 ARG B O 1
ATOM 2907 N N . ASN B 1 122 ? 6.332 -9.445 -25.312 1 96.56 122 ASN B N 1
ATOM 2908 C CA . ASN B 1 122 ? 6.066 -8.195 -26.031 1 96.56 122 ASN B CA 1
ATOM 2909 C C . ASN B 1 122 ? 7.359 -7.516 -26.469 1 96.56 122 ASN B C 1
ATOM 2911 O O . ASN B 1 122 ? 8.195 -7.168 -25.641 1 96.56 122 ASN B O 1
ATOM 2915 N N . PRO B 1 123 ? 7.477 -7.25 -27.75 1 97.44 123 PRO B N 1
ATOM 2916 C CA . PRO B 1 123 ? 8.742 -6.715 -28.25 1 97.44 123 PRO B CA 1
ATOM 2917 C C . PRO B 1 123 ? 9.062 -5.332 -27.703 1 97.44 123 PRO B C 1
ATOM 2919 O O . PRO B 1 123 ? 10.234 -5.012 -27.469 1 97.44 123 PRO B O 1
ATOM 2922 N N . THR B 1 124 ? 8.094 -4.57 -27.5 1 97.44 124 THR B N 1
ATOM 2923 C CA . THR B 1 124 ? 8.32 -3.232 -26.953 1 97.44 124 THR B CA 1
ATOM 2924 C C . THR B 1 124 ? 8.812 -3.307 -25.516 1 97.44 124 THR B C 1
ATOM 2926 O O . THR B 1 124 ? 9.711 -2.561 -25.125 1 97.44 124 THR B O 1
ATOM 2929 N N . VAL B 1 125 ? 8.242 -4.16 -24.766 1 97.06 125 VAL B N 1
ATOM 2930 C CA . VAL B 1 125 ? 8.641 -4.371 -23.375 1 97.06 125 VAL B CA 1
ATOM 2931 C C . VAL B 1 125 ? 10.07 -4.914 -23.328 1 97.06 125 VAL B C 1
ATOM 2933 O O . VAL B 1 125 ? 10.898 -4.434 -22.547 1 97.06 125 VAL B O 1
ATOM 2936 N N . ILE B 1 126 ? 10.367 -5.855 -24.188 1 97.75 126 ILE B N 1
ATOM 2937 C CA . ILE B 1 126 ? 11.68 -6.477 -24.234 1 97.75 126 ILE B CA 1
ATOM 2938 C C . ILE B 1 126 ? 12.734 -5.43 -24.594 1 97.75 126 ILE B C 1
ATOM 2940 O O . ILE B 1 126 ? 13.812 -5.387 -24 1 97.75 126 ILE B O 1
ATOM 2944 N N . ALA B 1 127 ? 12.422 -4.57 -25.516 1 98.06 127 ALA B N 1
ATOM 2945 C CA . ALA B 1 127 ? 13.344 -3.514 -25.922 1 98.06 127 ALA B CA 1
ATOM 2946 C C . ALA B 1 127 ? 13.664 -2.584 -24.75 1 98.06 127 ALA B C 1
ATOM 2948 O O . ALA B 1 127 ? 14.812 -2.182 -24.562 1 98.06 127 ALA B O 1
ATOM 2949 N N . GLU B 1 128 ? 12.688 -2.275 -24.016 1 97.25 128 GLU B N 1
ATOM 2950 C CA . GLU B 1 128 ? 12.914 -1.413 -22.859 1 97.25 128 GLU B CA 1
ATOM 2951 C C . GLU B 1 128 ? 13.773 -2.109 -21.812 1 97.25 128 GLU B C 1
ATOM 2953 O O . GLU B 1 128 ? 14.664 -1.493 -21.234 1 97.25 128 GLU B O 1
ATOM 2958 N N . LEU B 1 129 ? 13.508 -3.361 -21.531 1 97.12 129 LEU B N 1
ATOM 2959 C CA . LEU B 1 129 ? 14.305 -4.121 -20.578 1 97.12 129 LEU B CA 1
ATOM 2960 C C . LEU B 1 129 ? 15.758 -4.23 -21.047 1 97.12 129 LEU B C 1
ATOM 2962 O O . LEU B 1 129 ? 16.688 -4.172 -20.234 1 97.12 129 LEU B O 1
ATOM 2966 N N . GLU B 1 130 ? 15.945 -4.355 -22.297 1 97.44 130 GLU B N 1
ATOM 2967 C CA . GLU B 1 130 ? 17.281 -4.414 -22.875 1 97.44 130 GLU B CA 1
ATOM 2968 C C . GLU B 1 130 ? 18.062 -3.127 -22.594 1 97.44 130 GLU B C 1
ATOM 2970 O O . GLU B 1 130 ? 19.25 -3.168 -22.25 1 97.44 130 GLU B O 1
ATOM 2975 N N . GLN B 1 131 ? 17.406 -2.064 -22.766 1 96.56 131 GLN B N 1
ATOM 2976 C CA . GLN B 1 131 ? 18.031 -0.776 -22.516 1 96.56 131 GLN B CA 1
ATOM 2977 C C . GLN B 1 131 ? 18.469 -0.665 -21.047 1 96.56 131 GLN B C 1
ATOM 2979 O O . GLN B 1 131 ? 19.547 -0.134 -20.75 1 96.56 131 GLN B O 1
ATOM 2984 N N . ILE B 1 132 ? 17.672 -1.116 -20.188 1 94.94 132 ILE B N 1
ATOM 2985 C CA . ILE B 1 132 ? 17.969 -1.053 -18.766 1 94.94 132 ILE B CA 1
ATOM 2986 C C . ILE B 1 132 ? 19.172 -1.94 -18.438 1 94.94 132 ILE B C 1
ATOM 2988 O O . ILE B 1 132 ? 20.094 -1.516 -17.75 1 94.94 132 ILE B O 1
ATOM 2992 N N . VAL B 1 133 ? 19.156 -3.16 -18.953 1 94.5 133 VAL B N 1
ATOM 2993 C CA . VAL B 1 133 ? 20.25 -4.105 -18.719 1 94.5 133 VAL B CA 1
ATOM 2994 C C . VAL B 1 133 ? 21.547 -3.566 -19.297 1 94.5 133 VAL B C 1
ATOM 2996 O O . VAL B 1 133 ? 22.609 -3.73 -18.719 1 94.5 133 VAL B O 1
ATOM 2999 N N . GLU B 1 134 ? 21.438 -2.928 -20.438 1 93.06 134 GLU B N 1
ATOM 3000 C CA . GLU B 1 134 ? 22.609 -2.322 -21.062 1 93.06 134 GLU B CA 1
ATOM 3001 C C . GLU B 1 134 ? 23.188 -1.211 -20.203 1 93.06 134 GLU B C 1
ATOM 3003 O O . GLU B 1 134 ? 24.406 -1.096 -20.062 1 93.06 134 GLU B O 1
ATOM 3008 N N . ARG B 1 135 ? 22.375 -0.424 -19.641 1 90.31 135 ARG B N 1
ATOM 3009 C CA . ARG B 1 135 ? 22.812 0.63 -18.734 1 90.31 135 ARG B CA 1
ATOM 3010 C C . ARG B 1 135 ? 23.469 0.041 -17.484 1 90.31 135 ARG B C 1
ATOM 3012 O O . ARG B 1 135 ? 24.469 0.584 -16.984 1 90.31 135 ARG B O 1
ATOM 3019 N N . GLU B 1 136 ? 22.922 -1.041 -16.969 1 87.44 136 GLU B N 1
ATOM 3020 C CA . GLU B 1 136 ? 23.469 -1.703 -15.789 1 87.44 136 GLU B CA 1
ATOM 3021 C C . GLU B 1 136 ? 24.891 -2.215 -16.047 1 87.44 136 GLU B C 1
ATOM 3023 O O . GLU B 1 136 ? 25.719 -2.258 -15.141 1 87.44 136 GLU B O 1
ATOM 3028 N N . SER B 1 137 ? 25.078 -2.648 -17.297 1 83.81 137 SER B N 1
ATOM 3029 C CA . SER B 1 137 ? 26.375 -3.221 -17.641 1 83.81 137 SER B CA 1
ATOM 3030 C C . SER B 1 137 ? 27.469 -2.16 -17.641 1 83.81 137 SER B C 1
ATOM 3032 O O . SER B 1 137 ? 28.656 -2.488 -17.594 1 83.81 137 SER B O 1
ATOM 3034 N N . GLN B 1 138 ? 27.016 -0.913 -17.625 1 82 138 GLN B N 1
ATOM 3035 C CA . GLN B 1 138 ? 27.969 0.191 -17.672 1 82 138 GLN B CA 1
ATOM 3036 C C . GLN B 1 138 ? 28.219 0.767 -16.281 1 82 138 GLN B C 1
ATOM 3038 O O . GLN B 1 138 ? 29 1.71 -16.125 1 82 138 GLN B O 1
ATOM 3043 N N . LEU B 1 139 ? 27.516 0.144 -15.312 1 77.44 139 LEU B N 1
ATOM 3044 C CA . LEU B 1 139 ? 27.625 0.694 -13.969 1 77.44 139 LEU B CA 1
ATOM 3045 C C . LEU B 1 139 ? 28.953 0.312 -13.328 1 77.44 139 LEU B C 1
ATOM 3047 O O . LEU B 1 139 ? 29.438 -0.81 -13.5 1 77.44 139 LEU B O 1
ATOM 3051 N N . ASN B 1 140 ? 29.562 1.312 -12.75 1 72.25 140 ASN B N 1
ATOM 3052 C CA . ASN B 1 140 ? 30.734 1.055 -11.914 1 72.25 140 ASN B CA 1
ATOM 3053 C C . ASN B 1 140 ? 30.328 0.652 -10.492 1 72.25 140 ASN B C 1
ATOM 3055 O O . ASN B 1 140 ? 29.328 1.146 -9.961 1 72.25 140 ASN B O 1
ATOM 3059 N N . PRO B 1 141 ? 31.219 -0.388 -10.008 1 63.91 141 PRO B N 1
ATOM 3060 C CA . PRO B 1 141 ? 30.906 -0.754 -8.625 1 63.91 141 PRO B CA 1
ATOM 3061 C C . PRO B 1 141 ? 30.953 0.441 -7.676 1 63.91 141 PRO B C 1
ATOM 3063 O O . PRO B 1 141 ? 31.781 1.34 -7.844 1 63.91 141 PRO B O 1
ATOM 3066 N N . GLY B 1 142 ? 30 0.652 -6.812 1 64.94 142 GLY B N 1
ATOM 3067 C CA . GLY B 1 142 ? 29.859 1.688 -5.801 1 64.94 142 GLY B CA 1
ATOM 3068 C C . GLY B 1 142 ? 28.406 1.91 -5.383 1 64.94 142 GLY B C 1
ATOM 3069 O O . GLY B 1 142 ? 27.531 1.144 -5.758 1 64.94 142 GLY B O 1
ATOM 3070 N N . GLY B 1 143 ? 28.203 2.822 -4.406 1 62.91 143 GLY B N 1
ATOM 3071 C CA . GLY B 1 143 ? 26.906 3.109 -3.812 1 62.91 143 GLY B CA 1
ATOM 3072 C C . GLY B 1 143 ? 25.844 3.455 -4.836 1 62.91 143 GLY B C 1
ATOM 3073 O O . GLY B 1 143 ? 24.719 2.973 -4.754 1 62.91 143 GLY B O 1
ATOM 3074 N N . GLU B 1 144 ? 26.141 4.133 -5.828 1 68.69 144 GLU B N 1
ATOM 3075 C CA . GLU B 1 144 ? 25.172 4.539 -6.855 1 68.69 144 GLU B CA 1
ATOM 3076 C C . GLU B 1 144 ? 24.719 3.346 -7.688 1 68.69 144 GLU B C 1
ATOM 3078 O O . GLU B 1 144 ? 23.609 3.342 -8.219 1 68.69 144 GLU B O 1
ATOM 3083 N N . ALA B 1 145 ? 25.578 2.379 -7.652 1 69.38 145 ALA B N 1
ATOM 3084 C CA . ALA B 1 145 ? 25.266 1.189 -8.438 1 69.38 145 ALA B CA 1
ATOM 3085 C C . ALA B 1 145 ? 24.094 0.423 -7.824 1 69.38 145 ALA B C 1
ATOM 3087 O O . ALA B 1 145 ? 23.219 -0.065 -8.547 1 69.38 145 ALA B O 1
ATOM 3088 N N . VAL B 1 146 ? 24.031 0.468 -6.582 1 67.81 146 VAL B N 1
ATOM 3089 C CA . VAL B 1 146 ? 22.984 -0.272 -5.891 1 67.81 146 VAL B CA 1
ATOM 3090 C C . VAL B 1 146 ? 21.609 0.343 -6.211 1 67.81 146 VAL B C 1
ATOM 3092 O O . VAL B 1 146 ? 20.656 -0.376 -6.477 1 67.81 146 VAL B O 1
ATOM 3095 N N . ASP B 1 147 ? 21.562 1.606 -6.348 1 71.75 147 ASP B N 1
ATOM 3096 C CA . ASP B 1 147 ? 20.312 2.297 -6.641 1 71.75 147 ASP B CA 1
ATOM 3097 C C . ASP B 1 147 ? 19.859 2.025 -8.07 1 71.75 147 ASP B C 1
ATOM 3099 O O . ASP B 1 147 ? 18.672 1.869 -8.328 1 71.75 147 ASP B O 1
ATOM 3103 N N . GLN B 1 148 ? 20.812 1.939 -8.883 1 73.5 148 GLN B N 1
ATOM 3104 C CA . GLN B 1 148 ? 20.5 1.769 -10.297 1 73.5 148 GLN B CA 1
ATOM 3105 C C . GLN B 1 148 ? 20.062 0.339 -10.594 1 73.5 148 GLN B C 1
ATOM 3107 O O . GLN B 1 148 ? 19.297 0.101 -11.539 1 73.5 148 GLN B O 1
ATOM 3112 N N . LEU B 1 149 ? 20.562 -0.552 -9.773 1 77.62 149 LEU B N 1
ATOM 3113 C CA . LEU B 1 149 ? 20.172 -1.944 -9.992 1 77.62 149 LEU B CA 1
ATOM 3114 C C . LEU B 1 149 ? 18.703 -2.17 -9.633 1 77.62 149 LEU B C 1
ATOM 3116 O O . LEU B 1 149 ? 18.109 -3.162 -10.055 1 77.62 149 LEU B O 1
ATOM 3120 N N . THR B 1 150 ? 18.172 -1.16 -9.078 1 82.44 150 THR B N 1
ATOM 3121 C CA . THR B 1 150 ? 16.766 -1.282 -8.711 1 82.44 150 THR B CA 1
ATOM 3122 C C . THR B 1 150 ? 15.867 -0.929 -9.891 1 82.44 150 THR B C 1
ATOM 3124 O O . THR B 1 150 ? 14.672 -1.226 -9.883 1 82.44 150 THR B O 1
ATOM 3127 N N . ASP B 1 151 ? 16.438 -0.43 -10.938 1 86.12 151 ASP B N 1
ATOM 3128 C CA . ASP B 1 151 ? 15.656 -0.024 -12.102 1 86.12 151 ASP B CA 1
ATOM 3129 C C . ASP B 1 151 ? 15.016 -1.232 -12.781 1 86.12 151 ASP B C 1
ATOM 3131 O O . ASP B 1 151 ? 13.891 -1.15 -13.281 1 86.12 151 ASP B O 1
ATOM 3135 N N . PHE B 1 152 ? 15.789 -2.379 -12.844 1 93.25 152 PHE B N 1
ATOM 3136 C CA . PHE B 1 152 ? 15.266 -3.578 -13.484 1 93.25 152 PHE B CA 1
ATOM 3137 C C . PHE B 1 152 ? 14.047 -4.098 -12.734 1 93.25 152 PHE B C 1
ATOM 3139 O O . PHE B 1 152 ? 13.039 -4.457 -13.352 1 93.25 152 PHE B O 1
ATOM 3146 N N . HIS B 1 153 ? 14.07 -4.035 -11.453 1 93.12 153 HIS B N 1
ATOM 3147 C CA . HIS B 1 153 ? 12.953 -4.465 -10.625 1 93.12 153 HIS B CA 1
ATOM 3148 C C . HIS B 1 153 ? 11.734 -3.574 -10.844 1 93.12 153 HIS B C 1
ATOM 3150 O O . HIS B 1 153 ? 10.625 -4.074 -11.031 1 93.12 153 HIS B O 1
ATOM 3156 N N . ALA B 1 154 ? 12.031 -2.295 -10.867 1 91.5 154 ALA B N 1
ATOM 3157 C CA . ALA B 1 154 ? 10.953 -1.336 -11.094 1 91.5 154 ALA B CA 1
ATOM 3158 C C . ALA B 1 154 ? 10.336 -1.523 -12.477 1 91.5 154 ALA B C 1
ATOM 3160 O O . ALA B 1 154 ? 9.117 -1.41 -12.641 1 91.5 154 ALA B O 1
ATOM 3161 N N . ALA B 1 155 ? 11.172 -1.812 -13.43 1 94.44 155 ALA B N 1
ATOM 3162 C CA . ALA B 1 155 ? 10.688 -2.006 -14.797 1 94.44 155 ALA B CA 1
ATOM 3163 C C . ALA B 1 155 ? 9.82 -3.26 -14.898 1 94.44 155 ALA B C 1
ATOM 3165 O O . ALA B 1 155 ? 8.805 -3.264 -15.602 1 94.44 155 ALA B O 1
ATOM 3166 N N . ILE B 1 156 ? 10.211 -4.324 -14.219 1 95.44 156 ILE B N 1
ATOM 3167 C CA . ILE B 1 156 ? 9.422 -5.555 -14.203 1 95.44 156 ILE B CA 1
ATOM 3168 C C . ILE B 1 156 ? 8.008 -5.258 -13.719 1 95.44 156 ILE B C 1
ATOM 3170 O O . ILE B 1 156 ? 7.031 -5.676 -14.336 1 95.44 156 ILE B O 1
ATOM 3174 N N . ALA B 1 157 ? 7.906 -4.512 -12.711 1 93.62 157 ALA B N 1
ATOM 3175 C CA . ALA B 1 157 ? 6.605 -4.168 -12.148 1 93.62 157 ALA B CA 1
ATOM 3176 C C . ALA B 1 157 ? 5.809 -3.291 -13.109 1 93.62 157 ALA B C 1
ATOM 3178 O O . ALA B 1 157 ? 4.633 -3.557 -13.367 1 93.62 157 ALA B O 1
ATOM 3179 N N . ARG B 1 158 ? 6.438 -2.332 -13.641 1 93.19 158 ARG B N 1
ATOM 3180 C CA . ARG B 1 158 ? 5.789 -1.36 -14.516 1 93.19 158 ARG B CA 1
ATOM 3181 C C . ARG B 1 158 ? 5.312 -2.02 -15.812 1 93.19 158 ARG B C 1
ATOM 3183 O O . ARG B 1 158 ? 4.215 -1.732 -16.297 1 93.19 158 ARG B O 1
ATOM 3190 N N . LEU B 1 159 ? 6.074 -2.936 -16.312 1 94.12 159 LEU B N 1
ATOM 3191 C CA . LEU B 1 159 ? 5.844 -3.475 -17.656 1 94.12 159 LEU B CA 1
ATOM 3192 C C . LEU B 1 159 ? 4.988 -4.734 -17.594 1 94.12 159 LEU B C 1
ATOM 3194 O O . LEU B 1 159 ? 4.559 -5.25 -18.625 1 94.12 159 LEU B O 1
ATOM 3198 N N . SER B 1 160 ? 4.688 -5.211 -16.375 1 88.25 160 SER B N 1
ATOM 3199 C CA . SER B 1 160 ? 3.914 -6.438 -16.219 1 88.25 160 SER B CA 1
ATOM 3200 C C . SER B 1 160 ? 2.443 -6.207 -16.547 1 88.25 160 SER B C 1
ATOM 3202 O O . SER B 1 160 ? 1.687 -7.16 -16.734 1 88.25 160 SER B O 1
ATOM 3204 N N . GLY B 1 161 ? 1.949 -4.953 -16.625 1 88.25 161 GLY B N 1
ATOM 3205 C CA . GLY B 1 161 ? 0.654 -4.645 -17.203 1 88.25 161 GLY B CA 1
ATOM 3206 C C . GLY B 1 161 ? -0.425 -4.398 -16.172 1 88.25 161 GLY B C 1
ATOM 3207 O O . GLY B 1 161 ? -1.571 -4.105 -16.516 1 88.25 161 GLY B O 1
ATOM 3208 N N . ASN B 1 162 ? -0.244 -4.566 -14.93 1 93.88 162 ASN B N 1
ATOM 3209 C CA . ASN B 1 162 ? -1.201 -4.238 -13.883 1 93.88 162 ASN B CA 1
ATOM 3210 C C . ASN B 1 162 ? -0.723 -3.061 -13.031 1 93.88 162 ASN B C 1
ATOM 3212 O O . ASN B 1 162 ? 0.226 -3.191 -12.258 1 93.88 162 ASN B O 1
ATOM 3216 N N . SER B 1 163 ? -1.418 -1.943 -13.195 1 94.81 163 SER B N 1
ATOM 3217 C CA . SER B 1 163 ? -0.996 -0.704 -12.547 1 94.81 163 SER B CA 1
ATOM 3218 C C . SER B 1 163 ? -1.075 -0.814 -11.031 1 94.81 163 SER B C 1
ATOM 3220 O O . SER B 1 163 ? -0.237 -0.257 -10.32 1 94.81 163 SER B O 1
ATOM 3222 N N . THR B 1 164 ? -2.094 -1.491 -10.531 1 95.81 164 THR B N 1
ATOM 3223 C CA . THR B 1 164 ? -2.238 -1.69 -9.094 1 95.81 164 THR B CA 1
ATOM 3224 C C . THR B 1 164 ? -1.044 -2.457 -8.531 1 95.81 164 THR B C 1
ATOM 3226 O O . THR B 1 164 ? -0.435 -2.031 -7.547 1 95.81 164 THR B O 1
ATOM 3229 N N . LEU B 1 165 ? -0.688 -3.475 -9.164 1 95.38 165 LEU B N 1
ATOM 3230 C CA . LEU B 1 165 ? 0.445 -4.27 -8.703 1 95.38 165 LEU B CA 1
ATOM 3231 C C . LEU B 1 165 ? 1.744 -3.479 -8.812 1 95.38 165 LEU B C 1
ATOM 3233 O O . LEU B 1 165 ? 2.646 -3.645 -7.984 1 95.38 165 LEU B O 1
ATOM 3237 N N . GLN B 1 166 ? 1.814 -2.66 -9.852 1 94.75 166 GLN B N 1
ATOM 3238 C CA . GLN B 1 166 ? 2.98 -1.791 -9.969 1 94.75 166 GLN B CA 1
ATOM 3239 C C . GLN B 1 166 ? 3.113 -0.884 -8.742 1 94.75 166 GLN B C 1
ATOM 3241 O O . GLN B 1 166 ? 4.203 -0.742 -8.188 1 94.75 166 GLN B O 1
ATOM 3246 N N . ILE B 1 167 ? 2.039 -0.324 -8.344 1 94.62 167 ILE B N 1
ATOM 3247 C CA . ILE B 1 167 ? 2.039 0.604 -7.215 1 94.62 167 ILE B CA 1
ATOM 3248 C C . ILE B 1 167 ? 2.42 -0.139 -5.934 1 94.62 167 ILE B C 1
ATOM 3250 O O . ILE B 1 167 ? 3.217 0.358 -5.137 1 94.62 167 ILE B O 1
ATOM 3254 N N . VAL B 1 168 ? 1.905 -1.308 -5.738 1 95.88 168 VAL B N 1
ATOM 3255 C CA . VAL B 1 168 ? 2.221 -2.137 -4.582 1 95.88 168 VAL B CA 1
ATOM 3256 C C . VAL B 1 168 ? 3.701 -2.508 -4.598 1 95.88 168 VAL B C 1
ATOM 3258 O O . VAL B 1 168 ? 4.391 -2.391 -3.58 1 95.88 168 VAL B O 1
ATOM 3261 N N . SER B 1 169 ? 4.145 -2.926 -5.727 1 94.69 169 SER B N 1
ATOM 3262 C CA . SER B 1 169 ? 5.547 -3.305 -5.871 1 94.69 169 SER B CA 1
ATOM 3263 C C . SER B 1 169 ? 6.469 -2.125 -5.586 1 94.69 169 SER B C 1
ATOM 3265 O O . SER B 1 169 ? 7.473 -2.271 -4.887 1 94.69 169 SER B O 1
ATOM 3267 N N . ASP B 1 170 ? 6.141 -0.997 -6.117 1 92.69 170 ASP B N 1
ATOM 3268 C CA . ASP B 1 170 ? 6.941 0.204 -5.898 1 92.69 170 ASP B CA 1
ATOM 3269 C C . ASP B 1 170 ? 6.98 0.574 -4.414 1 92.69 170 ASP B C 1
ATOM 3271 O O . ASP B 1 170 ? 8.016 1.017 -3.908 1 92.69 170 ASP B O 1
ATOM 3275 N N . MET B 1 171 ? 5.867 0.448 -3.828 1 93.81 171 MET B N 1
ATOM 3276 C CA . MET B 1 171 ? 5.785 0.708 -2.395 1 93.81 171 MET B CA 1
ATOM 3277 C C . MET B 1 171 ? 6.746 -0.188 -1.622 1 93.81 171 MET B C 1
ATOM 3279 O O . MET B 1 171 ? 7.551 0.3 -0.824 1 93.81 171 MET B O 1
ATOM 3283 N N . LEU B 1 172 ? 6.75 -1.469 -1.837 1 93.56 172 LEU B N 1
ATOM 3284 C CA . LEU B 1 172 ? 7.621 -2.406 -1.141 1 93.56 172 LEU B CA 1
ATOM 3285 C C . LEU B 1 172 ? 9.078 -2.174 -1.519 1 93.56 172 LEU B C 1
ATOM 3287 O O . LEU B 1 172 ? 9.969 -2.303 -0.676 1 93.56 172 LEU B O 1
ATOM 3291 N N . HIS B 1 173 ? 9.25 -1.822 -2.777 1 90.81 173 HIS B N 1
ATOM 3292 C CA . HIS B 1 173 ? 10.602 -1.539 -3.244 1 90.81 173 HIS B CA 1
ATOM 3293 C C . HIS B 1 173 ? 11.234 -0.406 -2.447 1 90.81 173 HIS B C 1
ATOM 3295 O O . HIS B 1 173 ? 12.422 -0.465 -2.109 1 90.81 173 HIS B O 1
ATOM 3301 N N . HIS B 1 174 ? 10.484 0.551 -2.205 1 89.06 174 HIS B N 1
ATOM 3302 C CA . HIS B 1 174 ? 11.016 1.673 -1.437 1 89.06 174 HIS B CA 1
ATOM 3303 C C . HIS B 1 174 ? 11.445 1.232 -0.041 1 89.06 174 HIS B C 1
ATOM 3305 O O . HIS B 1 174 ? 12.5 1.646 0.448 1 89.06 174 HIS B O 1
ATOM 3311 N N . ILE B 1 175 ? 10.711 0.435 0.605 1 89 175 ILE B N 1
ATOM 3312 C CA . ILE B 1 175 ? 11.023 -0.077 1.934 1 89 175 ILE B CA 1
ATOM 3313 C C . ILE B 1 175 ? 12.281 -0.948 1.864 1 89 175 ILE B C 1
ATOM 3315 O O . ILE B 1 175 ? 13.172 -0.826 2.703 1 89 175 ILE B O 1
ATOM 3319 N N . ILE B 1 176 ? 12.344 -1.741 0.879 1 89.44 176 ILE B N 1
ATOM 3320 C CA . ILE B 1 176 ? 13.461 -2.65 0.687 1 89.44 176 ILE B CA 1
ATOM 3321 C C . ILE B 1 176 ? 14.734 -1.849 0.403 1 89.44 176 ILE B C 1
ATOM 3323 O O . ILE B 1 176 ? 15.805 -2.176 0.912 1 89.44 176 ILE B O 1
ATOM 3327 N N . GLU B 1 177 ? 14.609 -0.826 -0.428 1 85.5 177 GLU B N 1
ATOM 3328 C CA . GLU B 1 177 ? 15.758 0.027 -0.719 1 85.5 177 GLU B CA 1
ATOM 3329 C C . GLU B 1 177 ? 16.297 0.676 0.552 1 85.5 177 GLU B C 1
ATOM 3331 O O . GLU B 1 177 ? 17.516 0.785 0.73 1 85.5 177 GLU B O 1
ATOM 3336 N N . LYS B 1 178 ? 15.445 1.121 1.374 1 85.12 178 LYS B N 1
ATOM 3337 C CA . LYS B 1 178 ? 15.883 1.708 2.639 1 85.12 178 LYS B CA 1
ATOM 3338 C C . LYS B 1 178 ? 16.578 0.673 3.514 1 85.12 178 LYS B C 1
ATOM 3340 O O . LYS B 1 178 ? 17.609 0.97 4.137 1 85.12 178 LYS B O 1
ATOM 3345 N N . ALA B 1 179 ? 16.016 -0.497 3.57 1 84.06 179 ALA B N 1
ATOM 3346 C CA . ALA B 1 179 ? 16.656 -1.584 4.316 1 84.06 179 ALA B CA 1
ATOM 3347 C C . ALA B 1 179 ? 18.031 -1.915 3.742 1 84.06 179 ALA B C 1
ATOM 3349 O O . ALA B 1 179 ? 18.984 -2.1 4.492 1 84.06 179 ALA B O 1
ATOM 3350 N N . ASN B 1 180 ? 18.062 -1.982 2.412 1 82.44 180 ASN B N 1
ATOM 3351 C CA . ASN B 1 180 ? 19.328 -2.258 1.744 1 82.44 180 ASN B CA 1
ATOM 3352 C C . ASN B 1 180 ? 20.375 -1.211 2.09 1 82.44 180 ASN B C 1
ATOM 3354 O O . ASN B 1 180 ? 21.531 -1.553 2.387 1 82.44 180 ASN B O 1
ATOM 3358 N N . ARG B 1 181 ? 20.047 0.001 2.031 1 79.75 181 ARG B N 1
ATOM 3359 C CA . ARG B 1 181 ? 20.984 1.09 2.316 1 79.75 181 ARG B CA 1
ATOM 3360 C C . ARG B 1 181 ? 21.484 1.021 3.756 1 79.75 181 ARG B C 1
ATOM 3362 O O . ARG B 1 181 ? 22.625 1.354 4.035 1 79.75 181 ARG B O 1
ATOM 3369 N N . SER B 1 182 ? 20.672 0.544 4.613 1 80.31 182 SER B N 1
ATOM 3370 C CA . SER B 1 182 ? 21 0.524 6.035 1 80.31 182 SER B CA 1
ATOM 3371 C C . SER B 1 182 ? 21.797 -0.726 6.402 1 80.31 182 SER B C 1
ATOM 3373 O O . SER B 1 182 ? 22.609 -0.704 7.332 1 80.31 182 SER B O 1
ATOM 3375 N N . LEU B 1 183 ? 21.578 -1.787 5.664 1 79.38 183 LEU B N 1
ATOM 3376 C CA . LEU B 1 183 ? 22.062 -3.068 6.172 1 79.38 183 LEU B CA 1
ATOM 3377 C C . LEU B 1 183 ? 23.156 -3.629 5.277 1 79.38 183 LEU B C 1
ATOM 3379 O O . LEU B 1 183 ? 23.938 -4.492 5.703 1 79.38 183 LEU B O 1
ATOM 3383 N N . GLN B 1 184 ? 23.156 -3.232 4.02 1 76.56 184 GLN B N 1
ATOM 3384 C CA . GLN B 1 184 ? 24.109 -3.826 3.096 1 76.56 184 GLN B CA 1
ATOM 3385 C C . GLN B 1 184 ? 25.438 -3.055 3.096 1 76.56 184 GLN B C 1
ATOM 3387 O O . GLN B 1 184 ? 25.438 -1.822 3.146 1 76.56 184 GLN B O 1
ATOM 3392 N N . PRO B 1 185 ? 26.5 -3.811 3.033 1 71.19 185 PRO B N 1
ATOM 3393 C CA . PRO B 1 185 ? 27.75 -3.096 2.756 1 71.19 185 PRO B CA 1
ATOM 3394 C C . PRO B 1 185 ? 27.734 -2.377 1.409 1 71.19 185 PRO B C 1
ATOM 3396 O O . PRO B 1 185 ? 27.203 -2.906 0.429 1 71.19 185 PRO B O 1
ATOM 3399 N N . THR B 1 186 ? 28.031 -1.127 1.349 1 70.38 186 THR B N 1
ATOM 3400 C CA . THR B 1 186 ? 27.984 -0.345 0.119 1 70.38 186 THR B CA 1
ATOM 3401 C C . THR B 1 186 ? 29.375 -0.227 -0.509 1 70.38 186 THR B C 1
ATOM 3403 O O . THR B 1 186 ? 29.516 0.299 -1.614 1 70.38 186 THR B O 1
ATOM 3406 N N . LYS B 1 187 ? 30.297 -0.765 0.184 1 73.94 187 LYS B N 1
ATOM 3407 C CA . LYS B 1 187 ? 31.672 -0.711 -0.323 1 73.94 187 LYS B CA 1
ATOM 3408 C C . LYS B 1 187 ? 32.406 -2.023 -0.064 1 73.94 187 LYS B C 1
ATOM 3410 O O . LYS B 1 187 ? 31.984 -2.822 0.773 1 73.94 187 LYS B O 1
ATOM 3415 N N . GLY B 1 188 ? 33.375 -2.27 -0.899 1 79.75 188 GLY B N 1
ATOM 3416 C CA . GLY B 1 188 ? 34.219 -3.434 -0.728 1 79.75 188 GLY B CA 1
ATOM 3417 C C . GLY B 1 188 ? 33.938 -4.535 -1.729 1 79.75 188 GLY B C 1
ATOM 3418 O O . GLY B 1 188 ? 33.062 -4.402 -2.572 1 79.75 188 GLY B O 1
ATOM 3419 N N . THR B 1 189 ? 34.75 -5.613 -1.708 1 81.81 189 THR B N 1
ATOM 3420 C CA . THR B 1 189 ? 34.719 -6.699 -2.682 1 81.81 189 THR B CA 1
ATOM 3421 C C . THR B 1 189 ? 33.375 -7.406 -2.684 1 81.81 189 THR B C 1
ATOM 3423 O O . THR B 1 189 ? 32.844 -7.746 -3.742 1 81.81 189 THR B O 1
ATOM 3426 N N . ARG B 1 190 ? 32.938 -7.457 -1.504 1 83.06 190 ARG B N 1
ATOM 3427 C CA . ARG B 1 190 ? 31.672 -8.164 -1.398 1 83.06 190 ARG B CA 1
ATOM 3428 C C . ARG B 1 190 ? 30.547 -7.383 -2.072 1 83.06 190 ARG B C 1
ATOM 3430 O O . ARG B 1 190 ? 29.703 -7.961 -2.762 1 83.06 190 ARG B O 1
ATOM 3437 N N . ALA B 1 191 ? 30.562 -6.109 -1.832 1 79.88 191 ALA B N 1
ATOM 3438 C CA . ALA B 1 191 ? 29.562 -5.234 -2.439 1 79.88 191 ALA B CA 1
ATOM 3439 C C . ALA B 1 191 ? 29.703 -5.215 -3.959 1 79.88 191 ALA B C 1
ATOM 3441 O O . ALA B 1 191 ? 28.703 -5.285 -4.68 1 79.88 191 ALA B O 1
ATOM 3442 N N . GLU B 1 192 ? 30.859 -5.227 -4.391 1 83.25 192 GLU B N 1
ATOM 3443 C CA . GLU B 1 192 ? 31.125 -5.199 -5.828 1 83.25 192 GLU B CA 1
ATOM 3444 C C . GLU B 1 192 ? 30.688 -6.5 -6.492 1 83.25 192 GLU B C 1
ATOM 3446 O O . GLU B 1 192 ? 30.109 -6.484 -7.586 1 83.25 192 GLU B O 1
ATOM 3451 N N . GLN B 1 193 ? 30.922 -7.555 -5.879 1 84.75 193 GLN B N 1
ATOM 3452 C CA . GLN B 1 193 ? 30.531 -8.859 -6.406 1 84.75 193 GLN B CA 1
ATOM 3453 C C . GLN B 1 193 ? 29.016 -9 -6.449 1 84.75 193 GLN B C 1
ATOM 3455 O O . GLN B 1 193 ? 28.469 -9.586 -7.379 1 84.75 193 GLN B O 1
ATOM 3460 N N . ALA B 1 194 ? 28.453 -8.461 -5.441 1 83.62 194 ALA B N 1
ATOM 3461 C CA . ALA B 1 194 ? 27 -8.523 -5.391 1 83.62 194 ALA B CA 1
ATOM 3462 C C . ALA B 1 194 ? 26.375 -7.754 -6.547 1 83.62 194 ALA B C 1
ATOM 3464 O O . ALA B 1 194 ? 25.406 -8.211 -7.16 1 83.62 194 ALA B O 1
ATOM 3465 N N . VAL B 1 195 ? 26.906 -6.633 -6.844 1 83.12 195 VAL B N 1
ATOM 3466 C CA . VAL B 1 195 ? 26.406 -5.797 -7.934 1 83.12 195 VAL B CA 1
ATOM 3467 C C . VAL B 1 195 ? 26.594 -6.527 -9.266 1 83.12 195 VAL B C 1
ATOM 3469 O O . VAL B 1 195 ? 25.672 -6.574 -10.086 1 83.12 195 VAL B O 1
ATOM 3472 N N . ARG B 1 196 ? 27.719 -7.109 -9.445 1 86.38 196 ARG B N 1
ATOM 3473 C CA . ARG B 1 196 ? 28.016 -7.824 -10.688 1 86.38 196 ARG B CA 1
ATOM 3474 C C . ARG B 1 196 ? 27.109 -9.031 -10.852 1 86.38 196 ARG B C 1
ATOM 3476 O O . ARG B 1 196 ? 26.609 -9.297 -11.953 1 86.38 196 ARG B O 1
ATOM 3483 N N . ARG B 1 197 ? 26.938 -9.688 -9.805 1 87.81 197 ARG B N 1
ATOM 3484 C CA . ARG B 1 197 ? 26.078 -10.867 -9.836 1 87.81 197 ARG B CA 1
ATOM 3485 C C . ARG B 1 197 ? 24.641 -10.484 -10.172 1 87.81 197 ARG B C 1
ATOM 3487 O O . ARG B 1 197 ? 23.969 -11.172 -10.945 1 87.81 197 ARG B O 1
ATOM 3494 N N . SER B 1 198 ? 24.188 -9.43 -9.562 1 90.81 198 SER B N 1
ATOM 3495 C CA . SER B 1 198 ? 22.828 -8.969 -9.82 1 90.81 198 SER B CA 1
ATOM 3496 C C . SER B 1 198 ? 22.656 -8.555 -11.281 1 90.81 198 SER B C 1
ATOM 3498 O O . SER B 1 198 ? 21.688 -8.953 -11.93 1 90.81 198 SER B O 1
ATOM 3500 N N . ALA B 1 199 ? 23.609 -7.832 -11.805 1 90.38 199 ALA B N 1
ATOM 3501 C CA . ALA B 1 199 ? 23.547 -7.398 -13.195 1 90.38 199 ALA B CA 1
ATOM 3502 C C . ALA B 1 199 ? 23.547 -8.594 -14.141 1 90.38 199 ALA B C 1
ATOM 3504 O O . ALA B 1 199 ? 22.797 -8.617 -15.125 1 90.38 199 ALA B O 1
ATOM 3505 N N . LYS B 1 200 ? 24.359 -9.539 -13.852 1 92.81 200 LYS B N 1
ATOM 3506 C CA . LYS B 1 200 ? 24.422 -10.75 -14.664 1 92.81 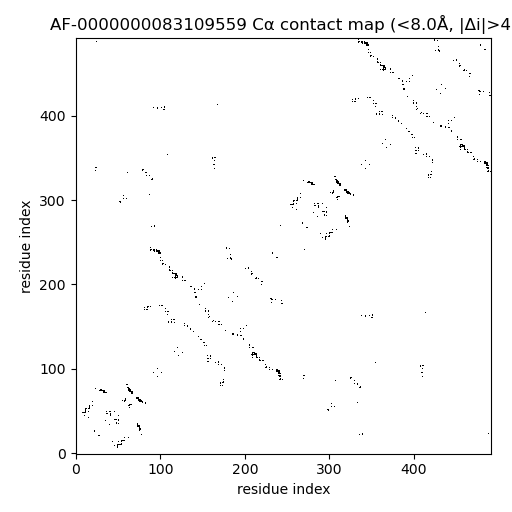200 LYS B CA 1
ATOM 3507 C C . LYS B 1 200 ? 23.094 -11.5 -14.633 1 92.81 200 LYS B C 1
ATOM 3509 O O . LYS B 1 200 ? 22.594 -11.945 -15.68 1 92.81 200 LYS B O 1
ATOM 3514 N N . THR B 1 201 ? 22.531 -11.609 -13.484 1 95.69 201 THR B N 1
ATOM 3515 C CA . THR B 1 201 ? 21.266 -12.305 -13.344 1 95.69 201 THR B CA 1
ATOM 3516 C C . THR B 1 201 ? 20.156 -11.578 -14.109 1 95.69 201 THR B C 1
ATOM 3518 O O . THR B 1 201 ? 19.312 -12.211 -14.734 1 95.69 201 THR B O 1
ATOM 3521 N N . HIS B 1 202 ? 20.125 -10.219 -14.055 1 96.44 202 HIS B N 1
ATOM 3522 C CA . HIS B 1 202 ? 19.141 -9.461 -14.812 1 96.44 202 HIS B CA 1
ATOM 3523 C C . HIS B 1 202 ? 19.234 -9.773 -16.297 1 96.44 202 HIS B C 1
ATOM 3525 O O . HIS B 1 202 ? 18.203 -9.969 -16.953 1 96.44 202 HIS B O 1
ATOM 3531 N N . ARG B 1 203 ? 20.391 -9.898 -16.797 1 96.31 203 ARG B N 1
ATOM 3532 C CA . ARG B 1 203 ? 20.594 -10.234 -18.203 1 96.31 203 ARG B CA 1
ATOM 3533 C C . ARG B 1 203 ? 20.078 -11.633 -18.516 1 96.31 203 ARG B C 1
ATOM 3535 O O . ARG B 1 203 ? 19.422 -11.852 -19.531 1 96.31 203 ARG B O 1
ATOM 3542 N N . MET B 1 204 ? 20.391 -12.539 -17.641 1 97.88 204 MET B N 1
ATOM 3543 C CA . MET B 1 204 ? 19.953 -13.922 -17.828 1 97.88 204 MET B CA 1
ATOM 3544 C C . MET B 1 204 ? 18.438 -14.023 -17.812 1 97.88 204 MET B C 1
ATOM 3546 O O . MET B 1 204 ? 17.844 -14.758 -18.609 1 97.88 204 MET B O 1
ATOM 3550 N N . VAL B 1 205 ? 17.812 -13.312 -16.938 1 98.19 205 VAL B N 1
ATOM 3551 C CA . VAL B 1 205 ? 16.359 -13.305 -16.859 1 98.19 205 VAL B CA 1
ATOM 3552 C C . VAL B 1 205 ? 15.773 -12.703 -18.141 1 98.19 205 VAL B C 1
ATOM 3554 O O . VAL B 1 205 ? 14.789 -13.219 -18.688 1 98.19 205 VAL B O 1
ATOM 3557 N N . LEU B 1 206 ? 16.359 -11.594 -18.594 1 98.06 206 LEU B N 1
ATOM 3558 C CA . LEU B 1 206 ? 15.922 -10.984 -19.844 1 98.06 206 LEU B CA 1
ATOM 3559 C C . LEU B 1 206 ? 16 -11.977 -20.984 1 98.06 206 LEU B C 1
ATOM 3561 O O . LEU B 1 206 ? 15.086 -12.055 -21.812 1 98.06 206 LEU B O 1
ATOM 3565 N N . ASP B 1 207 ? 17.047 -12.734 -21.047 1 98.25 207 ASP B N 1
ATOM 3566 C CA . ASP B 1 207 ? 17.188 -13.742 -22.109 1 98.25 207 ASP B CA 1
ATOM 3567 C C . ASP B 1 207 ? 16.078 -14.781 -22.031 1 98.25 207 ASP B C 1
ATOM 3569 O O . ASP B 1 207 ? 15.547 -15.195 -23.062 1 98.25 207 ASP B O 1
ATOM 3573 N N . LEU B 1 208 ? 15.781 -15.188 -20.891 1 98.5 208 LEU B N 1
ATOM 3574 C CA . LEU B 1 208 ? 14.711 -16.156 -20.703 1 98.5 208 LEU B CA 1
ATOM 3575 C C . LEU B 1 208 ? 13.359 -15.57 -21.094 1 98.5 208 LEU B C 1
ATOM 3577 O O . LEU B 1 208 ? 12.5 -16.266 -21.609 1 98.5 208 LEU B O 1
ATOM 3581 N N . ILE B 1 209 ? 13.164 -14.297 -20.812 1 98.19 209 ILE B N 1
ATOM 3582 C CA . ILE B 1 209 ? 11.953 -13.602 -21.234 1 98.19 209 ILE B CA 1
ATOM 3583 C C . ILE B 1 209 ? 11.883 -13.57 -22.766 1 98.19 209 ILE B C 1
ATOM 3585 O O . ILE B 1 209 ? 10.836 -13.867 -23.344 1 98.19 209 ILE B O 1
ATOM 3589 N N . LYS B 1 210 ? 12.977 -13.266 -23.406 1 98.12 210 LYS B N 1
ATOM 3590 C CA . LYS B 1 210 ? 13.055 -13.25 -24.859 1 98.12 210 LYS B CA 1
ATOM 3591 C C . LYS B 1 210 ? 12.727 -14.625 -25.453 1 98.12 210 LYS B C 1
ATOM 3593 O O . LYS B 1 210 ? 12.086 -14.719 -26.484 1 98.12 210 LYS B O 1
ATOM 3598 N N . ASP B 1 211 ? 13.109 -15.648 -24.75 1 97.81 211 ASP B N 1
ATOM 3599 C CA . ASP B 1 211 ? 12.914 -17.031 -25.203 1 97.81 211 ASP B CA 1
ATOM 3600 C C . ASP B 1 211 ? 11.492 -17.5 -24.922 1 97.81 211 ASP B C 1
ATOM 3602 O O . ASP B 1 211 ? 11.07 -18.547 -25.422 1 97.81 211 ASP B O 1
ATOM 3606 N N . GLY B 1 212 ? 10.844 -16.828 -24.094 1 97.81 212 GLY B N 1
ATOM 3607 C CA . GLY B 1 212 ? 9.484 -17.203 -23.734 1 97.81 212 GLY B CA 1
ATOM 3608 C C . GLY B 1 212 ? 9.422 -18.328 -22.719 1 97.81 212 GLY B C 1
ATOM 3609 O O . GLY B 1 212 ? 8.398 -19 -22.594 1 97.81 212 GLY B O 1
ATOM 3610 N N . ASP B 1 213 ? 10.547 -18.562 -22.078 1 98.06 213 ASP B N 1
ATOM 3611 C CA . ASP B 1 213 ? 10.586 -19.609 -21.062 1 98.06 213 ASP B CA 1
ATOM 3612 C C . ASP B 1 213 ? 10.125 -19.078 -19.703 1 98.06 213 ASP B C 1
ATOM 3614 O O . ASP B 1 213 ? 10.953 -18.828 -18.828 1 98.06 213 ASP B O 1
ATOM 3618 N N . ALA B 1 214 ? 8.891 -19.047 -19.547 1 97.69 214 ALA B N 1
ATOM 3619 C CA . ALA B 1 214 ? 8.273 -18.438 -18.375 1 97.69 214 ALA B CA 1
ATOM 3620 C C . ALA B 1 214 ? 8.672 -19.156 -17.094 1 97.69 214 ALA B C 1
ATOM 3622 O O . ALA B 1 214 ? 8.977 -18.531 -16.078 1 97.69 214 ALA B O 1
ATOM 3623 N N . GLU B 1 215 ? 8.656 -20.406 -17.141 1 97 215 GLU B N 1
ATOM 3624 C CA . GLU B 1 215 ? 8.961 -21.188 -15.961 1 97 215 GLU B CA 1
ATOM 3625 C C . GLU B 1 215 ? 10.391 -20.953 -15.484 1 97 215 GLU B C 1
ATOM 3627 O O . GLU B 1 215 ? 10.625 -20.656 -14.312 1 97 215 GLU B O 1
ATOM 3632 N N . LYS B 1 216 ? 11.328 -21.047 -16.391 1 98.31 216 LYS B N 1
ATOM 3633 C CA . LYS B 1 216 ? 12.727 -20.844 -16.016 1 98.31 216 LYS B CA 1
ATOM 3634 C C . LYS B 1 216 ? 12.984 -19.391 -15.609 1 98.31 216 LYS B C 1
ATOM 3636 O O . LYS B 1 216 ? 13.789 -19.125 -14.711 1 98.31 216 LYS B O 1
ATOM 3641 N N . ALA B 1 217 ? 12.344 -18.453 -16.25 1 98.12 217 ALA B N 1
ATOM 3642 C CA . ALA B 1 217 ? 12.492 -17.047 -15.891 1 98.12 217 ALA B CA 1
ATOM 3643 C C . ALA B 1 217 ? 12.023 -16.797 -14.461 1 98.12 217 ALA B C 1
ATOM 3645 O O . ALA B 1 217 ? 12.719 -16.141 -13.68 1 98.12 217 ALA B O 1
ATOM 3646 N N . GLY B 1 218 ? 10.898 -17.359 -14.141 1 97.25 218 GLY B N 1
ATOM 3647 C CA . GLY B 1 218 ? 10.375 -17.219 -12.789 1 97.25 218 GLY B CA 1
ATOM 3648 C C . GLY B 1 218 ? 11.266 -17.844 -11.734 1 97.25 218 GLY B C 1
ATOM 3649 O O . GLY B 1 218 ? 11.523 -17.25 -10.695 1 97.25 218 GLY B O 1
ATOM 3650 N N . GLN B 1 219 ? 11.773 -19.016 -12.039 1 97.44 219 GLN B N 1
ATOM 3651 C CA . GLN B 1 219 ? 12.641 -19.719 -11.102 1 97.44 219 GLN B CA 1
ATOM 3652 C C . GLN B 1 219 ? 13.93 -18.953 -10.852 1 97.44 219 GLN B C 1
ATOM 3654 O O . GLN B 1 219 ? 14.383 -18.828 -9.711 1 97.44 219 GLN B O 1
ATOM 3659 N N . LEU B 1 220 ? 14.477 -18.469 -11.898 1 98.25 220 LEU B N 1
ATOM 3660 C CA . LEU B 1 220 ? 15.711 -17.703 -11.773 1 98.25 220 LEU B CA 1
ATOM 3661 C C . LEU B 1 220 ? 15.477 -16.422 -10.984 1 98.25 220 LEU B C 1
ATOM 3663 O O . LEU B 1 220 ? 16.297 -16.047 -10.141 1 98.25 220 LEU B O 1
ATOM 3667 N N . TRP B 1 221 ? 14.375 -15.766 -11.234 1 97.5 221 TRP B N 1
ATOM 3668 C CA . TRP B 1 221 ? 14.055 -14.531 -10.539 1 97.5 221 TRP B CA 1
ATOM 3669 C C . TRP B 1 221 ? 13.82 -14.781 -9.055 1 97.5 221 TRP B C 1
ATOM 3671 O O . TRP B 1 221 ? 14.289 -14.023 -8.203 1 97.5 221 TRP B O 1
ATOM 3681 N N . LYS B 1 222 ? 13.148 -15.805 -8.773 1 96.75 222 LYS B N 1
ATOM 3682 C CA . LYS B 1 222 ? 12.922 -16.203 -7.383 1 96.75 222 LYS B CA 1
ATOM 3683 C C . LYS B 1 222 ? 14.242 -16.406 -6.652 1 96.75 222 LYS B C 1
ATOM 3685 O O . LYS B 1 222 ? 14.445 -15.875 -5.559 1 96.75 222 LYS B O 1
ATOM 3690 N N . ARG B 1 223 ? 15.117 -17.156 -7.254 1 96.94 223 ARG B N 1
ATOM 3691 C CA . ARG B 1 223 ? 16.422 -17.406 -6.656 1 96.94 223 ARG B CA 1
ATOM 3692 C C . ARG B 1 223 ? 17.203 -16.094 -6.457 1 96.94 223 ARG B C 1
ATOM 3694 O O . ARG B 1 223 ? 17.828 -15.906 -5.418 1 96.94 223 ARG B O 1
ATOM 3701 N N . HIS B 1 224 ? 17.141 -15.234 -7.434 1 96.06 224 HIS B N 1
ATOM 3702 C CA . HIS B 1 224 ? 17.812 -13.93 -7.359 1 96.06 224 HIS B CA 1
ATOM 3703 C C . HIS B 1 224 ? 17.312 -13.133 -6.16 1 96.06 224 HIS B C 1
ATOM 3705 O O . HIS B 1 224 ? 18.109 -12.578 -5.402 1 96.06 224 HIS B O 1
ATOM 3711 N N . LEU B 1 225 ? 16 -13.086 -5.977 1 94.88 225 LEU B N 1
ATOM 3712 C CA . LEU B 1 225 ? 15.391 -12.32 -4.895 1 94.88 225 LEU B CA 1
ATOM 3713 C C . LEU B 1 225 ? 15.734 -12.93 -3.539 1 94.88 225 LEU B C 1
ATOM 3715 O O . LEU B 1 225 ? 16.016 -12.211 -2.582 1 94.88 225 LEU B O 1
ATOM 3719 N N . GLN B 1 226 ? 15.742 -14.195 -3.459 1 94.12 226 GLN B N 1
ATOM 3720 C CA . GLN B 1 226 ? 16.047 -14.875 -2.209 1 94.12 226 GLN B CA 1
ATOM 3721 C C . GLN B 1 226 ? 17.516 -14.688 -1.825 1 94.12 226 GLN B C 1
ATOM 3723 O O . GLN B 1 226 ? 17.844 -14.484 -0.651 1 94.12 226 GLN B O 1
ATOM 3728 N N . LYS B 1 227 ? 18.375 -14.789 -2.793 1 91.75 227 LYS B N 1
ATOM 3729 C CA . LYS B 1 227 ? 19.797 -14.578 -2.529 1 91.75 227 LYS B CA 1
ATOM 3730 C C . LYS B 1 227 ? 20.078 -13.148 -2.078 1 91.75 227 LYS B C 1
ATOM 3732 O O . LYS B 1 227 ? 20.906 -12.914 -1.205 1 91.75 227 LYS B O 1
ATOM 3737 N N . ALA B 1 228 ? 19.438 -12.219 -2.732 1 88.69 228 ALA B N 1
ATOM 3738 C CA . ALA B 1 228 ? 19.578 -10.82 -2.326 1 88.69 228 ALA B CA 1
ATOM 3739 C C . ALA B 1 228 ? 19.125 -10.625 -0.879 1 88.69 228 ALA B C 1
ATOM 3741 O O . ALA B 1 228 ? 19.781 -9.906 -0.116 1 88.69 228 ALA B O 1
ATOM 3742 N N . GLU B 1 229 ? 18 -11.203 -0.542 1 89.69 229 GLU B N 1
ATOM 3743 C CA . GLU B 1 229 ? 17.516 -11.18 0.833 1 89.69 229 GLU B CA 1
ATOM 3744 C C . GLU B 1 229 ? 18.562 -11.734 1.799 1 89.69 229 GLU B C 1
ATOM 3746 O O . GLU B 1 229 ? 18.844 -11.125 2.83 1 89.69 229 GLU B O 1
ATOM 3751 N N . GLU B 1 230 ? 19.125 -12.875 1.457 1 87.81 230 GLU B N 1
ATOM 3752 C CA . GLU B 1 230 ? 20.125 -13.523 2.295 1 87.81 230 GLU B CA 1
ATOM 3753 C C . GLU B 1 230 ? 21.359 -12.641 2.459 1 87.81 230 GLU B C 1
ATOM 3755 O O . GLU B 1 230 ? 21.922 -12.539 3.555 1 87.81 230 GLU B O 1
ATOM 3760 N N . PHE B 1 231 ? 21.781 -12.094 1.403 1 84.31 231 PHE B N 1
ATOM 3761 C CA . PHE B 1 231 ? 22.953 -11.227 1.413 1 84.31 231 PHE B CA 1
ATOM 3762 C C . PHE B 1 231 ? 22.766 -10.07 2.391 1 84.31 231 PHE B C 1
ATOM 3764 O O . PHE B 1 231 ? 23.672 -9.75 3.164 1 84.31 231 PHE B O 1
ATOM 3771 N N . VAL B 1 232 ? 21.578 -9.492 2.396 1 82.94 232 VAL B N 1
ATOM 3772 C CA . VAL B 1 232 ? 21.297 -8.305 3.195 1 82.94 232 VAL B CA 1
ATOM 3773 C C . VAL B 1 232 ? 21.094 -8.695 4.656 1 82.94 232 VAL B C 1
ATOM 3775 O O . VAL B 1 232 ? 21.578 -8.031 5.566 1 82.94 232 VAL B O 1
ATOM 3778 N N . LEU B 1 233 ? 20.406 -9.773 4.891 1 84.75 233 LEU B N 1
ATOM 3779 C CA . LEU B 1 233 ? 19.953 -10.086 6.242 1 84.75 233 LEU B CA 1
ATOM 3780 C C . LEU B 1 233 ? 20.969 -10.969 6.965 1 84.75 233 LEU B C 1
ATOM 3782 O O . LEU B 1 233 ? 20.766 -11.336 8.125 1 84.75 233 LEU B O 1
ATOM 3786 N N . THR B 1 234 ? 22.016 -11.297 6.211 1 79.31 234 THR B N 1
ATOM 3787 C CA . THR B 1 234 ? 23.062 -12.062 6.891 1 79.31 234 THR B CA 1
ATOM 3788 C C . THR B 1 234 ? 23.484 -11.367 8.18 1 79.31 234 THR B C 1
ATOM 3790 O O . THR B 1 234 ? 23.969 -10.234 8.148 1 79.31 234 THR B O 1
ATOM 3793 N N . GLY B 1 235 ? 23.297 -11.977 9.328 1 71.12 235 GLY B N 1
ATOM 3794 C CA . GLY B 1 235 ? 23.609 -11.43 10.633 1 71.12 235 GLY B CA 1
ATOM 3795 C C . GLY B 1 235 ? 22.531 -10.523 11.18 1 71.12 235 GLY B C 1
ATOM 3796 O O . GLY B 1 235 ? 22.656 -9.977 12.281 1 71.12 235 GLY B O 1
ATOM 3797 N N . ALA B 1 236 ? 21.484 -10.227 10.344 1 71.69 236 ALA B N 1
ATOM 3798 C CA . ALA B 1 236 ? 20.422 -9.32 10.75 1 71.69 236 ALA B CA 1
ATOM 3799 C C . ALA B 1 236 ? 19.047 -9.93 10.492 1 71.69 236 ALA B C 1
ATOM 3801 O O . ALA B 1 236 ? 18.109 -9.227 10.094 1 71.69 236 ALA B O 1
ATOM 3802 N N . GLU B 1 237 ? 19.047 -11.203 10.742 1 71.81 237 GLU B N 1
ATOM 3803 C CA . GLU B 1 237 ? 17.844 -11.945 10.328 1 71.81 237 GLU B CA 1
ATOM 3804 C C . GLU B 1 237 ? 16.625 -11.484 11.102 1 71.81 237 GLU B C 1
ATOM 3806 O O . GLU B 1 237 ? 15.492 -11.602 10.609 1 71.81 237 GLU B O 1
ATOM 3811 N N . LEU B 1 238 ? 16.875 -10.828 12.172 1 70.94 238 LEU B N 1
ATOM 3812 C CA . LEU B 1 238 ? 15.766 -10.445 13.039 1 70.94 238 LEU B CA 1
ATOM 3813 C C . LEU B 1 238 ? 15.523 -8.938 12.977 1 70.94 238 LEU B C 1
ATOM 3815 O O . LEU B 1 238 ? 14.703 -8.406 13.734 1 70.94 238 LEU B O 1
ATOM 3819 N N . SER B 1 239 ? 16.109 -8.375 11.977 1 78.94 239 SER B N 1
ATOM 3820 C CA . SER B 1 239 ? 15.906 -6.934 11.859 1 78.94 239 SER B CA 1
ATOM 3821 C C . SER B 1 239 ? 14.469 -6.613 11.461 1 78.94 239 SER B C 1
ATOM 3823 O O . SER B 1 239 ? 13.883 -7.301 10.617 1 78.94 239 SER B O 1
ATOM 3825 N N . THR B 1 240 ? 13.914 -5.668 12.227 1 78.88 240 THR B N 1
ATOM 3826 C CA . THR B 1 240 ? 12.547 -5.246 11.945 1 78.88 240 THR B CA 1
ATOM 3827 C C . THR B 1 240 ? 12.531 -3.975 11.102 1 78.88 240 THR B C 1
ATOM 3829 O O . THR B 1 240 ? 13.562 -3.305 10.961 1 78.88 240 THR B O 1
ATOM 3832 N N . VAL B 1 241 ? 11.461 -3.686 10.484 1 77.25 241 VAL B N 1
ATOM 3833 C CA . VAL B 1 241 ? 11.289 -2.5 9.648 1 77.25 241 VAL B CA 1
ATOM 3834 C C . VAL B 1 241 ? 11.547 -1.244 10.484 1 77.25 241 VAL B C 1
ATOM 3836 O O . VAL B 1 241 ? 12 -0.224 9.953 1 77.25 241 VAL B O 1
ATOM 3839 N N . VAL B 1 242 ? 11.242 -1.255 11.664 1 61 242 VAL B N 1
ATOM 3840 C CA . VAL B 1 242 ? 11.469 -0.137 12.578 1 61 242 VAL B CA 1
ATOM 3841 C C . VAL B 1 242 ? 12.93 0.29 12.523 1 61 242 VAL B C 1
ATOM 3843 O O . VAL B 1 242 ? 13.242 1.481 12.594 1 61 242 VAL B O 1
ATOM 3846 N N . ASP B 1 243 ? 13.672 -0.63 12.375 1 56.06 243 ASP B N 1
ATOM 3847 C CA . ASP B 1 243 ? 15.109 -0.364 12.438 1 56.06 243 ASP B CA 1
ATOM 3848 C C . ASP B 1 243 ? 15.578 0.423 11.219 1 56.06 243 ASP B C 1
ATOM 3850 O O . ASP B 1 243 ? 16.672 0.976 11.219 1 56.06 243 ASP B O 1
ATOM 3854 N N . LEU B 1 244 ? 14.695 0.558 10.289 1 50.88 244 LEU B N 1
ATOM 3855 C CA . LEU B 1 244 ? 15.117 1.131 9.016 1 50.88 244 LEU B CA 1
ATOM 3856 C C . LEU B 1 244 ? 14.625 2.566 8.875 1 50.88 244 LEU B C 1
ATOM 3858 O O . LEU B 1 244 ? 15.195 3.354 8.117 1 50.88 244 LEU B O 1
ATOM 3862 N N . LEU B 1 245 ? 13.461 2.863 9.422 1 51.69 245 LEU B N 1
ATOM 3863 C CA . LEU B 1 245 ? 12.891 4.18 9.156 1 51.69 245 LEU B CA 1
ATOM 3864 C C . LEU B 1 245 ? 13.492 5.227 10.094 1 51.69 245 LEU B C 1
ATOM 3866 O O . LEU B 1 245 ? 13.031 6.371 10.125 1 51.69 245 LEU B O 1
ATOM 3870 N N . GLU B 1 246 ? 14.531 4.895 10.773 1 45.78 246 GLU B N 1
ATOM 3871 C CA . GLU B 1 246 ? 15.32 5.902 11.477 1 45.78 246 GLU B CA 1
ATOM 3872 C C . GLU B 1 246 ? 16.281 6.602 10.531 1 45.78 246 GLU B C 1
ATOM 3874 O O . GLU B 1 246 ? 16.766 6 9.57 1 45.78 246 GLU B O 1
#

Organism: NCBI:txid185642